Protein AF-A0A6C0ES48-F1 (afdb_monomer)

Foldseek 3Di:
DPQLFDPVQRPPQPPPPQDPVNVVVVCVVVVDDDDDDDNVLSVLLVQLQVLDLVSLLVVLLVLAQVRSVVSLVVSLPRHDDPVSNVSSVVSVVVSQVPADPVSNCSNHVPPPPPPPPPPPPADAPEEWEWAWDQDVNATAIFGQADQLDAAEAQHKHKYDQQAQRCAPWDKAWDQPLQLDGDPQWDFDDGGNHPPTIIMGHRHDQDPGQWIAIFTNVPNPDSPGIHQQPRTHTHDDPDDPPPQDAAEDEAAQEWEFDFDRPRHTATDTGPDPDDDDDDDHLYAYEDEADKHKYAFDLQFQKDWLQAVNCVFKPKDDDPVFWDWDFDPPHPRTDITIGGHGIMMMGGQHADFQIAIAGPRRHGRSRHSRYHYDPDPCDNPQPQPDPPDDAEGAAGLEWEFDQDVLATDIPPDPPPDPPHDLRAHEDEAAKHKYAYQFFKDKPCVVNCVFKPKDDDDWDWDAAPVRDIDTGDHGMIMMGGRDAPAFIFMATRPRGRSSRVSRYGYDPSSPSDPDDPPPPPPPPPPPDDDDDDDDDDDDDDDDDDDDDPDDDDDDDDEAEADEDDDDDDDDDDDFYQAQPPVRAGDGPPDLDPDAAEDEAFKYWAAAPAWKFKAQPPPPQKDKDAAFDDPAWDQAPVRDTTTTHHWPPVDPDTTTIMMGGNAWRAFIFMATSVYRNSRGSRYGYD

Mean predicted aligned error: 19.18 Å

Secondary structure (DSSP, 8-state):
----S-TTS----S-S---HHHHHHHHHHHTS------HHHHHHHHHHHTT-HHHHHHHHHHHHHHHHHHHHHHHHTTT--HHHHHHHHHHHHHHHHT--HHHHHHHHT--------------EEEEEEEEEEEETTEEEEEETT--SPPBPTT-EEEEE--SGGGTT--EEEESSSSSPPPTTEEEES-TTSTT-EEEEE--S--S-SEEEEEEGGGTT-TT-B-SS-SEEEB--S-------EEEEEPPSEEEEEEE-BTBSEEEEESSTT----SS-EEEEEE-SEEEEEEE-GGG-EEE--TT-TTTEEEEE-TTSEEEEEE-SSTT-EEEEEE-EEEEEEE-S----B-EEETTTBTTT-TT-EEE---SS-S--------SSSEEEPPSEEEEEEETTEEE-TT-SS--TTS---EEEE-SEEEEEEEEEEEEE--TT-TTTEEEEESSEEEEE-TTS-EEEEEEEEEEEEE-S--SEE-EEETTTBTTT-TT-EEE-GGG----S---------------PPPP--------------------SSS-EEE----S-------S--EEE-TTS-EEETTB-----EEE-SEEEEE--SS-EEE--TT-TTEEEE-EESSSS-EE-TTS-EE--EE-B-SSSS-B-EEEEE-S--EEE-EEETTB-TT-TT-EEE-

pLDDT: mean 76.94, std 21.22, range [22.44, 98.12]

Organism: NCBI:txid1070528

Structure (mmCIF, N/CA/C/O backbone):
data_AF-A0A6C0ES48-F1
#
_entry.id   AF-A0A6C0ES48-F1
#
loop_
_atom_site.group_PDB
_atom_site.id
_atom_site.type_symbol
_atom_site.label_atom_id
_atom_site.label_alt_id
_atom_site.label_comp_id
_atom_site.label_asym_id
_atom_site.label_entity_id
_atom_site.label_seq_id
_atom_site.pdbx_PDB_ins_code
_atom_site.Cartn_x
_atom_site.Cartn_y
_atom_site.Cartn_z
_atom_site.occupancy
_atom_site.B_iso_or_equiv
_atom_site.auth_seq_id
_atom_site.auth_comp_id
_atom_site.auth_asym_id
_atom_site.auth_atom_id
_atom_site.pdbx_PDB_model_num
ATOM 1 N N . MET A 1 1 ? 16.313 -20.019 -62.964 1.00 39.22 1 MET A N 1
ATOM 2 C CA . MET A 1 1 ? 15.769 -18.952 -62.091 1.00 39.22 1 MET A CA 1
ATOM 3 C C . MET A 1 1 ? 14.925 -19.577 -60.989 1.00 39.22 1 MET A C 1
ATOM 5 O O . MET A 1 1 ? 13.802 -19.984 -61.259 1.00 39.22 1 MET A O 1
ATOM 9 N N . LYS A 1 2 ? 15.438 -19.681 -59.757 1.00 39.56 2 LYS A N 1
ATOM 10 C CA . LYS A 1 2 ? 14.572 -19.963 -58.601 1.00 39.56 2 LYS A CA 1
ATOM 11 C C . LYS A 1 2 ? 13.845 -18.662 -58.260 1.00 39.56 2 LYS A C 1
ATOM 13 O O . LYS A 1 2 ? 14.476 -17.726 -57.781 1.00 39.56 2 LYS A O 1
ATOM 18 N N . LYS A 1 3 ? 12.543 -18.573 -58.556 1.00 50.03 3 LYS A N 1
ATOM 19 C CA . LYS A 1 3 ? 11.697 -17.497 -58.020 1.00 50.03 3 LYS A CA 1
ATOM 20 C C . LYS A 1 3 ? 11.654 -17.680 -56.510 1.00 50.03 3 LYS A C 1
ATOM 22 O O . LYS A 1 3 ? 11.203 -18.709 -56.021 1.00 50.03 3 LYS A O 1
ATOM 27 N N . ILE A 1 4 ? 12.186 -16.705 -55.790 1.00 52.44 4 ILE A N 1
ATOM 28 C CA . ILE A 1 4 ? 12.305 -16.777 -54.336 1.00 52.44 4 ILE A CA 1
ATOM 29 C C . ILE A 1 4 ? 10.981 -16.410 -53.647 1.00 52.44 4 ILE A C 1
ATOM 31 O O . ILE A 1 4 ? 10.785 -16.795 -52.499 1.00 52.44 4 ILE A O 1
ATOM 35 N N . CYS A 1 5 ? 10.040 -15.753 -54.328 1.00 54.84 5 CYS A N 1
ATOM 36 C CA . CYS A 1 5 ? 8.772 -15.310 -53.743 1.00 54.84 5 CYS A CA 1
ATOM 37 C C . CYS A 1 5 ? 7.576 -15.586 -54.670 1.00 54.84 5 CYS A C 1
ATOM 39 O O . CYS A 1 5 ? 7.746 -15.797 -55.876 1.00 54.84 5 CYS A O 1
ATOM 41 N N . ASN A 1 6 ? 6.374 -15.597 -54.078 1.00 51.97 6 ASN A N 1
ATOM 42 C CA . ASN A 1 6 ? 5.093 -15.754 -54.772 1.00 51.97 6 ASN A CA 1
ATOM 43 C C . ASN A 1 6 ? 4.934 -14.686 -55.879 1.00 51.97 6 ASN A C 1
ATOM 45 O O . ASN A 1 6 ? 5.591 -13.644 -55.840 1.00 51.97 6 ASN A O 1
ATOM 49 N N . THR A 1 7 ? 4.069 -14.924 -56.868 1.00 53.28 7 THR A N 1
ATOM 50 C CA . THR A 1 7 ? 3.923 -14.139 -58.113 1.00 53.28 7 THR A CA 1
ATOM 51 C C . THR A 1 7 ? 3.724 -12.631 -57.927 1.00 53.28 7 THR A C 1
ATOM 53 O O . THR A 1 7 ? 3.951 -11.887 -58.877 1.00 53.28 7 THR A O 1
ATOM 56 N N . ASN A 1 8 ? 3.383 -12.172 -56.719 1.00 54.75 8 ASN A N 1
ATOM 57 C CA . ASN A 1 8 ? 3.125 -10.767 -56.395 1.00 54.75 8 ASN A CA 1
ATOM 58 C C . ASN A 1 8 ? 4.335 -10.009 -55.796 1.00 54.75 8 ASN A C 1
ATOM 60 O O . ASN A 1 8 ? 4.296 -8.785 -55.737 1.00 54.75 8 ASN A O 1
ATOM 64 N N . CYS A 1 9 ? 5.423 -10.689 -55.407 1.00 56.25 9 CYS A N 1
ATOM 65 C CA . CYS A 1 9 ? 6.707 -10.070 -55.027 1.00 56.25 9 CYS A CA 1
ATOM 66 C C . CYS A 1 9 ? 7.815 -10.643 -55.922 1.00 56.25 9 CYS A C 1
ATOM 68 O O . CYS A 1 9 ? 8.519 -11.576 -55.541 1.00 56.25 9 CYS A O 1
ATOM 70 N N . VAL A 1 10 ? 7.995 -10.124 -57.136 1.00 51.91 10 VAL A N 1
ATOM 71 C CA . VAL A 1 10 ? 9.107 -10.570 -57.990 1.00 51.91 10 VAL A CA 1
ATOM 72 C C . VAL A 1 10 ? 10.386 -9.841 -57.576 1.00 51.91 10 VAL A C 1
ATOM 74 O O . VAL A 1 10 ? 10.687 -8.764 -58.082 1.00 51.91 10 VAL A O 1
ATOM 77 N N . TYR A 1 11 ? 11.163 -10.442 -56.674 1.00 56.81 11 TYR A N 1
ATOM 78 C CA . TYR A 1 11 ? 12.563 -10.058 -56.486 1.00 56.81 11 TYR A CA 1
ATOM 79 C C . TYR A 1 11 ? 13.380 -10.599 -57.654 1.00 56.81 11 TYR A C 1
ATOM 81 O O . TYR A 1 11 ? 13.688 -11.792 -57.724 1.00 56.81 11 TYR A O 1
ATOM 89 N N . ASN A 1 12 ? 13.706 -9.722 -58.597 1.00 54.16 12 ASN A N 1
ATOM 90 C CA . ASN A 1 12 ? 14.604 -10.049 -59.692 1.00 54.16 12 ASN A CA 1
ATOM 91 C C . ASN A 1 12 ? 16.038 -9.816 -59.198 1.00 54.16 12 ASN A C 1
ATOM 93 O O . ASN A 1 12 ? 16.599 -8.736 -59.370 1.00 54.16 12 ASN A O 1
ATOM 97 N N . LEU A 1 13 ? 16.607 -10.816 -58.516 1.00 56.25 13 LEU A N 1
ATOM 98 C CA . LEU A 1 13 ? 18.035 -10.826 -58.188 1.00 56.25 13 LEU A CA 1
ATOM 99 C C . LEU A 1 13 ? 18.795 -10.654 -59.508 1.00 56.25 13 LEU A C 1
ATOM 101 O O . LEU A 1 13 ? 18.475 -11.349 -60.472 1.00 56.25 13 LEU A O 1
ATOM 105 N N . GLN A 1 14 ? 19.732 -9.703 -59.579 1.00 52.47 14 GLN A N 1
ATOM 106 C CA . GLN A 1 14 ? 20.501 -9.374 -60.786 1.00 52.47 14 GLN A CA 1
ATOM 107 C C . GLN A 1 14 ? 21.142 -10.627 -61.412 1.00 52.47 14 GLN A C 1
ATOM 109 O O . GLN A 1 14 ? 22.279 -10.977 -61.123 1.00 52.47 14 GLN A O 1
ATOM 114 N N . GLN A 1 15 ? 20.414 -11.301 -62.293 1.00 52.38 15 GLN A N 1
ATOM 115 C CA . GLN A 1 15 ? 20.928 -12.370 -63.147 1.00 52.38 15 GLN A CA 1
ATOM 116 C C . GLN A 1 15 ? 20.372 -12.279 -64.570 1.00 52.38 15 GLN A C 1
ATOM 118 O O . GLN A 1 15 ? 20.722 -13.093 -65.413 1.00 52.38 15 GLN A O 1
ATOM 123 N N . SER A 1 16 ? 19.532 -11.288 -64.881 1.00 54.44 16 SER A N 1
ATOM 124 C CA . SER A 1 16 ? 18.928 -11.173 -66.211 1.00 54.44 16 SER A CA 1
ATOM 125 C C . SER A 1 16 ? 19.807 -10.456 -67.244 1.00 54.44 16 SER A C 1
ATOM 127 O O . SER A 1 16 ? 19.413 -10.376 -68.401 1.00 54.44 16 SER A O 1
ATOM 129 N N . GLY A 1 17 ? 20.967 -9.900 -66.862 1.00 62.75 17 GLY A N 1
ATOM 130 C CA . GLY A 1 17 ? 21.793 -9.085 -67.769 1.00 62.75 17 GLY A CA 1
ATOM 131 C C . GLY A 1 17 ? 21.119 -7.776 -68.218 1.00 62.75 17 GLY A C 1
ATOM 132 O O . GLY A 1 17 ? 21.610 -7.093 -69.112 1.00 62.75 17 GLY A O 1
ATOM 133 N N . ILE A 1 18 ? 19.989 -7.409 -67.604 1.00 68.00 18 ILE A N 1
ATOM 134 C CA . ILE A 1 18 ? 19.188 -6.239 -67.970 1.00 68.00 18 ILE A CA 1
ATOM 135 C C . ILE A 1 18 ? 19.733 -5.012 -67.233 1.00 68.00 18 ILE A C 1
ATOM 137 O O . ILE A 1 18 ? 19.776 -4.971 -66.003 1.00 68.00 18 ILE A O 1
ATOM 141 N N . SER A 1 19 ? 20.143 -3.988 -67.984 1.00 71.62 19 SER A N 1
ATOM 142 C CA . SER A 1 19 ? 20.628 -2.733 -67.399 1.00 71.62 19 SER A CA 1
ATOM 143 C C . SER A 1 19 ? 19.524 -2.001 -66.621 1.00 71.62 19 SER A C 1
ATOM 145 O O . SER A 1 19 ? 18.342 -2.091 -66.960 1.00 71.62 19 SER A O 1
ATOM 147 N N . LYS A 1 20 ? 19.903 -1.178 -65.629 1.00 70.19 20 LYS A N 1
ATOM 148 C CA . LYS A 1 20 ? 18.973 -0.290 -64.897 1.00 70.19 20 LYS A CA 1
ATOM 149 C C . LYS A 1 20 ? 18.071 0.513 -65.848 1.00 70.19 20 LYS A C 1
ATOM 151 O O . LYS A 1 20 ? 16.889 0.688 -65.575 1.00 70.19 20 LYS A O 1
ATOM 156 N N . LYS A 1 21 ? 18.613 0.963 -66.986 1.00 77.25 21 LYS A N 1
ATOM 157 C CA . LYS A 1 21 ? 17.867 1.707 -68.014 1.00 77.25 21 LYS A CA 1
ATOM 158 C C . LYS A 1 21 ? 16.792 0.850 -68.690 1.00 77.25 21 LYS A C 1
ATOM 160 O O . LYS A 1 21 ? 15.679 1.326 -68.888 1.00 77.25 21 LYS A O 1
ATOM 165 N N . MET A 1 22 ? 17.089 -0.412 -69.000 1.00 77.25 22 MET A N 1
ATOM 166 C CA . MET A 1 22 ? 16.100 -1.338 -69.562 1.00 77.25 22 MET A CA 1
ATOM 167 C C . MET A 1 22 ? 15.006 -1.699 -68.553 1.00 77.25 22 MET A C 1
ATOM 169 O O . MET A 1 22 ? 13.849 -1.824 -68.939 1.00 77.25 22 MET A O 1
ATOM 173 N N . LEU A 1 23 ? 15.345 -1.812 -67.268 1.00 73.56 23 LEU A N 1
ATOM 174 C CA . LEU A 1 23 ? 14.372 -2.069 -66.204 1.00 73.56 23 LEU A CA 1
ATOM 175 C C . LEU A 1 23 ? 13.425 -0.881 -65.997 1.00 73.56 23 LEU A C 1
ATOM 177 O O . LEU A 1 23 ? 12.215 -1.070 -65.940 1.00 73.56 23 LEU A O 1
ATOM 181 N N . ILE A 1 24 ? 13.959 0.345 -65.994 1.00 74.69 24 ILE A N 1
ATOM 182 C CA . ILE A 1 24 ? 13.147 1.573 -65.992 1.00 74.69 24 ILE A CA 1
ATOM 183 C C . ILE A 1 24 ? 12.248 1.617 -67.237 1.00 74.69 24 ILE A C 1
ATOM 185 O O . ILE A 1 24 ? 11.063 1.918 -67.133 1.00 74.69 24 ILE A O 1
ATOM 189 N N . SER A 1 25 ? 12.772 1.253 -68.411 1.00 80.25 25 SER A N 1
ATOM 190 C CA . SER A 1 25 ? 11.977 1.170 -69.642 1.00 80.25 25 SER A CA 1
ATOM 191 C C . SER A 1 25 ? 10.854 0.127 -69.548 1.00 80.25 25 SER A C 1
ATOM 193 O O . SER A 1 25 ? 9.739 0.386 -70.000 1.00 80.25 25 SER A O 1
ATOM 195 N N . GLN A 1 26 ? 11.107 -1.023 -68.917 1.00 78.06 26 GLN A N 1
ATOM 196 C CA . GLN A 1 26 ? 10.086 -2.041 -68.667 1.00 78.06 26 GLN A CA 1
ATOM 197 C C . GLN A 1 26 ? 9.020 -1.558 -67.685 1.00 78.06 26 GLN A C 1
ATOM 199 O O . GLN A 1 26 ? 7.848 -1.733 -67.990 1.00 78.06 26 GLN A O 1
ATOM 204 N N . MET A 1 27 ? 9.396 -0.895 -66.585 1.00 76.75 27 MET A N 1
ATOM 205 C CA . MET A 1 27 ? 8.443 -0.291 -65.638 1.00 76.75 27 MET A CA 1
ATOM 206 C C . MET A 1 27 ? 7.518 0.711 -66.329 1.00 76.75 27 MET A C 1
ATOM 208 O O . MET A 1 27 ? 6.303 0.685 -66.137 1.00 76.75 27 MET A O 1
ATOM 212 N N . LEU A 1 28 ? 8.092 1.575 -67.171 1.00 80.62 28 LEU A N 1
ATOM 213 C CA . LEU A 1 28 ? 7.332 2.560 -67.940 1.00 80.62 28 LEU A CA 1
ATOM 214 C C . LEU A 1 28 ? 6.377 1.888 -68.940 1.00 80.62 28 LEU A C 1
ATOM 216 O O . LEU A 1 28 ? 5.258 2.361 -69.122 1.00 80.62 28 LEU A O 1
ATOM 220 N N . ARG A 1 29 ? 6.786 0.771 -69.557 1.00 81.62 29 ARG A N 1
ATOM 221 C CA . ARG A 1 29 ? 5.946 -0.004 -70.488 1.00 81.62 29 ARG A CA 1
ATOM 222 C C . ARG A 1 29 ? 4.848 -0.804 -69.789 1.00 81.62 29 ARG A C 1
ATOM 224 O O . ARG A 1 29 ? 3.744 -0.880 -70.314 1.00 81.62 29 ARG A O 1
ATOM 231 N N . SER A 1 30 ? 5.135 -1.408 -68.638 1.00 80.44 30 SER A N 1
ATOM 232 C CA . SER A 1 30 ? 4.198 -2.285 -67.929 1.00 80.44 30 SER A CA 1
ATOM 233 C C . SER A 1 30 ? 3.257 -1.539 -66.985 1.00 80.44 30 SER A C 1
ATOM 235 O O . SER A 1 30 ? 2.286 -2.133 -66.527 1.00 80.44 30 SER A O 1
ATOM 237 N N . ARG A 1 31 ? 3.541 -0.265 -66.666 1.00 76.56 31 ARG A N 1
ATOM 238 C CA . ARG A 1 31 ? 2.861 0.516 -65.611 1.00 76.56 31 ARG A CA 1
ATOM 239 C C . ARG A 1 31 ? 2.839 -0.190 -64.250 1.00 76.56 31 ARG A C 1
ATOM 241 O O . ARG A 1 31 ? 1.981 0.085 -63.417 1.00 76.56 31 ARG A O 1
ATOM 248 N N . THR A 1 32 ? 3.781 -1.097 -64.014 1.00 68.44 32 THR A N 1
ATOM 249 C CA . THR A 1 32 ? 3.930 -1.796 -62.739 1.00 68.44 32 THR A CA 1
ATOM 250 C C . THR A 1 32 ? 5.199 -1.330 -62.044 1.00 68.44 32 THR A C 1
ATOM 252 O O . THR A 1 32 ? 6.252 -1.166 -62.663 1.00 68.44 32 THR A O 1
ATOM 255 N N . ASN A 1 33 ? 5.104 -1.112 -60.732 1.00 63.78 33 ASN A N 1
ATOM 256 C CA . ASN A 1 33 ? 6.268 -0.805 -59.912 1.00 63.78 33 ASN A CA 1
ATOM 257 C C . ASN A 1 33 ? 7.148 -2.053 -59.807 1.00 63.78 33 ASN A C 1
ATOM 259 O O . ASN A 1 33 ? 6.836 -2.985 -59.070 1.00 63.78 33 ASN A O 1
ATOM 263 N N . ILE A 1 34 ? 8.256 -2.070 -60.546 1.00 66.56 34 ILE A N 1
ATOM 264 C CA . ILE A 1 34 ? 9.291 -3.093 -60.408 1.00 66.56 34 ILE A CA 1
ATOM 265 C C . ILE A 1 34 ? 10.322 -2.569 -59.405 1.00 66.56 34 ILE A C 1
ATOM 267 O O . ILE A 1 34 ? 11.041 -1.610 -59.676 1.00 66.56 34 ILE A O 1
ATOM 271 N N . SER A 1 35 ? 10.385 -3.185 -58.224 1.00 59.66 35 SER A N 1
ATOM 272 C CA . SER A 1 35 ? 11.435 -2.886 -57.244 1.00 59.66 35 SER A CA 1
ATOM 273 C C . SER A 1 35 ? 12.771 -3.393 -57.788 1.00 59.66 35 SER A C 1
ATOM 275 O O . SER A 1 35 ? 12.930 -4.589 -58.025 1.00 59.66 35 SER A O 1
ATOM 277 N N . TYR A 1 36 ? 13.728 -2.486 -57.998 1.00 62.56 36 TYR A N 1
ATOM 278 C CA . TYR A 1 36 ? 15.096 -2.833 -58.381 1.00 62.56 36 TYR A CA 1
ATOM 279 C C . TYR A 1 36 ? 15.993 -2.809 -57.149 1.00 62.56 36 TYR A C 1
ATOM 281 O O . TYR A 1 36 ? 16.327 -1.741 -56.633 1.00 62.56 36 TYR A O 1
ATOM 289 N N . ASP A 1 37 ? 16.403 -3.987 -56.695 1.00 63.56 37 ASP A N 1
ATOM 290 C CA . ASP A 1 37 ? 17.419 -4.110 -55.661 1.00 63.56 37 ASP A CA 1
ATOM 291 C C . ASP A 1 37 ? 18.804 -4.070 -56.316 1.00 63.56 37 ASP A C 1
ATOM 293 O O . ASP A 1 37 ? 19.071 -4.736 -57.319 1.00 63.56 37 ASP A O 1
ATOM 297 N N . ASN A 1 38 ? 19.700 -3.253 -55.767 1.00 72.31 38 ASN A N 1
ATOM 298 C CA . ASN A 1 38 ? 21.091 -3.250 -56.210 1.00 72.31 38 ASN A CA 1
ATOM 299 C C . ASN A 1 38 ? 21.804 -4.541 -55.750 1.00 72.31 38 ASN A C 1
ATOM 301 O O . ASN A 1 38 ? 21.284 -5.299 -54.926 1.00 72.31 38 ASN A O 1
ATOM 305 N N . SER A 1 39 ? 23.015 -4.784 -56.258 1.00 74.56 39 SER A N 1
ATOM 306 C CA . SER A 1 39 ? 23.809 -5.975 -55.921 1.00 74.56 39 SER A CA 1
ATOM 307 C C . SER A 1 39 ? 24.002 -6.174 -54.412 1.00 74.56 39 SER A C 1
ATOM 309 O O . SER A 1 39 ? 24.004 -7.311 -53.943 1.00 74.56 39 SER A O 1
ATOM 311 N N . ARG A 1 40 ? 24.106 -5.086 -53.633 1.00 80.50 40 ARG A N 1
ATOM 312 C CA . ARG A 1 40 ? 24.239 -5.151 -52.168 1.00 80.50 40 ARG A CA 1
ATOM 313 C C . ARG A 1 40 ? 22.955 -5.635 -51.508 1.00 80.50 40 ARG A C 1
ATOM 315 O O . ARG A 1 40 ? 23.002 -6.581 -50.735 1.00 80.50 40 ARG A O 1
ATOM 322 N N . THR A 1 41 ? 21.814 -5.047 -51.850 1.00 84.56 41 THR A N 1
ATOM 323 C CA . THR A 1 41 ? 20.512 -5.448 -51.302 1.00 84.56 41 THR A CA 1
ATOM 324 C C . THR A 1 41 ? 20.158 -6.887 -51.683 1.00 84.56 41 THR A C 1
ATOM 326 O O . THR A 1 41 ? 19.695 -7.653 -50.843 1.00 84.56 41 THR A O 1
ATOM 329 N N . SER A 1 42 ? 20.464 -7.287 -52.920 1.00 81.94 42 SER A N 1
ATOM 330 C CA . SER A 1 42 ? 20.359 -8.677 -53.376 1.00 81.94 42 SER A CA 1
ATOM 331 C C . SER A 1 42 ? 21.205 -9.621 -52.516 1.00 81.94 42 SER A C 1
ATOM 333 O O . SER A 1 42 ? 20.719 -10.672 -52.109 1.00 81.94 42 SER A O 1
ATOM 335 N N . SER A 1 43 ? 22.455 -9.246 -52.225 1.00 88.38 43 SER A N 1
ATOM 336 C CA . SER A 1 43 ? 23.344 -10.022 -51.353 1.00 88.38 43 SER A CA 1
ATOM 337 C C . SER A 1 43 ? 22.772 -10.152 -49.938 1.00 88.38 43 SER A C 1
ATOM 339 O O . SER A 1 43 ? 22.687 -11.260 -49.420 1.00 88.38 43 SER A O 1
ATOM 341 N N . TYR A 1 44 ? 22.261 -9.060 -49.356 1.00 93.88 44 TYR A N 1
ATOM 342 C CA . TYR A 1 44 ? 21.633 -9.090 -48.029 1.00 93.88 44 TYR A CA 1
ATOM 343 C C . TYR A 1 44 ? 20.453 -10.056 -47.976 1.00 93.88 44 TYR A C 1
ATOM 345 O O . TYR A 1 44 ? 20.359 -10.857 -47.051 1.00 93.88 44 TYR A O 1
ATOM 353 N N . TYR A 1 45 ? 19.577 -10.039 -48.984 1.00 91.31 45 TYR A N 1
ATOM 354 C CA . TYR A 1 45 ? 18.457 -10.974 -49.020 1.00 91.31 45 TYR A CA 1
ATOM 355 C C . TYR A 1 45 ? 18.891 -12.422 -49.206 1.00 91.31 45 TYR A C 1
ATOM 357 O O . TYR A 1 45 ? 18.299 -13.303 -48.590 1.00 91.31 45 TYR A O 1
ATOM 365 N N . ILE A 1 46 ? 19.901 -12.683 -50.040 1.00 89.50 46 ILE A N 1
ATOM 366 C CA . ILE A 1 46 ? 20.445 -14.034 -50.222 1.00 89.50 46 ILE A CA 1
ATOM 367 C C . ILE A 1 46 ? 21.017 -14.551 -48.900 1.00 89.50 46 ILE A C 1
ATOM 369 O O . ILE A 1 46 ? 20.726 -15.687 -48.535 1.00 89.50 46 ILE A O 1
ATOM 373 N N . THR A 1 47 ? 21.758 -13.717 -48.167 1.00 95.19 47 THR A N 1
ATOM 374 C CA . THR A 1 47 ? 22.283 -14.060 -46.841 1.00 95.19 47 THR A CA 1
ATOM 375 C C . THR A 1 47 ? 21.164 -14.334 -45.840 1.00 95.19 47 THR A C 1
ATOM 377 O O . THR A 1 47 ? 21.189 -15.366 -45.183 1.00 95.19 47 THR A O 1
ATOM 380 N N . ILE A 1 48 ? 20.136 -13.483 -45.761 1.00 95.06 48 ILE A N 1
ATOM 381 C CA . ILE A 1 48 ? 19.003 -13.708 -44.844 1.00 95.06 48 ILE A CA 1
ATOM 382 C C . ILE A 1 48 ? 18.269 -15.009 -45.177 1.00 95.06 48 ILE A C 1
ATOM 384 O O . ILE A 1 48 ? 17.944 -15.798 -44.295 1.00 95.06 48 ILE A O 1
ATOM 388 N N . LEU A 1 49 ? 18.046 -15.276 -46.462 1.00 92.19 49 LEU A N 1
ATOM 389 C CA . LEU A 1 49 ? 17.320 -16.459 -46.916 1.00 92.19 49 LEU A CA 1
ATOM 390 C C . LEU A 1 49 ? 18.132 -17.756 -46.878 1.00 92.19 49 LEU A C 1
ATOM 392 O O . LEU A 1 49 ? 17.535 -18.818 -47.051 1.00 92.19 49 LEU A O 1
ATOM 396 N N . SER A 1 50 ? 19.454 -17.698 -46.697 1.00 94.75 50 SER A N 1
ATOM 397 C CA . SER A 1 50 ? 20.271 -18.909 -46.587 1.00 94.75 50 SER A CA 1
ATOM 398 C C . SER A 1 50 ? 20.069 -19.633 -45.256 1.00 94.75 50 SER A C 1
ATOM 400 O O . SER A 1 50 ? 20.447 -20.797 -45.164 1.00 94.75 50 SER A O 1
ATOM 402 N N . LEU A 1 51 ? 19.480 -18.961 -44.253 1.00 94.38 51 LEU A N 1
ATOM 403 C CA . LEU A 1 51 ? 19.345 -19.441 -42.872 1.00 94.38 51 LEU A CA 1
ATOM 404 C C . LEU A 1 51 ? 20.685 -19.835 -42.223 1.00 94.38 51 LEU A C 1
ATOM 406 O O . LEU A 1 51 ? 20.724 -20.554 -41.228 1.00 94.38 51 LEU A O 1
ATOM 410 N N . ASP A 1 52 ? 21.800 -19.363 -42.781 1.00 97.50 52 ASP A N 1
ATOM 411 C CA . ASP A 1 52 ? 23.124 -19.638 -42.243 1.00 97.50 52 ASP A CA 1
ATOM 412 C C . ASP A 1 52 ? 23.411 -18.700 -41.066 1.00 97.50 52 ASP A C 1
ATOM 414 O O . ASP A 1 52 ? 23.503 -17.478 -41.230 1.00 97.50 52 ASP A O 1
ATOM 418 N N . TYR A 1 53 ? 23.541 -19.282 -39.874 1.00 97.19 53 TYR A N 1
ATOM 419 C CA . TYR A 1 53 ? 23.714 -18.551 -38.619 1.00 97.19 53 TYR A CA 1
ATOM 420 C C . TYR A 1 53 ? 24.921 -17.599 -38.652 1.00 97.19 53 TYR A C 1
ATOM 422 O O . TYR A 1 53 ? 24.800 -16.428 -38.290 1.00 97.19 53 TYR A O 1
ATOM 430 N N . ALA A 1 54 ? 26.081 -18.074 -39.118 1.00 97.06 54 ALA A N 1
ATOM 431 C CA . ALA A 1 54 ? 27.326 -17.308 -39.092 1.00 97.06 54 ALA A CA 1
ATOM 432 C C . ALA A 1 54 ? 27.275 -16.106 -40.046 1.00 97.06 54 ALA A C 1
ATOM 434 O O . ALA A 1 54 ? 27.622 -14.985 -39.659 1.00 97.06 54 ALA A O 1
ATOM 435 N N . ASN A 1 55 ? 26.781 -16.310 -41.269 1.00 97.25 55 ASN A N 1
ATOM 436 C CA . ASN A 1 55 ? 26.647 -15.243 -42.256 1.00 97.25 55 ASN A CA 1
ATOM 437 C C . ASN A 1 55 ? 25.604 -14.200 -41.837 1.00 97.25 55 ASN A C 1
ATOM 439 O O . ASN A 1 55 ? 25.815 -13.004 -42.048 1.00 97.25 55 ASN A O 1
ATOM 443 N N . ASN A 1 56 ? 24.504 -14.623 -41.209 1.00 98.00 56 ASN A N 1
ATOM 444 C CA . ASN A 1 56 ? 23.490 -13.698 -40.707 1.00 98.00 56 ASN A CA 1
ATOM 445 C C . ASN A 1 56 ? 23.960 -12.916 -39.484 1.00 98.00 56 ASN A C 1
ATOM 447 O O . ASN A 1 56 ? 23.724 -11.710 -39.418 1.00 98.00 56 ASN A O 1
ATOM 451 N N . LYS A 1 57 ? 24.705 -13.546 -38.568 1.00 98.00 57 LYS A N 1
ATOM 452 C CA . LYS A 1 57 ? 25.347 -12.850 -37.445 1.00 98.00 57 LYS A CA 1
ATOM 453 C C . LYS A 1 57 ? 26.339 -11.793 -37.940 1.00 98.00 57 LYS A C 1
ATOM 455 O O . LYS A 1 57 ? 26.286 -10.646 -37.496 1.00 98.00 57 LYS A O 1
ATOM 460 N N . ALA A 1 58 ? 27.187 -12.137 -38.911 1.00 97.56 58 ALA A N 1
ATOM 461 C CA . ALA A 1 58 ? 28.119 -11.189 -39.525 1.00 97.56 58 ALA A CA 1
ATOM 462 C C . ALA A 1 58 ? 27.384 -10.032 -40.224 1.00 97.56 58 ALA A C 1
ATOM 464 O O . ALA A 1 58 ? 27.744 -8.866 -40.054 1.00 97.56 58 ALA A O 1
ATOM 465 N N . LEU A 1 59 ? 26.314 -10.332 -40.968 1.00 97.50 59 LEU A N 1
ATOM 466 C CA . LEU A 1 59 ? 25.500 -9.312 -41.625 1.00 97.50 59 LEU A CA 1
ATOM 467 C C . LEU A 1 59 ? 24.803 -8.386 -40.614 1.00 97.50 59 LEU A C 1
ATOM 469 O O . LEU A 1 59 ? 24.743 -7.176 -40.843 1.00 97.50 59 LEU A O 1
ATOM 473 N N . LEU A 1 60 ? 24.311 -8.927 -39.497 1.00 97.56 60 LEU A N 1
ATOM 474 C CA . LEU A 1 60 ? 23.698 -8.167 -38.408 1.00 97.56 60 LEU A CA 1
ATOM 475 C C . LEU A 1 60 ? 24.700 -7.205 -37.753 1.00 97.56 60 LEU A C 1
ATOM 477 O O . LEU A 1 60 ? 24.361 -6.045 -37.527 1.00 97.56 60 LEU A O 1
ATOM 481 N N . LEU A 1 61 ? 25.936 -7.650 -37.511 1.00 95.81 61 LEU A N 1
ATOM 482 C CA . LEU A 1 61 ? 27.014 -6.809 -36.975 1.00 95.81 61 LEU A CA 1
ATOM 483 C C . LEU A 1 61 ? 27.379 -5.659 -37.925 1.00 95.81 61 LEU A C 1
ATOM 485 O O . LEU A 1 61 ? 27.589 -4.532 -37.480 1.00 95.81 61 LEU A O 1
ATOM 489 N N . ILE A 1 62 ? 27.399 -5.920 -39.236 1.00 96.62 62 ILE A N 1
ATOM 490 C CA . ILE A 1 62 ? 27.712 -4.913 -40.262 1.00 96.62 62 ILE A CA 1
ATOM 491 C C . ILE A 1 62 ? 26.585 -3.885 -40.404 1.00 96.62 62 ILE A C 1
ATOM 493 O O . ILE A 1 62 ? 26.838 -2.681 -40.456 1.00 96.62 62 ILE A O 1
ATOM 497 N N . LEU A 1 63 ? 25.339 -4.348 -40.520 1.00 95.19 63 LEU A N 1
ATOM 498 C CA . LEU A 1 63 ? 24.195 -3.473 -40.782 1.00 95.19 63 LEU A CA 1
ATOM 499 C C . LEU A 1 63 ? 23.669 -2.787 -39.520 1.00 95.19 63 LEU A C 1
ATOM 501 O O . LEU A 1 63 ? 23.032 -1.739 -39.633 1.00 95.19 63 LEU A O 1
ATOM 505 N N . LYS A 1 64 ? 23.947 -3.340 -38.336 1.00 95.75 64 LYS A N 1
ATOM 506 C CA . LYS A 1 64 ? 23.274 -3.016 -37.071 1.00 95.75 64 LYS A CA 1
ATOM 507 C C . LYS A 1 64 ? 21.793 -3.410 -37.094 1.00 95.75 64 LYS A C 1
ATOM 509 O O . LYS A 1 64 ? 21.172 -3.562 -38.152 1.00 95.75 64 LYS A O 1
ATOM 514 N N . TYR A 1 65 ? 21.198 -3.541 -35.911 1.00 93.81 65 TYR A N 1
ATOM 515 C CA . TYR A 1 65 ? 19.851 -4.091 -35.724 1.00 93.81 65 TYR A CA 1
ATOM 516 C C . TYR A 1 65 ? 18.790 -3.394 -36.586 1.00 93.81 65 TYR A C 1
ATOM 518 O O . TYR A 1 65 ? 18.069 -4.035 -37.350 1.00 93.81 65 TYR A O 1
ATOM 526 N N . LYS A 1 66 ? 18.739 -2.056 -36.531 1.00 91.19 66 LYS A N 1
ATOM 527 C CA . LYS A 1 66 ? 17.714 -1.253 -37.220 1.00 91.19 66 LYS A CA 1
ATOM 528 C C . LYS A 1 66 ? 17.700 -1.471 -38.737 1.00 91.19 66 LYS A C 1
ATOM 530 O O . LYS A 1 66 ? 16.630 -1.550 -39.335 1.00 91.19 66 LYS A O 1
ATOM 535 N N . VAL A 1 67 ? 18.872 -1.549 -39.368 1.00 93.75 67 VAL A N 1
ATOM 536 C CA . VAL A 1 67 ? 18.979 -1.691 -40.829 1.00 93.75 67 VAL A CA 1
ATOM 537 C C . VAL A 1 67 ? 18.808 -3.151 -41.243 1.00 93.75 67 VAL A C 1
ATOM 539 O O . VAL A 1 67 ? 18.145 -3.417 -42.243 1.00 93.75 67 VAL A O 1
ATOM 542 N N . TYR A 1 68 ? 19.335 -4.099 -40.464 1.00 96.81 68 TYR A N 1
ATOM 543 C CA . TYR A 1 68 ? 19.115 -5.526 -40.697 1.00 96.81 68 TYR A CA 1
ATOM 544 C C . TYR A 1 68 ? 17.617 -5.873 -40.673 1.00 96.81 68 TYR A C 1
ATOM 546 O O . TYR A 1 68 ? 17.101 -6.462 -41.626 1.00 96.81 68 TYR A O 1
ATOM 554 N N . MET A 1 69 ? 16.890 -5.422 -39.641 1.00 95.88 69 MET A N 1
ATOM 555 C CA . MET A 1 69 ? 15.456 -5.696 -39.490 1.00 95.88 69 MET A CA 1
ATOM 556 C C . MET A 1 69 ? 14.601 -5.078 -40.602 1.00 95.88 69 MET A C 1
ATOM 558 O O . MET A 1 69 ? 13.572 -5.641 -40.971 1.00 95.88 69 MET A O 1
ATOM 562 N N . LEU A 1 70 ? 15.037 -3.963 -41.196 1.00 93.19 70 LEU A N 1
ATOM 563 C CA . LEU A 1 70 ? 14.391 -3.376 -42.376 1.00 93.19 70 LEU A CA 1
ATOM 564 C C . LEU A 1 70 ? 14.382 -4.348 -43.568 1.00 93.19 70 LEU A C 1
ATOM 566 O O . LEU A 1 70 ? 13.346 -4.524 -44.211 1.00 93.19 70 LEU A O 1
ATOM 570 N N . TYR A 1 71 ? 15.512 -5.003 -43.847 1.00 94.06 71 TYR A N 1
ATOM 571 C CA . TYR A 1 71 ? 15.610 -5.992 -44.925 1.00 94.06 71 TYR A CA 1
ATOM 572 C C . TYR A 1 71 ? 14.911 -7.307 -44.565 1.00 94.06 71 TYR A C 1
ATOM 574 O O . TYR A 1 71 ? 14.207 -7.872 -45.405 1.00 94.06 71 TYR A O 1
ATOM 582 N N . PHE A 1 72 ? 15.049 -7.757 -43.317 1.00 94.50 72 PHE A N 1
ATOM 583 C CA . PHE A 1 72 ? 14.386 -8.954 -42.797 1.00 94.50 72 PHE A CA 1
ATOM 584 C C . PHE A 1 72 ? 12.856 -8.859 -42.916 1.00 94.50 72 PHE A C 1
ATOM 586 O O . PHE A 1 72 ? 12.225 -9.710 -43.541 1.00 94.50 72 PHE A O 1
ATOM 593 N N . ASN A 1 73 ? 12.250 -7.773 -42.425 1.00 92.12 73 ASN A N 1
ATOM 594 C CA . ASN A 1 73 ? 10.796 -7.582 -42.458 1.00 92.12 73 ASN A CA 1
ATOM 595 C C . ASN A 1 73 ? 10.245 -7.492 -43.889 1.00 92.12 73 ASN A C 1
ATOM 597 O O . ASN A 1 73 ? 9.129 -7.939 -44.161 1.00 92.12 73 ASN A O 1
ATOM 601 N N . LYS A 1 74 ? 11.030 -6.954 -44.830 1.00 88.44 74 LYS A N 1
ATOM 602 C CA . LYS A 1 74 ? 10.658 -6.907 -46.251 1.00 88.44 74 LYS A CA 1
ATOM 603 C C . LYS A 1 74 ? 10.668 -8.295 -46.911 1.00 88.44 74 LYS A C 1
ATOM 605 O O . LYS A 1 74 ? 9.931 -8.531 -47.867 1.00 88.44 74 LYS A O 1
ATOM 610 N N . LEU A 1 75 ? 11.489 -9.223 -46.415 1.00 87.62 75 LEU A N 1
ATOM 611 C CA . LEU A 1 75 ? 11.473 -10.620 -46.854 1.00 87.62 75 LEU A CA 1
ATOM 612 C C . LEU A 1 75 ? 10.303 -11.394 -46.256 1.00 87.62 75 LEU A C 1
ATOM 614 O O . LEU A 1 75 ? 9.619 -12.109 -46.993 1.00 87.62 75 LEU A O 1
ATOM 618 N N . VAL A 1 76 ? 10.053 -11.219 -44.957 1.00 87.94 76 VAL A N 1
ATOM 619 C CA . VAL A 1 76 ? 8.934 -11.857 -44.248 1.00 87.94 76 VAL A CA 1
ATOM 620 C C . VAL A 1 76 ? 7.591 -11.458 -44.869 1.00 87.94 76 VAL A C 1
ATOM 622 O O . VAL A 1 76 ? 6.728 -12.311 -45.069 1.00 87.94 76 VAL A O 1
ATOM 625 N N . SER A 1 77 ? 7.429 -10.195 -45.275 1.00 83.25 77 SER A N 1
ATOM 626 C CA . SER A 1 77 ? 6.184 -9.697 -45.876 1.00 83.25 77 SER A CA 1
ATOM 627 C C . SER A 1 77 ? 5.914 -10.176 -47.310 1.00 83.25 77 SER A C 1
ATOM 629 O O . SER A 1 77 ? 4.781 -10.089 -47.778 1.00 83.25 77 SER A O 1
ATOM 631 N N . CYS A 1 78 ? 6.899 -10.740 -48.018 1.00 78.69 78 CYS A N 1
ATOM 632 C CA . CYS A 1 78 ? 6.761 -11.119 -49.432 1.00 78.69 78 CYS A CA 1
ATOM 633 C C . CYS A 1 78 ? 6.195 -12.534 -49.684 1.00 78.69 78 CYS A C 1
ATOM 635 O O . CYS A 1 78 ? 6.524 -13.180 -50.685 1.00 78.69 78 CYS A O 1
ATOM 637 N N . GLY A 1 79 ? 5.296 -13.005 -48.815 1.00 60.25 79 GLY A N 1
ATOM 638 C CA . GLY A 1 79 ? 4.458 -14.184 -49.073 1.00 60.25 79 GLY A CA 1
ATOM 639 C C . GLY A 1 79 ? 5.200 -15.523 -49.031 1.00 60.25 79 GLY A C 1
ATOM 640 O O . GLY A 1 79 ? 4.978 -16.380 -49.888 1.00 60.25 79 GLY A O 1
ATOM 641 N N . LYS A 1 80 ? 6.106 -15.693 -48.064 1.00 70.50 80 LYS A N 1
ATOM 642 C CA . LYS A 1 80 ? 6.769 -16.973 -47.771 1.00 70.50 80 LYS A CA 1
ATOM 643 C C . LYS A 1 80 ? 5.804 -17.961 -47.110 1.00 70.50 80 LYS A C 1
ATOM 645 O O . LYS A 1 80 ? 4.781 -17.570 -46.554 1.00 70.50 80 LYS A O 1
ATOM 650 N N . THR A 1 81 ? 6.133 -19.252 -47.167 1.00 78.75 81 THR A N 1
ATOM 651 C CA . THR A 1 81 ? 5.387 -20.265 -46.399 1.00 78.75 81 THR A CA 1
ATOM 652 C C . THR A 1 81 ? 5.546 -19.998 -44.900 1.00 78.75 81 THR A C 1
ATOM 654 O O . THR A 1 81 ? 6.605 -19.538 -44.474 1.00 78.75 81 THR A O 1
ATOM 657 N N . GLY A 1 82 ? 4.525 -20.317 -44.095 1.00 85.12 82 GLY A N 1
ATOM 658 C CA . GLY A 1 82 ? 4.574 -20.099 -42.642 1.00 85.12 82 GLY A CA 1
ATOM 659 C C . GLY A 1 82 ? 5.800 -20.736 -41.975 1.00 85.12 82 GLY A C 1
ATOM 660 O O . GLY A 1 82 ? 6.400 -20.126 -41.100 1.00 85.12 82 GLY A O 1
ATOM 661 N N . LYS A 1 83 ? 6.244 -21.901 -42.471 1.00 89.25 83 LYS A N 1
ATOM 662 C CA . LYS A 1 83 ? 7.453 -22.581 -41.987 1.00 89.25 83 LYS A CA 1
ATOM 663 C C . LYS A 1 83 ? 8.731 -21.766 -42.215 1.00 89.25 83 LYS A C 1
ATOM 665 O O . LYS A 1 83 ? 9.494 -21.574 -41.289 1.00 89.25 83 LYS A O 1
ATOM 670 N N . GLN A 1 84 ? 8.940 -21.237 -43.421 1.00 86.44 84 GLN A N 1
ATOM 671 C CA . GLN A 1 84 ? 10.138 -20.438 -43.716 1.00 86.44 84 GLN A CA 1
ATOM 672 C C . GLN A 1 84 ? 10.186 -19.132 -42.920 1.00 86.44 84 GLN A C 1
ATOM 674 O O . GLN A 1 84 ? 11.266 -18.631 -42.630 1.00 86.44 84 GLN A O 1
ATOM 679 N N . ILE A 1 85 ? 9.020 -18.559 -42.611 1.00 88.56 85 ILE A N 1
ATOM 680 C CA . ILE A 1 85 ? 8.931 -17.382 -41.747 1.00 88.56 85 ILE A CA 1
ATOM 681 C C . ILE A 1 85 ? 9.337 -17.758 -40.321 1.00 88.56 85 ILE A C 1
ATOM 683 O O . ILE A 1 85 ? 10.140 -17.043 -39.733 1.00 88.56 85 ILE A O 1
ATOM 687 N N . ALA A 1 86 ? 8.837 -18.884 -39.802 1.00 88.00 86 ALA A N 1
ATOM 688 C CA . ALA A 1 86 ? 9.237 -19.394 -38.492 1.00 88.00 86 ALA A CA 1
ATOM 689 C C . ALA A 1 86 ? 10.753 -19.645 -38.427 1.00 88.00 86 ALA A C 1
ATOM 691 O O . ALA A 1 86 ? 11.412 -19.065 -37.574 1.00 88.00 86 ALA A O 1
ATOM 692 N N . ASP A 1 87 ? 11.323 -20.360 -39.405 1.00 92.56 87 ASP A N 1
ATOM 693 C CA . ASP A 1 87 ? 12.765 -20.646 -39.458 1.00 92.56 87 ASP A CA 1
ATOM 694 C C . ASP A 1 87 ? 13.619 -19.353 -39.463 1.00 92.56 87 ASP A C 1
ATOM 696 O O . ASP A 1 87 ? 14.693 -19.293 -38.863 1.00 92.56 87 ASP A O 1
ATOM 700 N N . LEU A 1 88 ? 13.142 -18.290 -40.128 1.00 94.69 88 LEU A N 1
ATOM 701 C CA . LEU A 1 88 ? 13.797 -16.977 -40.144 1.00 94.69 88 LEU A CA 1
ATOM 702 C C . LEU A 1 88 ? 13.752 -16.280 -38.777 1.00 94.69 88 LEU A C 1
ATOM 704 O O . LEU A 1 88 ? 14.752 -15.674 -38.383 1.00 94.69 88 LEU A O 1
ATOM 708 N N . TYR A 1 89 ? 12.611 -16.335 -38.083 1.00 95.00 89 TYR A N 1
ATOM 709 C CA . TYR A 1 89 ? 12.462 -15.774 -36.738 1.00 95.00 89 TYR A CA 1
ATOM 710 C C . TYR A 1 89 ? 13.314 -16.539 -35.721 1.00 95.00 89 TYR A C 1
ATOM 712 O O . TYR A 1 89 ? 14.084 -15.913 -34.995 1.00 95.00 89 TYR A O 1
ATOM 720 N N . ASP A 1 90 ? 13.282 -17.869 -35.755 1.00 93.69 90 ASP A N 1
ATOM 721 C CA . ASP A 1 90 ? 14.077 -18.721 -34.866 1.00 93.69 90 ASP A CA 1
ATOM 722 C C . ASP A 1 90 ? 15.583 -18.451 -35.034 1.00 93.69 90 ASP A C 1
ATOM 724 O O . ASP A 1 90 ? 16.325 -18.333 -34.055 1.00 93.69 90 ASP A O 1
ATOM 728 N N . MET A 1 91 ? 16.051 -18.282 -36.278 1.00 97.50 91 MET A N 1
ATOM 729 C CA . MET A 1 91 ? 17.447 -17.940 -36.560 1.00 97.50 91 MET A CA 1
ATOM 730 C C . MET A 1 91 ? 17.838 -16.580 -35.965 1.00 97.50 91 MET A C 1
ATOM 732 O O . MET A 1 91 ? 18.890 -16.477 -35.330 1.00 97.50 91 MET A O 1
ATOM 736 N N . ILE A 1 92 ? 17.045 -15.523 -36.181 1.00 96.75 92 ILE A N 1
ATOM 737 C CA . ILE A 1 92 ? 17.408 -14.190 -35.675 1.00 96.75 92 ILE A CA 1
ATOM 738 C C . ILE A 1 92 ? 17.318 -14.124 -34.148 1.00 96.75 92 ILE A C 1
ATOM 740 O O . ILE A 1 92 ? 18.192 -13.520 -33.529 1.00 96.75 92 ILE A O 1
ATOM 744 N N . GLU A 1 93 ? 16.344 -14.795 -33.528 1.00 91.88 93 GLU A N 1
ATOM 745 C CA . GLU A 1 93 ? 16.266 -14.921 -32.068 1.00 91.88 93 GLU A CA 1
ATOM 746 C C . GLU A 1 93 ? 17.485 -15.657 -31.503 1.00 91.88 93 GLU A C 1
ATOM 748 O O . GLU A 1 93 ? 18.097 -15.186 -30.543 1.00 91.88 93 GLU A O 1
ATOM 753 N N . SER A 1 94 ? 17.908 -16.748 -32.148 1.00 93.62 94 SER A N 1
ATOM 754 C CA . SER A 1 94 ? 19.119 -17.481 -31.770 1.00 93.62 94 SER A CA 1
ATOM 755 C C . SER A 1 94 ? 20.381 -16.618 -31.871 1.00 93.62 94 SER A C 1
ATOM 757 O O . SER A 1 94 ? 21.216 -16.648 -30.966 1.00 93.62 94 SER A O 1
ATOM 759 N N . ILE A 1 95 ? 20.526 -15.814 -32.933 1.00 97.38 95 ILE A N 1
ATOM 760 C CA . ILE A 1 95 ? 21.664 -14.893 -33.086 1.00 97.38 95 ILE A CA 1
ATOM 76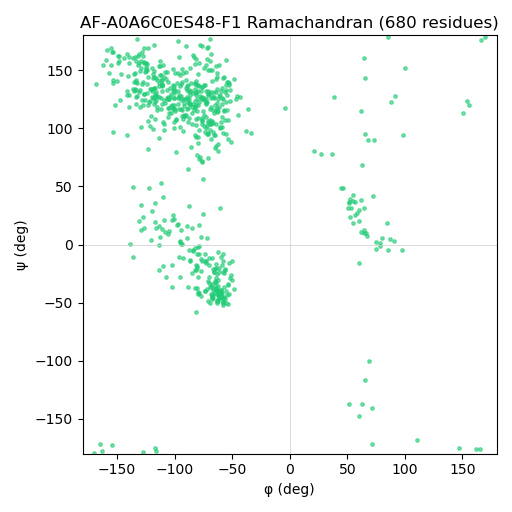1 C C . ILE A 1 95 ? 21.656 -13.849 -31.968 1.00 97.38 95 ILE A C 1
ATOM 763 O O . ILE A 1 95 ? 22.688 -13.636 -31.336 1.00 97.38 95 ILE A O 1
ATOM 767 N N . LEU A 1 96 ? 20.507 -13.214 -31.712 1.00 92.00 96 LEU A N 1
ATOM 768 C CA . LEU A 1 96 ? 20.372 -12.165 -30.697 1.00 92.00 96 LEU A CA 1
ATOM 769 C C . LEU A 1 96 ? 20.618 -12.694 -29.278 1.00 92.00 96 LEU A C 1
ATOM 771 O O . LEU A 1 96 ? 21.247 -12.000 -28.482 1.00 92.00 96 LEU A O 1
ATOM 775 N N . GLY A 1 97 ? 20.175 -13.919 -28.979 1.00 83.62 97 GLY A N 1
ATOM 776 C CA . GLY A 1 97 ? 20.394 -14.573 -27.686 1.00 83.62 97 GLY A CA 1
ATOM 777 C C . GLY A 1 97 ? 21.845 -14.989 -27.420 1.00 83.62 97 GLY A C 1
ATOM 778 O O . GLY A 1 97 ? 22.207 -15.207 -26.269 1.00 83.62 97 GLY A O 1
ATOM 779 N N . ASN A 1 98 ? 22.682 -15.069 -28.461 1.00 90.81 98 ASN A N 1
ATOM 780 C CA . ASN A 1 98 ? 24.072 -15.537 -28.391 1.00 90.81 98 ASN A CA 1
ATOM 781 C C . ASN A 1 98 ? 25.107 -14.455 -28.775 1.00 90.81 98 ASN A C 1
ATOM 783 O O . ASN A 1 98 ? 26.243 -14.780 -29.144 1.00 90.81 98 ASN A O 1
ATOM 787 N N . LEU A 1 99 ? 24.736 -13.170 -28.743 1.00 93.00 99 LEU A N 1
ATOM 788 C CA . LEU A 1 99 ? 25.697 -12.074 -28.907 1.00 93.00 99 LEU A CA 1
ATOM 789 C C . LEU A 1 99 ? 26.555 -11.925 -27.645 1.00 93.00 99 LEU A C 1
ATOM 791 O O . LEU A 1 99 ? 26.036 -11.938 -26.528 1.00 93.00 99 LEU A O 1
ATOM 795 N N . THR A 1 100 ? 27.862 -11.720 -27.811 1.00 92.94 100 THR A N 1
ATOM 796 C CA . THR A 1 100 ? 28.706 -11.238 -26.707 1.00 92.94 100 THR A CA 1
ATOM 797 C C . THR A 1 100 ? 28.340 -9.793 -26.354 1.00 92.94 100 THR A C 1
ATOM 799 O O . THR A 1 100 ? 27.715 -9.085 -27.144 1.00 92.94 100 THR A O 1
ATOM 802 N N . THR A 1 101 ? 28.755 -9.306 -25.182 1.00 79.56 101 THR A N 1
ATOM 803 C CA . THR A 1 101 ? 28.515 -7.909 -24.770 1.00 79.56 101 THR A CA 1
ATOM 804 C C . THR A 1 101 ? 29.054 -6.896 -25.786 1.00 79.56 101 THR A C 1
ATOM 806 O O . THR A 1 101 ? 28.404 -5.891 -26.072 1.00 79.56 101 THR A O 1
ATOM 809 N N . GLU A 1 102 ? 30.228 -7.163 -26.360 1.00 88.88 102 GLU A N 1
ATOM 810 C CA . GLU A 1 102 ? 30.843 -6.305 -27.376 1.00 88.88 102 GLU A CA 1
ATOM 811 C C . GLU A 1 102 ? 30.037 -6.319 -28.681 1.00 88.88 102 GLU A C 1
ATOM 813 O O . GLU A 1 102 ? 29.689 -5.267 -29.219 1.00 88.88 102 GLU A O 1
ATOM 818 N N . GLU A 1 103 ? 29.649 -7.507 -29.144 1.00 93.50 103 GLU A N 1
ATOM 819 C CA . GLU A 1 103 ? 28.810 -7.674 -30.330 1.00 93.50 103 GLU A CA 1
ATOM 820 C C . GLU A 1 103 ? 27.441 -7.013 -30.155 1.00 93.50 103 GLU A C 1
ATOM 822 O O . GLU A 1 103 ? 26.969 -6.326 -31.060 1.00 93.50 103 GLU A O 1
ATOM 827 N N . TYR A 1 104 ? 26.818 -7.161 -28.985 1.00 90.38 104 TYR A N 1
ATOM 828 C CA . TYR A 1 104 ? 25.561 -6.503 -28.642 1.00 90.38 104 TYR A CA 1
ATOM 829 C C . TYR A 1 104 ? 25.696 -4.980 -28.755 1.00 90.38 104 TYR A C 1
ATOM 831 O O . TYR A 1 104 ? 24.890 -4.328 -29.423 1.00 90.38 104 TYR A O 1
ATOM 839 N N . ASN A 1 105 ? 26.752 -4.405 -28.176 1.00 84.81 105 ASN A N 1
ATOM 840 C CA . ASN A 1 105 ? 26.998 -2.967 -28.257 1.00 84.81 105 ASN A CA 1
ATOM 841 C C . ASN A 1 105 ? 27.176 -2.498 -29.709 1.00 84.81 105 ASN A C 1
ATOM 843 O O . ASN A 1 105 ? 26.608 -1.474 -30.095 1.00 84.81 105 ASN A O 1
ATOM 847 N N . ILE A 1 106 ? 27.876 -3.268 -30.546 1.00 90.50 106 ILE A N 1
ATOM 848 C CA . ILE A 1 106 ? 28.023 -2.981 -31.981 1.00 90.50 106 ILE A CA 1
ATOM 849 C C . ILE A 1 106 ? 26.663 -3.033 -32.694 1.00 90.50 106 ILE A C 1
ATOM 851 O O . ILE A 1 106 ? 26.296 -2.078 -33.392 1.00 90.50 106 ILE A O 1
ATOM 855 N N . VAL A 1 107 ? 25.898 -4.114 -32.495 1.00 92.38 107 VAL A N 1
ATOM 856 C CA . VAL A 1 107 ? 24.594 -4.360 -33.137 1.00 92.38 107 VAL A CA 1
ATOM 857 C C . VAL A 1 107 ? 23.583 -3.265 -32.798 1.00 92.38 107 VAL A C 1
ATOM 859 O O . VAL A 1 107 ? 22.836 -2.837 -33.682 1.00 92.38 107 VAL A O 1
ATOM 862 N N . TYR A 1 108 ? 23.574 -2.769 -31.561 1.00 88.06 108 TYR A N 1
ATOM 863 C CA . TYR A 1 108 ? 22.654 -1.717 -31.115 1.00 88.06 108 TYR A CA 1
ATOM 864 C C . TYR A 1 108 ? 23.239 -0.301 -31.200 1.00 88.06 108 TYR A C 1
ATOM 866 O O . TYR A 1 108 ? 22.542 0.668 -30.905 1.00 88.06 108 TYR A O 1
ATOM 874 N N . GLY A 1 109 ? 24.485 -0.150 -31.659 1.00 85.56 109 GLY A N 1
ATOM 875 C CA . GLY A 1 109 ? 25.144 1.153 -31.772 1.00 85.56 109 GLY A CA 1
ATOM 876 C C . GLY A 1 109 ? 25.380 1.835 -30.423 1.00 85.56 109 GLY A C 1
ATOM 877 O O . GLY A 1 109 ? 25.353 3.061 -30.353 1.00 85.56 109 GLY A O 1
ATOM 878 N N . ILE A 1 110 ? 25.598 1.052 -29.368 1.00 80.62 110 ILE A N 1
ATOM 879 C CA . ILE A 1 110 ? 25.941 1.539 -28.035 1.00 80.62 110 ILE A CA 1
ATOM 880 C C . ILE A 1 110 ? 27.413 1.944 -28.065 1.00 80.62 110 ILE A C 1
ATOM 882 O O . ILE A 1 110 ? 28.310 1.104 -28.047 1.00 80.62 110 ILE A O 1
ATOM 886 N N . THR A 1 111 ? 27.671 3.245 -28.128 1.00 76.62 111 THR A N 1
ATOM 887 C CA . THR A 1 111 ? 29.015 3.791 -27.958 1.00 76.62 111 THR A CA 1
ATOM 888 C C . THR A 1 111 ? 29.404 3.642 -26.490 1.00 76.62 111 THR A C 1
ATOM 890 O O . THR A 1 111 ? 28.921 4.389 -25.638 1.00 76.62 111 THR A O 1
ATOM 893 N N . THR A 1 112 ? 30.272 2.681 -26.170 1.00 60.44 112 THR A N 1
ATOM 894 C CA . THR A 1 112 ? 30.955 2.645 -24.873 1.00 60.44 112 THR A CA 1
ATOM 895 C C . THR A 1 112 ? 31.922 3.817 -24.852 1.00 60.44 112 THR A C 1
ATOM 897 O O . THR A 1 112 ? 33.035 3.743 -25.360 1.00 60.44 112 THR A O 1
ATOM 900 N N . LYS A 1 113 ? 31.452 4.961 -24.358 1.00 56.09 113 LYS A N 1
ATOM 901 C CA . LYS A 1 113 ? 32.322 6.093 -24.072 1.00 56.09 113 LYS A CA 1
ATOM 902 C C . LYS A 1 113 ? 33.287 5.600 -22.997 1.00 56.09 113 LYS A C 1
ATOM 904 O O . LYS A 1 113 ? 32.816 5.258 -21.915 1.00 56.09 113 LYS A O 1
ATOM 909 N N . ASP A 1 114 ? 34.580 5.507 -23.304 1.00 46.34 114 ASP A N 1
ATOM 910 C CA . ASP A 1 114 ? 35.595 5.225 -22.291 1.00 46.34 114 ASP A CA 1
ATOM 911 C C . ASP A 1 114 ? 35.419 6.260 -21.183 1.00 46.34 114 ASP A C 1
ATOM 913 O O . ASP A 1 114 ? 35.633 7.461 -21.383 1.00 46.34 114 ASP A O 1
ATOM 917 N N . ILE A 1 115 ? 34.897 5.803 -20.043 1.00 51.53 115 ILE A N 1
ATOM 918 C CA . ILE A 1 115 ? 34.595 6.661 -18.907 1.00 51.53 115 ILE A CA 1
ATOM 919 C C . ILE A 1 115 ? 35.946 7.058 -18.338 1.00 51.53 115 ILE A C 1
ATOM 921 O O . ILE A 1 115 ? 36.566 6.335 -17.561 1.00 51.53 115 ILE A O 1
ATOM 925 N N . THR A 1 116 ? 36.424 8.223 -18.751 1.00 42.97 116 THR A N 1
ATOM 926 C CA . THR A 1 116 ? 37.490 8.910 -18.043 1.00 42.97 116 THR A CA 1
ATOM 927 C C . THR A 1 116 ? 36.879 9.310 -16.706 1.00 42.97 116 THR A C 1
ATOM 929 O O . THR A 1 116 ? 36.021 10.191 -16.655 1.00 42.97 116 THR A O 1
ATOM 932 N N . ILE A 1 117 ? 37.233 8.587 -15.640 1.00 44.41 117 ILE A N 1
ATOM 933 C CA . ILE A 1 117 ? 36.750 8.854 -14.285 1.00 44.41 117 ILE A CA 1
ATOM 934 C C . ILE A 1 117 ? 37.310 10.218 -13.873 1.00 44.41 117 ILE A C 1
ATOM 936 O O . ILE A 1 117 ? 38.437 10.333 -13.400 1.00 44.41 117 ILE A O 1
ATOM 940 N N . VAL A 1 118 ? 36.531 11.273 -14.088 1.00 44.06 118 VAL A N 1
ATOM 941 C CA . VAL A 1 118 ? 36.779 12.567 -13.462 1.00 44.06 118 VAL A CA 1
ATOM 942 C C . VAL A 1 118 ? 36.253 12.437 -12.038 1.00 44.06 118 VAL A C 1
ATOM 944 O O . VAL A 1 118 ? 35.052 12.516 -11.799 1.00 44.06 118 VAL A O 1
ATOM 947 N N . THR A 1 119 ? 37.151 12.176 -11.091 1.00 43.97 119 THR A N 1
ATOM 948 C CA . THR A 1 119 ? 36.861 12.097 -9.652 1.00 43.97 119 THR A CA 1
ATOM 949 C C . THR A 1 119 ? 36.660 13.493 -9.055 1.00 43.97 119 THR A C 1
ATOM 951 O O . THR A 1 119 ? 37.360 13.885 -8.123 1.00 43.97 119 THR A O 1
ATOM 954 N N . SER A 1 120 ? 35.726 14.280 -9.586 1.00 54.72 120 SER A N 1
ATOM 955 C CA . SER A 1 120 ? 35.105 15.322 -8.773 1.00 54.72 120 SER A CA 1
ATOM 956 C C . SER A 1 120 ? 34.009 14.642 -7.957 1.00 54.72 120 SER A C 1
ATOM 958 O O . SER A 1 120 ? 33.150 13.955 -8.503 1.00 54.72 120 SER A O 1
ATOM 960 N N . SER A 1 121 ? 34.072 14.760 -6.632 1.00 67.19 121 SER A N 1
ATOM 961 C CA . SER A 1 121 ? 33.059 14.202 -5.737 1.00 67.19 121 SER A CA 1
ATOM 962 C C . SER A 1 121 ? 31.705 14.834 -6.065 1.00 67.19 121 SER A C 1
ATOM 964 O O . SER A 1 121 ? 31.446 15.982 -5.701 1.00 67.19 121 SER A O 1
ATOM 966 N N . LEU A 1 122 ? 30.859 14.118 -6.801 1.00 75.06 122 LEU A N 1
ATOM 967 C CA . LEU A 1 122 ? 29.499 14.559 -7.075 1.00 75.06 122 LEU A CA 1
ATOM 968 C C . LEU A 1 122 ? 28.740 14.599 -5.752 1.00 75.06 122 LEU A C 1
ATOM 970 O O . LEU A 1 122 ? 28.598 13.579 -5.082 1.00 75.06 122 LEU A O 1
ATOM 974 N N . THR A 1 123 ? 28.236 15.771 -5.377 1.00 84.94 123 THR A N 1
ATOM 975 C CA . THR A 1 123 ? 27.340 15.881 -4.227 1.00 84.94 123 THR A CA 1
ATOM 976 C C . THR A 1 123 ? 26.019 15.207 -4.585 1.00 84.94 123 THR A C 1
ATOM 978 O O . THR A 1 123 ? 25.249 15.726 -5.400 1.00 84.94 123 THR A O 1
ATOM 981 N N . ILE A 1 124 ? 25.773 14.029 -4.010 1.00 85.62 124 ILE A N 1
ATOM 982 C CA . ILE A 1 124 ? 24.506 13.309 -4.141 1.00 85.62 124 ILE A CA 1
ATOM 983 C C . ILE A 1 124 ? 23.457 14.033 -3.305 1.00 85.62 124 ILE A C 1
ATOM 985 O O . ILE A 1 124 ? 23.607 14.207 -2.099 1.00 85.62 124 ILE A O 1
ATOM 989 N N . THR A 1 125 ? 22.392 14.478 -3.962 1.00 88.06 125 THR A N 1
ATOM 990 C CA . THR A 1 125 ? 21.289 15.194 -3.312 1.00 88.06 125 THR A CA 1
ATOM 991 C C . THR A 1 125 ? 20.356 14.229 -2.596 1.00 88.06 125 THR A C 1
ATOM 993 O O . THR A 1 125 ? 19.888 14.516 -1.497 1.00 88.06 125 THR A O 1
ATOM 996 N N . LYS A 1 126 ? 20.052 13.092 -3.229 1.00 92.06 126 LYS A N 1
ATOM 997 C CA . LYS A 1 126 ? 19.138 12.091 -2.686 1.00 92.06 126 LYS A CA 1
ATOM 998 C C . LYS A 1 126 ? 19.462 10.704 -3.233 1.00 92.06 126 LYS A C 1
ATOM 1000 O O . LYS A 1 126 ? 19.761 10.566 -4.418 1.00 92.06 126 LYS A O 1
ATOM 1005 N N . VAL A 1 127 ? 19.341 9.700 -2.365 1.00 94.62 127 VAL A N 1
ATOM 1006 C CA . VAL A 1 127 ? 19.453 8.278 -2.705 1.00 94.62 127 VAL A CA 1
ATOM 1007 C C . VAL A 1 127 ? 18.056 7.658 -2.764 1.00 94.62 127 VAL A C 1
ATOM 1009 O O . VAL A 1 127 ? 17.251 7.808 -1.842 1.00 94.62 127 VAL A O 1
ATOM 1012 N N . PHE A 1 128 ? 17.761 6.964 -3.853 1.00 94.38 128 PHE A N 1
ATOM 1013 C CA . PHE A 1 128 ? 16.561 6.176 -4.083 1.00 94.38 128 PHE A CA 1
ATOM 1014 C C . PHE A 1 128 ? 16.906 4.694 -3.988 1.00 94.38 128 PHE A C 1
ATOM 1016 O O . PHE A 1 128 ? 17.802 4.229 -4.683 1.00 94.38 128 PHE A O 1
ATOM 1023 N N . TYR A 1 129 ? 16.180 3.942 -3.165 1.00 94.69 129 TYR A N 1
ATOM 1024 C CA . TYR A 1 129 ? 16.398 2.500 -3.029 1.00 94.69 129 TYR A CA 1
ATOM 1025 C C . TYR A 1 129 ? 15.492 1.754 -4.000 1.00 94.69 129 TYR A C 1
ATOM 1027 O O . TYR A 1 129 ? 14.264 1.773 -3.845 1.00 94.69 129 TYR A O 1
ATOM 1035 N N . VAL A 1 130 ? 16.092 1.132 -5.010 1.00 94.25 130 VAL A N 1
ATOM 1036 C CA . VAL A 1 130 ? 15.377 0.434 -6.076 1.00 94.25 130 VAL A CA 1
ATOM 1037 C C . VAL A 1 130 ? 15.364 -1.062 -5.791 1.00 94.25 130 VAL A C 1
ATOM 1039 O O . VAL A 1 130 ? 16.395 -1.659 -5.498 1.00 94.25 130 VAL A O 1
ATOM 1042 N N . VAL A 1 131 ? 14.191 -1.671 -5.912 1.00 94.75 131 VAL A N 1
ATOM 1043 C CA . VAL A 1 131 ? 14.000 -3.125 -5.876 1.00 94.75 131 VAL A CA 1
ATOM 1044 C C . VAL A 1 131 ? 13.218 -3.570 -7.097 1.00 94.75 131 VAL A C 1
ATOM 1046 O O . VAL A 1 131 ? 12.531 -2.764 -7.731 1.00 94.75 131 VAL A O 1
ATOM 1049 N N . THR A 1 132 ? 13.278 -4.858 -7.407 1.00 92.25 132 THR A N 1
ATOM 1050 C CA . THR A 1 132 ? 12.539 -5.446 -8.521 1.00 92.25 132 THR A CA 1
ATOM 1051 C C . THR A 1 132 ? 11.474 -6.417 -8.018 1.00 92.25 132 THR A C 1
ATOM 1053 O O . THR A 1 132 ? 11.711 -7.242 -7.138 1.00 92.25 132 THR A O 1
ATOM 1056 N N . MET A 1 133 ? 10.277 -6.341 -8.596 1.00 89.75 133 MET A N 1
ATOM 1057 C CA . MET A 1 133 ? 9.184 -7.286 -8.372 1.00 89.75 133 MET A CA 1
ATOM 1058 C C . MET A 1 133 ? 8.829 -7.984 -9.684 1.00 89.75 133 MET A C 1
ATOM 1060 O O . MET A 1 133 ? 8.706 -7.333 -10.720 1.00 89.75 133 MET A O 1
ATOM 1064 N N . LEU A 1 134 ? 8.652 -9.306 -9.640 1.00 86.81 134 LEU A N 1
ATOM 1065 C CA . LEU A 1 134 ? 8.166 -10.081 -10.779 1.00 86.81 134 LEU A CA 1
ATOM 1066 C C . LEU A 1 134 ? 6.642 -10.083 -10.785 1.00 86.81 134 LEU A C 1
ATOM 1068 O O . LEU A 1 134 ? 6.017 -10.568 -9.844 1.00 86.81 134 LEU A O 1
ATOM 1072 N N . ILE A 1 135 ? 6.047 -9.582 -11.862 1.00 79.50 135 ILE A N 1
ATOM 1073 C CA . ILE A 1 135 ? 4.595 -9.579 -12.054 1.00 79.50 135 ILE A CA 1
ATOM 1074 C C . ILE A 1 135 ? 4.321 -10.203 -13.407 1.00 79.50 135 ILE A C 1
ATOM 1076 O O . ILE A 1 135 ? 4.815 -9.727 -14.429 1.00 79.50 135 ILE A O 1
ATOM 1080 N N . THR A 1 136 ? 3.574 -11.307 -13.433 1.00 80.69 136 THR A N 1
ATOM 1081 C CA . THR A 1 136 ? 3.378 -12.117 -14.653 1.00 80.69 136 THR A CA 1
ATOM 1082 C C . THR A 1 136 ? 4.709 -12.506 -15.328 1.00 80.69 136 THR A C 1
ATOM 1084 O O . THR A 1 136 ? 4.824 -12.479 -16.547 1.00 80.69 136 THR A O 1
ATOM 1087 N N . ASN A 1 137 ? 5.732 -12.833 -14.522 1.00 80.94 137 ASN A N 1
ATOM 1088 C CA . ASN A 1 137 ? 7.121 -13.133 -14.929 1.00 80.94 137 ASN A CA 1
ATOM 1089 C C . ASN A 1 137 ? 7.929 -11.962 -15.509 1.00 80.94 137 ASN A C 1
ATOM 1091 O O . ASN A 1 137 ? 9.055 -12.156 -15.958 1.00 80.94 137 ASN A O 1
ATOM 1095 N N . ASN A 1 138 ? 7.394 -10.745 -15.472 1.00 80.69 138 ASN A N 1
ATOM 1096 C CA . ASN A 1 138 ? 8.087 -9.559 -15.954 1.00 80.69 138 ASN A CA 1
ATOM 1097 C C . ASN A 1 138 ? 8.683 -8.782 -14.768 1.00 80.69 138 ASN A C 1
ATOM 1099 O O . ASN A 1 138 ? 7.960 -8.546 -13.797 1.00 80.69 138 ASN A O 1
ATOM 1103 N N . PRO A 1 139 ? 9.974 -8.403 -14.806 1.00 86.06 139 PRO A N 1
ATOM 1104 C CA . PRO A 1 139 ? 10.606 -7.629 -13.745 1.00 86.06 139 PRO A CA 1
ATOM 1105 C C . PRO A 1 139 ? 10.211 -6.158 -13.826 1.00 86.06 139 PRO A C 1
ATOM 1107 O O . PRO A 1 139 ? 10.304 -5.524 -14.880 1.00 86.06 139 PRO A O 1
ATOM 1110 N N . TYR A 1 140 ? 9.825 -5.602 -12.685 1.00 86.56 140 TYR A N 1
ATOM 1111 C CA . TYR A 1 140 ? 9.432 -4.212 -12.554 1.00 86.56 140 TYR A CA 1
ATOM 1112 C C . TYR A 1 140 ? 10.143 -3.521 -11.403 1.00 86.56 140 TYR A C 1
ATOM 1114 O O . TYR A 1 140 ? 10.136 -4.015 -10.278 1.00 86.56 140 TYR A O 1
ATOM 1122 N N . PHE A 1 141 ? 10.674 -2.331 -11.676 1.00 91.50 141 PHE A N 1
ATOM 1123 C CA . PHE A 1 141 ? 11.315 -1.510 -10.658 1.00 91.50 141 PHE A CA 1
ATOM 1124 C C . PHE A 1 141 ? 10.301 -0.825 -9.741 1.00 91.50 141 PHE A C 1
ATOM 1126 O O . PHE A 1 141 ? 9.320 -0.221 -10.194 1.00 91.50 141 PHE A O 1
ATOM 1133 N N . ILE A 1 142 ? 10.592 -0.878 -8.447 1.00 90.81 142 ILE A N 1
ATOM 1134 C CA . ILE A 1 142 ? 9.889 -0.193 -7.369 1.00 90.81 142 ILE A CA 1
ATOM 1135 C C . ILE A 1 142 ? 10.920 0.641 -6.611 1.00 90.81 142 ILE A C 1
ATOM 1137 O O . ILE A 1 142 ? 11.973 0.141 -6.228 1.00 90.81 142 ILE A O 1
ATOM 1141 N N . ILE A 1 143 ? 10.611 1.917 -6.382 1.00 92.06 143 ILE A N 1
ATOM 1142 C CA . ILE A 1 143 ? 11.449 2.810 -5.579 1.00 92.06 143 ILE A CA 1
ATOM 1143 C C . ILE A 1 143 ? 10.852 2.876 -4.174 1.00 92.06 143 ILE A C 1
ATOM 1145 O O . ILE A 1 143 ? 9.805 3.501 -3.978 1.00 92.06 143 ILE A O 1
ATOM 1149 N N . LYS A 1 144 ? 11.506 2.238 -3.198 1.00 91.44 144 LYS A N 1
ATOM 1150 C CA . LYS A 1 144 ? 10.949 2.022 -1.851 1.00 91.44 144 LYS A CA 1
ATOM 1151 C C . LYS A 1 144 ? 10.641 3.329 -1.121 1.00 91.44 144 LYS A C 1
ATOM 1153 O O . LYS A 1 144 ? 9.585 3.463 -0.509 1.00 91.44 144 LYS A O 1
ATOM 1158 N N . ASN A 1 145 ? 11.551 4.295 -1.215 1.00 90.50 145 ASN A N 1
ATOM 1159 C CA . ASN A 1 145 ? 11.501 5.572 -0.500 1.00 90.50 145 ASN A CA 1
ATOM 1160 C C . ASN A 1 145 ? 10.989 6.742 -1.362 1.00 90.50 145 ASN A C 1
ATOM 1162 O O . ASN A 1 145 ? 11.282 7.902 -1.068 1.00 90.50 145 ASN A O 1
ATOM 1166 N N . TYR A 1 146 ? 10.253 6.458 -2.439 1.00 89.25 146 TYR A N 1
ATOM 1167 C CA . TYR A 1 146 ? 9.657 7.501 -3.270 1.00 89.25 146 TYR A CA 1
ATOM 1168 C C . TYR A 1 146 ? 8.390 8.072 -2.628 1.00 89.25 146 TYR A C 1
ATOM 1170 O O . TYR A 1 146 ? 7.434 7.330 -2.391 1.00 89.25 146 TYR A O 1
ATOM 1178 N N . GLN A 1 147 ? 8.368 9.387 -2.398 1.00 86.88 147 GLN A N 1
ATOM 1179 C CA . GLN A 1 147 ? 7.270 10.090 -1.714 1.00 86.88 147 GLN A CA 1
ATOM 1180 C C . GLN A 1 147 ? 6.481 11.009 -2.660 1.00 86.88 147 GLN A C 1
ATOM 1182 O O . GLN A 1 147 ? 5.710 11.853 -2.214 1.00 86.88 147 GLN A O 1
ATOM 1187 N N . GLY A 1 148 ? 6.675 10.864 -3.976 1.00 81.81 148 GLY A N 1
ATOM 1188 C CA . GLY A 1 148 ? 6.102 11.779 -4.967 1.00 81.81 148 GLY A CA 1
ATOM 1189 C C . GLY A 1 148 ? 6.944 13.032 -5.205 1.00 81.81 148 GLY A C 1
ATOM 1190 O O . GLY A 1 148 ? 6.415 14.026 -5.697 1.00 81.81 148 GLY A O 1
ATOM 1191 N N . GLU A 1 149 ? 8.229 13.018 -4.837 1.00 84.38 149 GLU A N 1
ATOM 1192 C CA . GLU A 1 149 ? 9.099 14.172 -5.053 1.00 84.38 149 GLU A CA 1
ATOM 1193 C C . GLU A 1 149 ? 9.471 14.351 -6.526 1.00 84.38 149 GLU A C 1
ATOM 1195 O O . GLU A 1 149 ? 9.535 13.398 -7.304 1.00 84.38 149 GLU A O 1
ATOM 1200 N N . TYR A 1 150 ? 9.774 15.596 -6.883 1.00 87.38 150 TYR A N 1
ATOM 1201 C CA . TYR A 1 150 ? 10.252 15.958 -8.206 1.00 87.38 150 TYR A CA 1
ATOM 1202 C C . TYR A 1 150 ? 11.779 15.946 -8.252 1.00 87.38 150 TYR A C 1
ATOM 1204 O O . TYR A 1 150 ? 12.450 16.308 -7.282 1.00 87.38 150 TYR A O 1
ATOM 1212 N N . LEU A 1 151 ? 12.331 15.595 -9.410 1.00 90.31 151 LEU A N 1
ATOM 1213 C CA . LEU A 1 151 ? 13.741 15.824 -9.701 1.00 90.31 151 LEU A CA 1
ATOM 1214 C C . LEU A 1 151 ? 13.933 17.286 -10.110 1.00 90.31 151 LEU A C 1
ATOM 1216 O O . LEU A 1 151 ? 13.200 17.817 -10.946 1.00 90.31 151 LEU A O 1
ATOM 1220 N N . SER A 1 152 ? 14.928 17.932 -9.524 1.00 87.94 152 SER A N 1
ATOM 1221 C CA . SER A 1 152 ? 15.324 19.304 -9.807 1.00 87.94 152 SER A CA 1
ATOM 1222 C C . SER A 1 152 ? 16.522 19.315 -10.748 1.00 87.94 152 SER A C 1
ATOM 1224 O O . SER A 1 152 ? 17.378 18.427 -10.714 1.00 87.94 152 SER A O 1
ATOM 1226 N N . ALA A 1 153 ? 16.593 20.343 -11.590 1.00 86.56 153 ALA A N 1
ATOM 1227 C CA . ALA A 1 153 ? 17.766 20.591 -12.418 1.00 86.56 153 ALA A CA 1
ATOM 1228 C C . ALA A 1 153 ? 19.012 20.857 -11.552 1.00 86.56 153 ALA A C 1
ATOM 1230 O O . ALA A 1 153 ? 18.897 21.346 -10.428 1.00 86.56 153 ALA A O 1
ATOM 1231 N N . PHE A 1 154 ? 20.194 20.575 -12.102 1.00 86.31 154 PHE A N 1
ATOM 1232 C CA . PHE A 1 154 ? 21.516 20.805 -11.498 1.00 86.31 154 PHE A CA 1
ATOM 1233 C C . PHE A 1 154 ? 21.839 19.966 -10.255 1.00 86.31 154 PHE A C 1
ATOM 1235 O O . PHE A 1 154 ? 22.847 20.215 -9.597 1.00 86.31 154 PHE A O 1
ATOM 1242 N N . LEU A 1 155 ? 21.012 18.968 -9.938 1.00 91.62 155 LEU A N 1
ATOM 1243 C CA . LEU A 1 155 ? 21.212 18.057 -8.814 1.00 91.62 155 LEU A CA 1
ATOM 1244 C C . LEU A 1 155 ? 21.557 16.648 -9.302 1.00 91.62 155 LEU A C 1
ATOM 1246 O O . LEU A 1 155 ? 21.202 16.245 -10.413 1.00 91.62 155 LEU A O 1
ATOM 1250 N N . ASN A 1 156 ? 22.251 15.899 -8.445 1.00 93.44 156 ASN A N 1
ATOM 1251 C CA . ASN A 1 156 ? 22.601 14.506 -8.699 1.00 93.44 156 ASN A CA 1
ATOM 1252 C C . ASN A 1 156 ? 21.747 13.594 -7.828 1.00 93.44 156 ASN A C 1
ATOM 1254 O O . ASN A 1 156 ? 21.635 13.804 -6.616 1.00 93.44 156 ASN A O 1
ATOM 1258 N N . TYR A 1 157 ? 21.189 12.562 -8.442 1.00 95.19 157 TYR A N 1
ATOM 1259 C CA . TYR A 1 157 ? 20.346 11.579 -7.775 1.00 95.19 157 TYR A CA 1
ATOM 1260 C C . TYR A 1 157 ? 20.973 10.204 -7.910 1.00 95.19 157 TYR A C 1
ATOM 1262 O O . TYR A 1 157 ? 21.355 9.808 -9.007 1.00 95.19 157 TYR A O 1
ATOM 1270 N N . GLU A 1 158 ? 21.063 9.473 -6.810 1.00 96.06 158 GLU A N 1
ATOM 1271 C CA . GLU A 1 158 ? 21.543 8.098 -6.816 1.00 96.06 158 GLU A CA 1
ATOM 1272 C C . GLU A 1 158 ? 20.355 7.143 -6.764 1.00 96.06 158 GLU A C 1
ATOM 1274 O O . GLU A 1 158 ? 19.445 7.315 -5.960 1.00 96.06 158 GLU A O 1
ATOM 1279 N N . PHE A 1 159 ? 20.373 6.120 -7.605 1.00 96.38 159 PHE A N 1
ATOM 1280 C CA . PHE A 1 159 ? 19.474 4.977 -7.558 1.00 96.38 159 PHE A CA 1
ATOM 1281 C C . PHE A 1 159 ? 20.292 3.774 -7.101 1.00 96.38 159 PHE A C 1
ATOM 1283 O O . PHE A 1 159 ? 21.014 3.182 -7.901 1.00 96.38 159 PHE A O 1
ATOM 1290 N N . ASN A 1 160 ? 20.216 3.443 -5.815 1.00 96.94 160 ASN A N 1
ATOM 1291 C CA . ASN A 1 160 ? 20.870 2.276 -5.239 1.00 96.94 160 ASN A CA 1
ATOM 1292 C C . ASN A 1 160 ? 20.199 1.005 -5.784 1.00 96.94 160 ASN A C 1
ATOM 1294 O O . ASN A 1 160 ? 18.975 0.859 -5.708 1.00 96.94 160 ASN A O 1
ATOM 1298 N N . LEU A 1 161 ? 21.014 0.117 -6.355 1.00 97.12 161 LEU A N 1
ATOM 1299 C CA . LEU A 1 161 ? 20.602 -1.127 -7.006 1.00 97.12 161 LEU A CA 1
ATOM 1300 C C . LEU A 1 161 ? 21.145 -2.365 -6.287 1.00 97.12 161 LEU A C 1
ATOM 1302 O O . LEU A 1 161 ? 21.081 -3.458 -6.845 1.00 97.12 161 LEU A O 1
ATOM 1306 N N . GLU A 1 162 ? 21.648 -2.222 -5.061 1.00 97.56 162 GLU A N 1
ATOM 1307 C CA . GLU A 1 162 ? 22.315 -3.301 -4.324 1.00 97.56 162 GLU A CA 1
ATOM 1308 C C . GLU A 1 162 ? 21.373 -4.443 -3.935 1.00 97.56 162 GLU A C 1
ATOM 1310 O O . GLU A 1 162 ? 21.839 -5.550 -3.671 1.00 97.56 162 GLU A O 1
ATOM 1315 N N . ASP A 1 163 ? 20.060 -4.196 -3.898 1.00 96.12 163 ASP A N 1
ATOM 1316 C CA . ASP A 1 163 ? 19.079 -5.214 -3.529 1.00 96.12 163 ASP A CA 1
ATOM 1317 C C . ASP A 1 163 ? 19.155 -6.427 -4.484 1.00 96.12 163 ASP A C 1
ATOM 1319 O O . ASP A 1 163 ? 19.032 -6.244 -5.702 1.00 96.12 163 ASP A O 1
ATOM 1323 N N . PRO A 1 164 ? 19.308 -7.666 -3.967 1.00 96.31 164 PRO A N 1
ATOM 1324 C CA . PRO A 1 164 ? 19.465 -8.867 -4.791 1.00 96.31 164 PRO A CA 1
ATOM 1325 C C . PRO A 1 164 ? 18.335 -9.108 -5.797 1.00 96.31 164 PRO A C 1
ATOM 1327 O O . PRO A 1 164 ? 18.545 -9.793 -6.798 1.00 96.31 164 PRO A O 1
ATOM 1330 N N . SER A 1 165 ? 17.142 -8.546 -5.574 1.00 95.19 165 SER A N 1
ATOM 1331 C CA . SER A 1 165 ? 16.044 -8.624 -6.544 1.00 95.19 165 SER A CA 1
ATOM 1332 C C . SER A 1 165 ? 16.383 -7.975 -7.890 1.00 95.19 165 SER A C 1
ATOM 1334 O O . SER A 1 165 ? 15.809 -8.361 -8.904 1.00 95.19 165 SER A O 1
ATOM 1336 N N . ASN A 1 166 ? 17.336 -7.039 -7.928 1.00 96.06 166 ASN A N 1
ATOM 1337 C CA . ASN A 1 166 ? 17.772 -6.366 -9.150 1.00 96.06 166 ASN A CA 1
ATOM 1338 C C . ASN A 1 166 ? 18.740 -7.198 -10.008 1.00 96.06 166 ASN A C 1
ATOM 1340 O O . ASN A 1 166 ? 19.133 -6.731 -11.082 1.00 96.06 166 ASN A O 1
ATOM 1344 N N . LEU A 1 167 ? 19.130 -8.405 -9.584 1.00 94.69 167 LEU A N 1
ATOM 1345 C CA . LEU A 1 167 ? 19.933 -9.303 -10.418 1.00 94.69 167 LEU A CA 1
ATOM 1346 C C . LEU A 1 167 ? 19.253 -9.536 -11.772 1.00 94.69 167 LEU A C 1
ATOM 1348 O O . LEU A 1 167 ? 18.038 -9.707 -11.858 1.00 94.69 167 LEU A O 1
ATOM 1352 N N . ASN A 1 168 ? 20.052 -9.573 -12.841 1.00 92.75 168 ASN A N 1
ATOM 1353 C CA . ASN A 1 168 ? 19.563 -9.703 -14.218 1.00 92.75 168 ASN A CA 1
ATOM 1354 C C . ASN A 1 168 ? 18.574 -8.597 -14.616 1.00 92.75 168 ASN A C 1
ATOM 1356 O O . ASN A 1 168 ? 17.621 -8.847 -15.348 1.00 92.75 168 ASN A O 1
ATOM 1360 N N . THR A 1 169 ? 18.789 -7.369 -14.145 1.00 93.12 169 THR A N 1
ATOM 1361 C CA . THR A 1 169 ? 18.061 -6.181 -14.602 1.00 93.12 169 THR A CA 1
ATOM 1362 C C . THR A 1 169 ? 19.039 -5.079 -15.002 1.00 93.12 169 THR A C 1
ATOM 1364 O O . THR A 1 169 ? 20.230 -5.141 -14.699 1.00 93.12 169 THR A O 1
ATOM 1367 N N . LYS A 1 170 ? 18.551 -4.053 -15.704 1.00 93.75 170 LYS A N 1
ATOM 1368 C CA . LYS A 1 170 ? 19.310 -2.834 -15.991 1.00 93.75 170 LYS A CA 1
ATOM 1369 C C . LYS A 1 170 ? 18.398 -1.617 -15.892 1.00 93.75 170 LYS A C 1
ATOM 1371 O O . LYS A 1 170 ? 17.725 -1.258 -16.859 1.00 93.75 170 LYS A O 1
ATOM 1376 N N . PHE A 1 171 ? 18.383 -0.996 -14.712 1.00 94.44 171 PHE A N 1
ATOM 1377 C CA . PHE A 1 171 ? 17.611 0.218 -14.448 1.00 94.44 171 PHE A CA 1
ATOM 1378 C C . PHE A 1 171 ? 17.982 1.326 -15.434 1.00 94.44 171 PHE A C 1
ATOM 1380 O O . PHE A 1 171 ? 19.160 1.611 -15.669 1.00 94.44 171 PHE A O 1
ATOM 1387 N N . CYS A 1 172 ? 16.978 1.949 -16.036 1.00 94.00 172 CYS A N 1
ATOM 1388 C CA . CYS A 1 172 ? 17.191 3.029 -16.978 1.00 94.00 172 CYS A CA 1
ATOM 1389 C C . CYS A 1 172 ? 16.044 4.038 -16.939 1.00 94.00 172 CYS A C 1
ATOM 1391 O O . CYS A 1 172 ? 14.927 3.729 -16.519 1.00 94.00 172 CYS A O 1
ATOM 1393 N N . LEU A 1 173 ? 16.351 5.249 -17.395 1.00 93.56 173 LEU A N 1
ATOM 1394 C CA . LEU A 1 173 ? 15.419 6.360 -17.528 1.00 93.56 173 LEU A CA 1
ATOM 1395 C C . LEU A 1 173 ? 15.333 6.766 -19.003 1.00 93.56 173 LEU A C 1
ATOM 1397 O O . LEU A 1 173 ? 16.339 6.712 -19.704 1.00 93.56 173 LEU A O 1
ATOM 1401 N N . SER A 1 174 ? 14.156 7.154 -19.488 1.00 90.69 174 SER A N 1
ATOM 1402 C CA . SER A 1 174 ? 13.926 7.653 -20.855 1.00 90.69 174 SER A CA 1
ATOM 1403 C C . SER A 1 174 ? 13.040 8.894 -20.813 1.00 90.69 174 SER A C 1
ATOM 1405 O O . SER A 1 174 ? 12.155 9.007 -19.970 1.00 90.69 174 SER A O 1
ATOM 1407 N N . ILE A 1 175 ? 13.257 9.827 -21.740 1.00 90.00 175 ILE A N 1
ATOM 1408 C CA . ILE A 1 175 ? 12.441 11.045 -21.859 1.00 90.00 175 ILE A CA 1
ATOM 1409 C C . ILE A 1 175 ? 11.116 10.752 -22.576 1.00 90.00 175 ILE A C 1
ATOM 1411 O O . ILE A 1 175 ? 10.065 11.227 -22.158 1.00 90.00 175 ILE A O 1
ATOM 1415 N N . ASN A 1 176 ? 11.155 9.965 -23.657 1.00 85.25 176 ASN A N 1
ATOM 1416 C CA . ASN A 1 176 ? 10.044 9.843 -24.611 1.00 85.25 176 ASN A CA 1
ATOM 1417 C C . ASN A 1 176 ? 9.267 8.531 -24.492 1.00 85.25 176 ASN A C 1
ATOM 1419 O O . ASN A 1 176 ? 8.439 8.232 -25.352 1.00 85.25 176 ASN A O 1
ATOM 1423 N N . LYS A 1 177 ? 9.540 7.730 -23.457 1.00 86.94 177 LYS A N 1
ATOM 1424 C CA . LYS A 1 177 ? 8.972 6.387 -23.314 1.00 86.94 177 LYS A CA 1
ATOM 1425 C C . LYS A 1 177 ? 9.242 5.505 -24.557 1.00 86.94 177 LYS A C 1
ATOM 1427 O O . LYS A 1 177 ? 8.393 4.729 -24.990 1.00 86.94 177 LYS A O 1
ATOM 1432 N N . ASP A 1 178 ? 10.429 5.647 -25.146 1.00 85.69 178 ASP A N 1
ATOM 1433 C CA . ASP A 1 178 ? 10.840 5.041 -26.426 1.00 85.69 178 ASP A CA 1
ATOM 1434 C C . ASP A 1 178 ? 11.952 3.984 -26.291 1.00 85.69 178 ASP A C 1
ATOM 1436 O O . ASP A 1 178 ?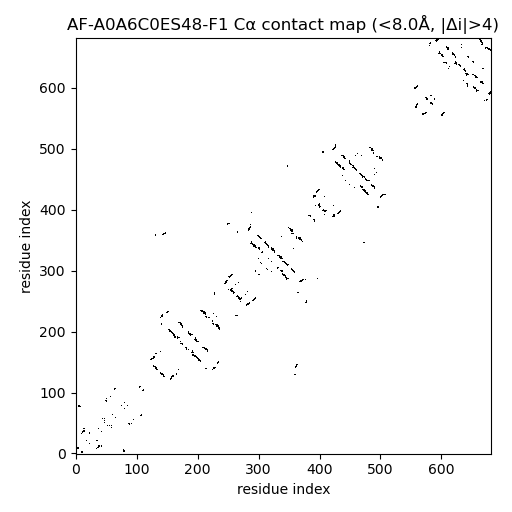 12.393 3.400 -27.276 1.00 85.69 178 ASP A O 1
ATOM 1440 N N . GLY A 1 179 ? 12.414 3.747 -25.065 1.00 85.50 179 GLY A N 1
ATOM 1441 C CA . GLY A 1 179 ? 13.512 2.837 -24.744 1.00 85.50 179 GLY A CA 1
ATOM 1442 C C . GLY A 1 179 ? 14.896 3.438 -24.988 1.00 85.50 179 GLY A C 1
ATOM 1443 O O . GLY A 1 179 ? 15.890 2.736 -24.836 1.00 85.50 179 GLY A O 1
ATOM 1444 N N . THR A 1 180 ? 14.982 4.722 -25.350 1.00 88.62 180 THR A N 1
ATOM 1445 C CA . THR A 1 180 ? 16.253 5.437 -25.476 1.00 88.62 180 THR A CA 1
ATOM 1446 C C . THR A 1 180 ? 16.732 5.864 -24.083 1.00 88.62 180 THR A C 1
ATOM 1448 O O . THR A 1 180 ? 16.010 6.604 -23.404 1.00 88.62 180 THR A O 1
ATOM 1451 N N . PRO A 1 181 ? 17.923 5.425 -23.625 1.00 91.56 181 PRO A N 1
ATOM 1452 C CA . PRO A 1 181 ? 18.484 5.846 -22.345 1.00 91.56 181 PRO A CA 1
ATOM 1453 C C . PRO A 1 181 ? 18.661 7.358 -22.239 1.00 91.56 181 PRO A C 1
ATOM 1455 O O . PRO A 1 181 ? 19.057 8.025 -23.194 1.00 91.56 181 PRO A O 1
ATOM 1458 N N . PHE A 1 182 ? 18.422 7.895 -21.048 1.00 92.62 182 PHE A N 1
ATOM 1459 C CA . PHE A 1 182 ? 18.794 9.256 -20.706 1.00 92.62 182 PHE A CA 1
ATOM 1460 C C . PHE A 1 182 ? 20.324 9.382 -20.703 1.00 92.62 182 PHE A C 1
ATOM 1462 O O . PHE A 1 182 ? 21.017 8.559 -20.108 1.00 92.62 182 PHE A O 1
ATOM 1469 N N . ASN A 1 183 ? 20.852 10.411 -21.372 1.00 90.50 183 ASN A N 1
ATOM 1470 C CA . ASN A 1 183 ? 22.287 10.518 -21.669 1.00 90.50 183 ASN A CA 1
ATOM 1471 C C . ASN A 1 183 ? 23.186 10.654 -20.429 1.00 90.50 183 ASN A C 1
ATOM 1473 O O . ASN A 1 183 ? 24.374 10.356 -20.514 1.00 90.50 183 ASN A O 1
ATOM 1477 N N . ASN A 1 184 ? 22.634 11.072 -19.288 1.00 93.31 184 ASN A N 1
ATOM 1478 C CA . ASN A 1 184 ? 23.406 11.412 -18.093 1.00 93.31 184 ASN A CA 1
ATOM 1479 C C . ASN A 1 184 ? 23.218 10.390 -16.966 1.00 93.31 184 ASN A C 1
ATOM 1481 O O . ASN A 1 184 ? 23.038 10.748 -15.800 1.00 93.31 184 ASN A O 1
ATOM 1485 N N . LEU A 1 185 ? 23.196 9.112 -17.337 1.00 95.06 185 LEU A N 1
ATOM 1486 C CA . LEU A 1 185 ? 23.182 7.997 -16.400 1.00 95.06 185 LEU A CA 1
ATOM 1487 C C . LEU A 1 185 ? 24.592 7.421 -16.284 1.00 95.06 185 LEU A C 1
ATOM 1489 O O . LEU A 1 185 ? 25.160 6.947 -17.268 1.00 95.06 185 LEU A O 1
ATOM 1493 N N . ILE A 1 186 ? 25.139 7.436 -15.074 1.00 95.44 186 ILE A N 1
ATOM 1494 C CA . ILE A 1 186 ? 26.418 6.813 -14.737 1.00 95.44 186 ILE A CA 1
ATOM 1495 C C . ILE A 1 186 ? 26.115 5.517 -13.993 1.00 95.44 186 ILE A C 1
ATOM 1497 O O . ILE A 1 186 ? 25.487 5.541 -12.940 1.00 95.44 186 ILE A O 1
ATOM 1501 N N . TYR A 1 187 ? 26.547 4.390 -14.550 1.00 96.06 187 TYR A N 1
ATOM 1502 C CA . TYR A 1 187 ? 26.334 3.063 -13.978 1.00 96.06 187 TYR A CA 1
ATOM 1503 C C . TYR A 1 187 ? 27.558 2.633 -13.173 1.00 96.06 187 TYR A C 1
ATOM 1505 O O . TYR A 1 187 ? 28.660 2.596 -13.720 1.00 96.06 187 TYR A O 1
ATOM 1513 N N . ASN A 1 188 ? 27.353 2.249 -11.916 1.00 95.31 188 ASN A N 1
ATOM 1514 C CA . ASN A 1 188 ? 28.394 1.720 -11.044 1.00 95.31 188 ASN A CA 1
ATOM 1515 C C . ASN A 1 188 ? 28.015 0.301 -10.603 1.00 95.31 188 ASN A C 1
ATOM 1517 O O . ASN A 1 188 ? 26.922 0.079 -10.087 1.00 95.31 188 ASN A O 1
ATOM 1521 N N . GLY A 1 189 ? 28.920 -0.663 -10.794 1.00 94.56 189 GLY A N 1
ATOM 1522 C CA . GLY A 1 189 ? 28.719 -2.054 -10.376 1.00 94.56 189 GLY A CA 1
ATOM 1523 C C . GLY A 1 189 ? 27.697 -2.848 -11.204 1.00 94.56 189 GLY A C 1
ATOM 1524 O O . GLY A 1 189 ? 27.236 -2.416 -12.262 1.00 94.56 189 GLY A O 1
ATOM 1525 N N . ILE A 1 190 ? 27.375 -4.051 -10.721 1.00 94.94 190 ILE A N 1
ATOM 1526 C CA . ILE A 1 190 ? 26.391 -4.963 -11.319 1.00 94.94 190 ILE A CA 1
ATOM 1527 C C . ILE A 1 190 ? 25.115 -4.903 -10.465 1.00 94.94 190 ILE A C 1
ATOM 1529 O O . ILE A 1 190 ? 25.210 -5.106 -9.257 1.00 94.94 190 ILE A O 1
ATOM 1533 N N . PRO A 1 191 ? 23.924 -4.641 -11.033 1.00 97.12 191 PRO A N 1
ATOM 1534 C CA . PRO A 1 191 ? 22.685 -4.616 -10.255 1.00 97.12 191 PRO A CA 1
ATOM 1535 C C . PRO A 1 191 ? 22.494 -5.887 -9.417 1.00 97.12 191 PRO A C 1
ATOM 1537 O O . PRO A 1 191 ? 22.680 -6.997 -9.917 1.00 97.12 191 PRO A O 1
ATOM 1540 N N . GLY A 1 192 ? 22.134 -5.716 -8.146 1.00 95.75 192 GLY A N 1
ATOM 1541 C CA . GLY A 1 192 ? 22.001 -6.787 -7.158 1.00 95.75 192 GLY A CA 1
ATOM 1542 C C . GLY A 1 192 ? 23.285 -7.152 -6.410 1.00 95.75 192 GLY A C 1
ATOM 1543 O O . GLY A 1 192 ? 23.276 -8.105 -5.631 1.00 95.75 192 GLY A O 1
ATOM 1544 N N . THR A 1 193 ? 24.388 -6.425 -6.624 1.00 96.44 193 THR A N 1
ATOM 1545 C CA . THR A 1 193 ? 25.632 -6.577 -5.849 1.00 96.44 193 THR A CA 1
ATOM 1546 C C . THR A 1 193 ? 25.917 -5.344 -4.994 1.00 96.44 193 THR A C 1
ATOM 1548 O O . THR A 1 193 ? 25.544 -4.231 -5.367 1.00 96.44 193 THR A O 1
ATOM 1551 N N . THR A 1 194 ? 26.638 -5.511 -3.884 1.00 96.31 194 THR A N 1
ATOM 1552 C CA . THR A 1 194 ? 27.108 -4.400 -3.037 1.00 96.31 194 THR A CA 1
ATOM 1553 C C . THR A 1 194 ? 27.865 -3.345 -3.853 1.00 96.31 194 THR A C 1
ATOM 1555 O O . THR A 1 194 ? 28.654 -3.675 -4.737 1.00 96.31 194 THR A O 1
ATOM 1558 N N . GLY A 1 195 ? 27.616 -2.074 -3.560 1.00 94.31 195 GLY A N 1
ATOM 1559 C CA . GLY A 1 195 ? 28.134 -0.895 -4.246 1.00 94.31 195 GLY A CA 1
ATOM 1560 C C . GLY A 1 195 ? 27.439 -0.556 -5.567 1.00 94.31 195 GLY A C 1
ATOM 1561 O O . GLY A 1 195 ? 27.830 0.418 -6.208 1.00 94.31 195 GLY A O 1
ATOM 1562 N N . SER A 1 196 ? 26.453 -1.343 -6.016 1.00 96.81 196 SER A N 1
ATOM 1563 C CA . SER A 1 196 ? 25.809 -1.087 -7.305 1.00 96.81 196 SER A CA 1
ATOM 1564 C C . SER A 1 196 ? 24.792 0.050 -7.239 1.00 96.81 196 SER A C 1
ATOM 1566 O O . SER A 1 196 ? 23.881 0.059 -6.409 1.00 96.81 196 SER A O 1
ATOM 1568 N N . ASN A 1 197 ? 24.929 1.021 -8.141 1.00 97.38 197 ASN A N 1
ATOM 1569 C CA . ASN A 1 197 ? 23.998 2.135 -8.262 1.00 97.38 197 ASN A CA 1
ATOM 1570 C C . ASN A 1 197 ? 23.993 2.744 -9.672 1.00 97.38 197 ASN A C 1
ATOM 1572 O O . ASN A 1 197 ? 24.836 2.446 -10.523 1.00 97.38 197 ASN A O 1
ATOM 1576 N N . VAL A 1 198 ? 23.010 3.606 -9.915 1.00 97.06 198 VAL A N 1
ATOM 1577 C CA . VAL A 1 198 ? 22.962 4.497 -11.075 1.00 97.06 198 VAL A CA 1
ATOM 1578 C C . VAL A 1 198 ? 22.891 5.931 -10.584 1.00 97.06 198 VAL A C 1
ATOM 1580 O O . VAL A 1 198 ? 21.964 6.289 -9.863 1.00 97.06 198 VAL A O 1
ATOM 1583 N N . VAL A 1 199 ? 23.836 6.769 -10.998 1.00 96.31 199 VAL A N 1
ATOM 1584 C CA . VAL A 1 199 ? 23.807 8.206 -10.719 1.00 96.31 199 VAL A CA 1
ATOM 1585 C C . VAL A 1 199 ? 23.220 8.934 -11.921 1.00 96.31 199 VAL A C 1
ATOM 1587 O O . VAL A 1 199 ? 23.742 8.856 -13.032 1.00 96.31 199 VAL A O 1
ATOM 1590 N N . LEU A 1 200 ? 22.124 9.645 -11.691 1.00 95.31 200 LEU A N 1
ATOM 1591 C CA . LEU A 1 200 ? 21.505 10.564 -12.634 1.00 95.31 200 LEU A CA 1
ATOM 1592 C C . LEU A 1 200 ? 22.064 11.971 -12.409 1.00 95.31 200 LEU A C 1
ATOM 1594 O O . LEU A 1 200 ? 21.858 12.542 -11.335 1.00 95.31 200 LEU A O 1
ATOM 1598 N N . GLN A 1 201 ? 22.705 12.542 -13.430 1.00 94.00 201 GLN A N 1
ATOM 1599 C CA . GLN A 1 201 ? 23.168 13.934 -13.423 1.00 94.00 201 GLN A CA 1
ATOM 1600 C C . GLN A 1 201 ? 22.208 14.827 -14.218 1.00 94.00 201 GLN A C 1
ATOM 1602 O O . GLN A 1 201 ? 22.010 14.651 -15.426 1.00 94.00 201 GLN A O 1
ATOM 1607 N N . MET A 1 202 ? 21.579 15.788 -13.544 1.00 90.69 202 MET A N 1
ATOM 1608 C CA . MET A 1 202 ? 20.639 16.710 -14.181 1.00 90.69 202 MET A CA 1
ATOM 1609 C C . MET A 1 202 ? 21.362 17.981 -14.640 1.00 90.69 202 MET A C 1
ATOM 1611 O O . MET A 1 202 ? 21.543 18.898 -13.853 1.00 90.69 202 MET A O 1
ATOM 1615 N N . ASP A 1 203 ? 21.747 18.090 -15.911 1.00 81.94 203 ASP A N 1
ATOM 1616 C CA . ASP A 1 203 ? 22.651 19.177 -16.341 1.00 81.94 203 ASP A CA 1
ATOM 1617 C C . ASP A 1 203 ? 21.962 20.525 -16.620 1.00 81.94 203 ASP A C 1
ATOM 1619 O O . ASP A 1 203 ? 22.630 21.558 -16.650 1.00 81.94 203 ASP A O 1
ATOM 1623 N N . LYS A 1 204 ? 20.648 20.536 -16.901 1.00 80.00 204 LYS A N 1
ATOM 1624 C CA . LYS A 1 204 ? 19.866 21.732 -17.291 1.00 80.00 204 LYS A CA 1
ATOM 1625 C C . LYS A 1 204 ? 18.393 21.580 -16.922 1.00 80.00 204 LYS A C 1
ATOM 1627 O O . LYS A 1 204 ? 17.942 20.460 -16.702 1.00 80.00 204 LYS A O 1
ATOM 1632 N N . PHE A 1 205 ? 17.638 22.687 -16.943 1.00 69.88 205 PHE A N 1
ATOM 1633 C CA . PHE A 1 205 ? 16.172 22.652 -16.991 1.00 69.88 205 PHE A CA 1
ATOM 1634 C C . PHE A 1 205 ? 15.735 21.889 -18.238 1.00 69.88 205 PHE A C 1
ATOM 1636 O O . PHE A 1 205 ? 15.953 22.366 -19.357 1.00 69.88 205 PHE A O 1
ATOM 1643 N N . PRO A 1 206 ? 15.174 20.692 -18.079 1.00 66.81 206 PRO A N 1
ATOM 1644 C CA . PRO A 1 206 ? 14.800 19.918 -19.232 1.00 66.81 206 PRO A CA 1
ATOM 1645 C C . PRO A 1 206 ? 13.476 20.403 -19.814 1.00 66.81 206 PRO A C 1
ATOM 1647 O O . PRO A 1 206 ? 12.563 20.763 -19.082 1.00 66.81 206 PRO A O 1
ATOM 1650 N N . ASN A 1 207 ? 13.326 20.325 -21.137 1.00 77.50 207 ASN A N 1
ATOM 1651 C CA . ASN A 1 207 ? 12.039 20.544 -21.813 1.00 77.50 207 ASN A CA 1
ATOM 1652 C C . ASN A 1 207 ? 11.079 19.345 -21.646 1.00 77.50 207 ASN A C 1
ATOM 1654 O O . ASN A 1 207 ? 10.247 19.091 -22.514 1.00 77.50 207 ASN A O 1
ATOM 1658 N N . TYR A 1 208 ? 11.225 18.560 -20.577 1.00 80.62 208 TYR A N 1
ATOM 1659 C CA . TYR A 1 208 ? 10.419 17.374 -20.309 1.00 80.62 208 TYR A CA 1
ATOM 1660 C C . TYR A 1 208 ? 9.936 17.362 -18.860 1.00 80.62 208 TYR A C 1
ATOM 1662 O O . TYR A 1 208 ? 10.665 17.717 -17.940 1.00 80.62 208 TYR A O 1
ATOM 1670 N N . TYR A 1 209 ? 8.695 16.916 -18.672 1.00 83.75 209 TYR A N 1
ATOM 1671 C CA . TYR A 1 209 ? 7.999 16.932 -17.382 1.00 83.75 209 TYR A CA 1
ATOM 1672 C C . TYR A 1 209 ? 8.283 15.701 -16.520 1.00 83.75 209 TYR A C 1
ATOM 1674 O O . TYR A 1 209 ? 7.922 15.668 -15.345 1.00 83.75 209 TYR A O 1
ATOM 1682 N N . CYS A 1 210 ? 8.868 14.651 -17.100 1.00 88.56 210 CYS A N 1
ATOM 1683 C CA . CYS A 1 210 ? 9.091 13.397 -16.403 1.00 88.56 210 CYS A CA 1
ATOM 1684 C C . CYS A 1 210 ? 10.185 12.542 -17.057 1.00 88.56 210 CYS A C 1
ATOM 1686 O O . CYS A 1 210 ? 10.490 12.707 -18.238 1.00 88.56 210 CYS A O 1
ATOM 1688 N N . LEU A 1 211 ? 10.758 11.626 -16.277 1.00 91.12 211 LEU A N 1
ATOM 1689 C CA . LEU A 1 211 ? 11.685 10.592 -16.727 1.00 91.12 211 LEU A CA 1
ATOM 1690 C C . LEU A 1 211 ? 11.049 9.224 -16.526 1.00 91.12 211 LEU A C 1
ATOM 1692 O O . LEU A 1 211 ? 10.796 8.824 -15.392 1.00 91.12 211 LEU A O 1
ATOM 1696 N N . TYR A 1 212 ? 10.800 8.509 -17.615 1.00 90.81 212 TYR A N 1
ATOM 1697 C CA . TYR A 1 212 ? 10.178 7.195 -17.595 1.00 90.81 212 TYR A CA 1
ATOM 1698 C C . TYR A 1 212 ? 11.161 6.118 -17.159 1.00 90.81 212 TYR A C 1
ATOM 1700 O O . TYR A 1 212 ? 12.225 5.980 -17.756 1.00 90.81 212 TYR A O 1
ATOM 1708 N N . ILE A 1 213 ? 10.785 5.330 -16.158 1.00 91.56 213 ILE A N 1
ATOM 1709 C CA . ILE A 1 213 ? 11.593 4.215 -15.660 1.00 91.56 213 ILE A CA 1
ATOM 1710 C C . ILE A 1 213 ? 11.361 3.002 -16.561 1.00 91.56 213 ILE A C 1
ATOM 1712 O O . ILE A 1 213 ? 10.220 2.739 -16.934 1.00 91.56 213 ILE A O 1
ATOM 1716 N N . TYR A 1 214 ? 12.397 2.237 -16.895 1.00 90.38 214 TYR A N 1
ATOM 1717 C CA . TYR A 1 214 ? 12.253 0.951 -17.589 1.00 90.38 214 TYR A CA 1
ATOM 1718 C C . TYR A 1 214 ? 13.476 0.051 -17.403 1.00 90.38 214 TYR A C 1
ATOM 1720 O O . TYR A 1 214 ? 14.530 0.487 -16.935 1.00 90.38 214 TYR A O 1
ATOM 1728 N N . ASN A 1 215 ? 13.317 -1.218 -17.782 1.00 91.56 215 ASN A N 1
ATOM 1729 C CA . ASN A 1 215 ? 14.395 -2.200 -17.808 1.00 91.56 215 ASN A CA 1
ATOM 1730 C C . ASN A 1 215 ? 15.049 -2.274 -19.196 1.00 91.56 215 ASN A C 1
ATOM 1732 O O . ASN A 1 215 ? 14.441 -2.769 -20.145 1.00 91.56 215 ASN A O 1
ATOM 1736 N N . LEU A 1 216 ? 16.297 -1.806 -19.318 1.00 90.12 216 LEU A N 1
ATOM 1737 C CA . LEU A 1 216 ? 16.987 -1.671 -20.610 1.00 90.12 216 LEU A CA 1
ATOM 1738 C C . LEU A 1 216 ? 17.271 -3.012 -21.302 1.00 90.12 216 LEU A C 1
ATOM 1740 O O . LEU A 1 216 ? 17.401 -3.053 -22.519 1.00 90.12 216 LEU A O 1
ATOM 1744 N N . ILE A 1 217 ? 17.351 -4.116 -20.561 1.00 88.00 217 ILE A N 1
ATOM 1745 C CA . ILE A 1 217 ? 17.550 -5.447 -21.162 1.00 88.00 217 ILE A CA 1
ATOM 1746 C C . ILE A 1 217 ? 16.257 -6.050 -21.748 1.00 88.00 217 ILE A C 1
ATOM 1748 O O . ILE A 1 217 ? 16.315 -7.072 -22.421 1.00 88.00 217 ILE A O 1
ATOM 1752 N N . SER A 1 218 ? 15.092 -5.431 -21.525 1.00 81.25 218 SER A N 1
ATOM 1753 C CA . SER A 1 218 ? 13.776 -5.964 -21.917 1.00 81.25 218 SER A CA 1
ATOM 1754 C C . SER A 1 218 ? 13.052 -5.085 -22.949 1.00 81.25 218 SER A C 1
ATOM 1756 O O . SER A 1 218 ? 11.836 -4.972 -22.920 1.00 81.25 218 SER A O 1
ATOM 1758 N N . LEU A 1 219 ? 13.756 -4.449 -23.891 1.00 67.31 219 LEU A N 1
ATOM 1759 C CA . LEU A 1 219 ? 13.183 -3.437 -24.807 1.00 67.31 219 LEU A CA 1
ATOM 1760 C C . LEU A 1 219 ? 12.017 -3.904 -25.705 1.00 67.31 219 LEU A C 1
ATOM 1762 O O . LEU A 1 219 ? 11.282 -3.072 -26.233 1.00 67.31 219 LEU A O 1
ATOM 1766 N N . ASN A 1 220 ? 11.825 -5.211 -25.892 1.00 65.19 220 ASN A N 1
ATOM 1767 C CA . ASN A 1 220 ? 10.921 -5.744 -26.917 1.00 65.19 220 ASN A CA 1
ATOM 1768 C C . ASN A 1 220 ? 9.430 -5.712 -26.562 1.00 65.19 220 ASN A C 1
ATOM 1770 O O . ASN A 1 220 ? 8.613 -6.124 -27.385 1.00 65.19 220 ASN A O 1
ATOM 1774 N N . ASN A 1 221 ? 9.036 -5.239 -25.377 1.00 62.62 221 ASN A N 1
ATOM 1775 C CA . ASN A 1 221 ? 7.619 -5.181 -25.049 1.00 62.62 221 ASN A CA 1
ATOM 1776 C C . ASN A 1 221 ? 7.217 -3.911 -24.267 1.00 62.62 221 ASN A C 1
ATOM 1778 O O . ASN A 1 221 ? 7.792 -3.502 -23.261 1.00 62.62 221 ASN A O 1
ATOM 1782 N N . GLN A 1 222 ? 6.183 -3.256 -24.792 1.00 54.72 222 GLN A N 1
ATOM 1783 C CA . GLN A 1 222 ? 5.585 -2.010 -24.308 1.00 54.72 222 GLN A CA 1
ATOM 1784 C C . GLN A 1 222 ? 5.075 -2.056 -22.855 1.00 54.72 222 GLN A C 1
ATOM 1786 O O . GLN A 1 222 ? 4.698 -1.018 -22.310 1.00 54.72 222 GLN A O 1
ATOM 1791 N N . TYR A 1 223 ? 5.054 -3.232 -22.227 1.00 55.44 223 TYR A N 1
ATOM 1792 C CA . TYR A 1 223 ? 4.684 -3.432 -20.831 1.00 55.44 223 TYR A CA 1
ATOM 1793 C C . TYR A 1 223 ? 5.865 -3.279 -19.846 1.00 55.44 223 TYR A C 1
ATOM 1795 O O . TYR A 1 223 ? 5.613 -3.252 -18.653 1.00 55.44 223 TYR A O 1
ATOM 1803 N N . TYR A 1 224 ? 7.121 -3.080 -20.282 1.00 65.94 224 TYR A N 1
ATOM 1804 C CA . TYR A 1 224 ? 8.315 -3.035 -19.397 1.00 65.94 224 TYR A CA 1
ATOM 1805 C C . TYR A 1 224 ? 8.698 -1.663 -18.812 1.00 65.94 224 TYR A C 1
ATOM 1807 O O . TYR A 1 224 ? 9.812 -1.458 -18.319 1.00 65.94 224 TYR A O 1
ATOM 1815 N N . TRP A 1 225 ? 7.775 -0.709 -18.858 1.00 69.25 225 TRP A N 1
ATOM 1816 C CA . TRP A 1 225 ? 7.931 0.596 -18.221 1.00 69.25 225 TRP A CA 1
ATOM 1817 C C . TRP A 1 225 ? 7.586 0.466 -16.733 1.00 69.25 225 TRP A C 1
ATOM 1819 O O . TRP A 1 225 ? 6.559 -0.127 -16.407 1.00 69.25 225 TRP A O 1
ATOM 1829 N N . GLY A 1 226 ? 8.448 0.982 -15.848 1.00 59.53 226 GLY A N 1
ATOM 1830 C CA . GLY A 1 226 ? 8.428 0.819 -14.392 1.00 59.53 226 GLY A CA 1
ATOM 1831 C C . GLY A 1 226 ? 7.010 0.795 -13.834 1.00 59.53 226 GLY A C 1
ATOM 1832 O O . GLY A 1 226 ? 6.257 1.750 -13.992 1.00 59.53 226 GLY A O 1
ATOM 1833 N N . TYR A 1 227 ? 6.620 -0.329 -13.233 1.00 55.91 227 TYR A N 1
ATOM 1834 C CA . TYR A 1 227 ? 5.213 -0.601 -12.926 1.00 55.91 227 TYR A CA 1
ATOM 1835 C C . TYR A 1 227 ? 4.627 0.428 -11.975 1.00 55.91 227 TYR A C 1
ATOM 1837 O O . TYR A 1 227 ? 3.518 0.902 -12.178 1.00 55.91 227 TYR A O 1
ATOM 1845 N N . TYR A 1 228 ? 5.397 0.780 -10.946 1.00 60.88 228 TYR A N 1
ATOM 1846 C CA . TYR A 1 228 ? 4.947 1.566 -9.809 1.00 60.88 228 TYR A CA 1
ATOM 1847 C C . TYR A 1 228 ? 4.931 3.073 -10.092 1.00 60.88 228 TYR A C 1
ATOM 1849 O O . TYR A 1 228 ? 3.883 3.715 -10.045 1.00 60.88 228 TYR A O 1
ATOM 1857 N N . ASN A 1 229 ? 6.094 3.611 -10.460 1.00 63.31 229 ASN A N 1
ATOM 1858 C CA . ASN A 1 229 ? 6.254 4.957 -10.986 1.00 63.31 229 ASN A CA 1
ATOM 1859 C C . ASN A 1 229 ? 6.697 4.810 -12.432 1.00 63.31 229 ASN A C 1
ATOM 1861 O O . ASN A 1 229 ? 7.892 4.714 -12.709 1.00 63.31 229 ASN A O 1
ATOM 1865 N N . LYS A 1 230 ? 5.740 4.788 -13.367 1.00 73.38 230 LYS A N 1
ATOM 1866 C CA . LYS A 1 230 ? 6.063 4.764 -14.806 1.00 73.38 230 LYS A CA 1
ATOM 1867 C C . LYS A 1 230 ? 7.047 5.866 -15.169 1.00 73.38 230 LYS A C 1
ATOM 1869 O O . LYS A 1 230 ? 7.802 5.705 -16.122 1.00 73.38 230 LYS A O 1
ATOM 1874 N N . PHE A 1 231 ? 7.044 6.946 -14.394 1.00 81.31 231 PHE A N 1
ATOM 1875 C CA . PHE A 1 231 ? 7.989 8.031 -14.482 1.00 81.31 231 PHE A CA 1
ATOM 1876 C C . PHE A 1 231 ? 8.247 8.693 -13.124 1.00 81.31 231 PHE A C 1
ATOM 1878 O O . PHE A 1 231 ? 7.433 8.588 -12.207 1.00 81.31 231 PHE A O 1
ATOM 1885 N N . ILE A 1 232 ? 9.351 9.429 -13.034 1.00 86.62 232 ILE A N 1
ATOM 1886 C CA . ILE A 1 232 ? 9.639 10.382 -11.959 1.00 86.62 232 ILE A CA 1
ATOM 1887 C C . ILE A 1 232 ? 9.430 11.787 -12.530 1.00 86.62 232 ILE A C 1
ATOM 1889 O O . ILE A 1 232 ? 10.007 12.092 -13.578 1.00 86.62 232 ILE A O 1
ATOM 1893 N N . PRO A 1 233 ? 8.588 12.635 -11.920 1.00 85.44 233 PRO A N 1
ATOM 1894 C CA . PRO A 1 233 ? 8.331 13.962 -12.439 1.00 85.44 233 PRO A CA 1
ATOM 1895 C C . PRO A 1 233 ? 9.562 14.853 -12.247 1.00 85.44 233 PRO A C 1
ATOM 1897 O O . PRO A 1 233 ? 10.348 14.689 -11.312 1.00 85.44 233 PRO A O 1
ATOM 1900 N N . VAL A 1 234 ? 9.731 15.806 -13.152 1.00 85.38 234 VAL A N 1
ATOM 1901 C CA . VAL A 1 234 ? 10.846 16.751 -13.159 1.00 85.38 234 VAL A CA 1
ATOM 1902 C C . VAL A 1 234 ? 10.276 18.154 -13.053 1.00 85.38 234 VAL A C 1
ATOM 1904 O O . VAL A 1 234 ? 9.297 18.479 -13.727 1.00 85.38 234 VAL A O 1
ATOM 1907 N N . VAL A 1 235 ? 10.846 18.985 -12.180 1.00 79.94 235 VAL A N 1
ATOM 1908 C CA . VAL A 1 235 ? 10.361 20.356 -11.995 1.00 79.94 235 VAL A CA 1
ATOM 1909 C C . VAL A 1 235 ? 10.648 21.167 -13.256 1.00 79.94 235 VAL A C 1
ATOM 1911 O O . VAL A 1 235 ? 11.780 21.580 -13.503 1.00 79.94 235 VAL A O 1
ATOM 1914 N N . THR A 1 236 ? 9.602 21.455 -14.024 1.00 63.22 236 THR A N 1
ATOM 1915 C CA . THR A 1 236 ? 9.624 22.451 -15.098 1.00 63.22 236 THR A CA 1
ATOM 1916 C C . THR A 1 236 ? 8.599 23.526 -14.744 1.00 63.22 236 THR A C 1
ATOM 1918 O O . THR A 1 236 ? 7.407 23.292 -14.900 1.00 63.22 236 THR A O 1
ATOM 1921 N N . ASN A 1 237 ? 9.037 24.661 -14.190 1.00 57.75 237 ASN A N 1
ATOM 1922 C CA . ASN A 1 237 ? 8.206 25.841 -13.894 1.00 57.75 237 ASN A CA 1
ATOM 1923 C C . ASN A 1 237 ? 6.768 25.542 -13.404 1.00 57.75 237 ASN A C 1
ATOM 1925 O O . ASN A 1 237 ? 5.806 25.640 -14.156 1.00 57.75 237 ASN A O 1
ATOM 1929 N N . ILE A 1 238 ? 6.670 25.181 -12.120 1.00 51.94 238 ILE A N 1
ATOM 1930 C CA . ILE A 1 238 ? 5.520 25.301 -11.202 1.00 51.94 238 ILE A CA 1
ATOM 1931 C C . ILE A 1 238 ? 4.131 25.288 -11.872 1.00 51.94 238 ILE A C 1
ATOM 1933 O O . ILE A 1 238 ? 3.440 26.303 -11.945 1.00 51.94 238 ILE A O 1
ATOM 1937 N N . VAL A 1 239 ? 3.660 24.102 -12.248 1.00 54.38 239 VAL A N 1
ATOM 1938 C CA . VAL A 1 239 ? 2.231 23.796 -12.128 1.00 54.38 239 VAL A CA 1
ATOM 1939 C C . VAL A 1 239 ? 2.127 22.763 -11.020 1.00 54.38 239 VAL A C 1
ATOM 1941 O O . VAL A 1 239 ? 2.529 21.615 -11.199 1.00 54.38 239 VAL A O 1
ATOM 1944 N N . ASN A 1 240 ? 1.662 23.189 -9.844 1.00 55.06 240 ASN A N 1
ATOM 1945 C CA . ASN A 1 240 ? 1.405 22.282 -8.732 1.00 55.06 240 ASN A CA 1
ATOM 1946 C C . ASN A 1 240 ? 0.365 21.260 -9.194 1.00 55.06 240 ASN A C 1
ATOM 1948 O O . ASN A 1 240 ? -0.814 21.591 -9.320 1.00 55.06 240 ASN A O 1
ATOM 1952 N N . TYR A 1 241 ? 0.793 20.026 -9.460 1.00 56.00 241 TYR A N 1
ATOM 1953 C CA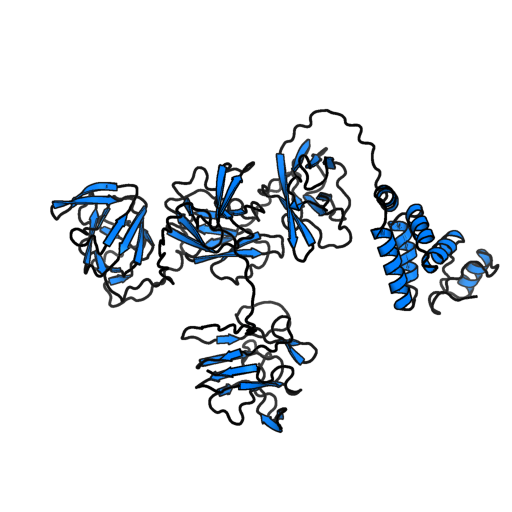 . TYR A 1 241 ? -0.137 18.922 -9.648 1.00 56.00 241 TYR A CA 1
ATOM 1954 C C . TYR A 1 241 ? -0.813 18.669 -8.299 1.00 56.00 241 TYR A C 1
ATOM 1956 O O . TYR A 1 241 ? -0.252 18.034 -7.405 1.00 56.00 241 TYR A O 1
ATOM 1964 N N . ILE A 1 242 ? -2.008 19.233 -8.121 1.00 58.53 242 ILE A N 1
ATOM 1965 C CA . ILE A 1 242 ? -2.855 18.921 -6.975 1.00 58.53 242 ILE A CA 1
ATOM 1966 C C . ILE A 1 242 ? -3.414 17.528 -7.244 1.00 58.53 242 ILE A C 1
ATOM 1968 O O . ILE A 1 242 ? -4.382 17.363 -7.984 1.00 58.53 242 ILE A O 1
ATOM 1972 N N . PHE A 1 243 ? -2.779 16.507 -6.673 1.00 63.66 243 PHE A N 1
ATOM 1973 C CA . PHE A 1 243 ? -3.374 15.180 -6.642 1.00 63.66 243 PHE A CA 1
ATOM 1974 C C . PHE A 1 243 ? -4.657 15.258 -5.810 1.00 63.66 243 PHE A C 1
ATOM 1976 O O . PHE A 1 243 ? -4.622 15.592 -4.626 1.00 63.66 243 PHE A O 1
ATOM 1983 N N . SER A 1 244 ? -5.802 14.982 -6.431 1.00 73.31 244 SER A N 1
ATOM 1984 C CA . SER A 1 244 ? -7.050 14.777 -5.702 1.00 73.31 244 SER A CA 1
ATOM 1985 C C . SER A 1 244 ? -6.970 13.445 -4.960 1.00 73.31 244 SER A C 1
ATOM 1987 O O . SER A 1 244 ? -6.650 12.421 -5.568 1.00 73.31 244 SER A O 1
ATOM 1989 N N . TYR A 1 245 ? -7.282 13.454 -3.667 1.00 82.62 245 TYR A N 1
ATOM 1990 C CA . TYR A 1 245 ? -7.349 12.244 -2.853 1.00 82.62 245 TYR A CA 1
ATOM 1991 C C . TYR A 1 245 ? -8.800 11.914 -2.534 1.00 82.62 245 TYR A C 1
ATOM 1993 O O . TYR A 1 245 ? -9.594 12.816 -2.265 1.00 82.62 245 TYR A O 1
ATOM 2001 N N . THR A 1 246 ? -9.131 10.626 -2.518 1.00 83.62 246 THR A N 1
ATOM 2002 C CA . THR A 1 246 ? -10.410 10.158 -1.972 1.00 83.62 246 THR A CA 1
ATOM 2003 C C . THR A 1 246 ? -10.176 9.607 -0.577 1.00 83.62 246 THR A C 1
ATOM 2005 O O . THR A 1 246 ? -9.334 8.731 -0.386 1.00 83.62 246 THR A O 1
ATOM 2008 N N . THR A 1 247 ? -10.917 10.115 0.401 1.00 86.69 247 THR A N 1
ATOM 2009 C CA . THR A 1 247 ? -10.863 9.602 1.771 1.00 86.69 247 THR A CA 1
ATOM 2010 C C . THR A 1 247 ? -11.829 8.429 1.925 1.00 86.69 247 THR A C 1
ATOM 2012 O O . THR A 1 247 ? -13.005 8.558 1.591 1.00 86.69 247 THR A O 1
ATOM 2015 N N . LEU A 1 248 ? -11.348 7.301 2.445 1.00 86.31 248 LEU A N 1
ATOM 2016 C CA . LEU A 1 248 ? -12.136 6.102 2.735 1.00 86.31 248 LEU A CA 1
ATOM 2017 C C . LEU A 1 248 ? -12.096 5.811 4.233 1.00 86.31 248 LEU A C 1
ATOM 2019 O O . LEU A 1 248 ? -11.014 5.703 4.804 1.00 86.31 248 LEU A O 1
ATOM 2023 N N . ALA A 1 249 ? -13.260 5.668 4.865 1.00 85.25 249 ALA A N 1
ATOM 2024 C CA . ALA A 1 249 ? -13.338 5.195 6.244 1.00 85.25 249 ALA A CA 1
ATOM 2025 C C . ALA A 1 249 ? -12.989 3.701 6.305 1.00 85.25 249 ALA A C 1
ATOM 2027 O O . ALA A 1 249 ? -13.497 2.908 5.509 1.00 85.25 249 ALA A O 1
ATOM 2028 N N . VAL A 1 250 ? -12.116 3.332 7.239 1.00 86.12 250 VAL A N 1
ATOM 2029 C CA . VAL A 1 250 ? -11.694 1.941 7.448 1.00 86.12 250 VAL A CA 1
ATOM 2030 C C . VAL A 1 250 ? -12.631 1.267 8.452 1.00 86.12 250 VAL A C 1
ATOM 2032 O O . VAL A 1 250 ? -12.939 1.855 9.491 1.00 86.12 250 VAL A O 1
ATOM 2035 N N . ASN A 1 251 ? -13.080 0.041 8.167 1.00 81.25 251 ASN A N 1
ATOM 2036 C CA . ASN A 1 251 ? -13.835 -0.764 9.134 1.00 81.25 251 ASN A CA 1
ATOM 2037 C C . ASN A 1 251 ? -12.896 -1.492 10.098 1.00 81.25 251 ASN A C 1
ATOM 2039 O O . ASN A 1 251 ? -11.717 -1.674 9.804 1.00 81.25 251 ASN A O 1
ATOM 2043 N N . GLN A 1 252 ? -13.434 -1.943 11.238 1.00 75.88 252 GLN A N 1
ATOM 2044 C CA . GLN A 1 252 ? -12.651 -2.667 12.246 1.00 75.88 252 GLN A CA 1
ATOM 2045 C C . GLN A 1 252 ? -11.926 -3.876 11.651 1.00 75.88 252 GLN A C 1
ATOM 2047 O O . GLN A 1 252 ? -10.740 -4.033 11.908 1.00 75.88 252 GLN A O 1
ATOM 2052 N N . ASP A 1 253 ? -12.593 -4.661 10.806 1.00 79.31 253 ASP A N 1
ATOM 2053 C CA . ASP A 1 253 ? -11.965 -5.744 10.053 1.00 79.31 253 ASP A CA 1
ATOM 2054 C C . ASP A 1 253 ? -11.731 -5.319 8.606 1.00 79.31 253 ASP A C 1
ATOM 2056 O O . ASP A 1 253 ? -12.665 -5.002 7.863 1.00 79.31 253 ASP A O 1
ATOM 2060 N N . CYS A 1 254 ? -10.468 -5.329 8.195 1.00 87.69 254 CYS A N 1
ATOM 2061 C CA . CYS A 1 254 ? -10.071 -4.938 6.855 1.00 87.69 254 CYS A CA 1
ATOM 2062 C C . CYS A 1 254 ? -8.947 -5.823 6.309 1.00 87.69 254 CYS A C 1
ATOM 2064 O O . CYS A 1 254 ? -8.268 -6.572 7.015 1.00 87.69 254 CYS A O 1
ATOM 2066 N N . TYR A 1 255 ? -8.765 -5.748 5.002 1.00 90.06 255 TYR A N 1
ATOM 2067 C CA . TYR A 1 255 ? -7.809 -6.516 4.230 1.00 90.06 255 TYR A CA 1
ATOM 2068 C C . TYR A 1 255 ? -6.881 -5.554 3.511 1.00 90.06 255 TYR A C 1
ATOM 2070 O O . TYR A 1 255 ? -7.333 -4.594 2.881 1.00 90.06 255 TYR A O 1
ATOM 2078 N N . LEU A 1 256 ? -5.585 -5.840 3.574 1.00 90.81 256 LEU A N 1
ATOM 2079 C CA . LEU A 1 256 ? -4.612 -5.212 2.707 1.00 90.81 256 LEU A CA 1
ATOM 2080 C C . LEU A 1 256 ? -4.627 -5.940 1.367 1.00 90.81 256 LEU A C 1
ATOM 2082 O O . LEU A 1 256 ? -4.148 -7.069 1.247 1.00 90.81 256 LEU A O 1
ATOM 2086 N N . VAL A 1 257 ? -5.175 -5.278 0.361 1.00 86.75 257 VAL A N 1
ATOM 2087 C CA . VAL A 1 257 ? -5.205 -5.765 -1.011 1.00 86.75 257 VAL A CA 1
ATOM 2088 C C . VAL A 1 257 ? -4.189 -4.979 -1.830 1.00 86.75 257 VAL A C 1
ATOM 2090 O O . VAL A 1 257 ? -4.029 -3.769 -1.663 1.00 86.75 257 VAL A O 1
ATOM 2093 N N . THR A 1 258 ? -3.484 -5.669 -2.718 1.00 79.50 258 THR A N 1
ATOM 2094 C CA . THR A 1 258 ? -2.590 -5.043 -3.689 1.00 79.50 258 THR A CA 1
ATOM 2095 C C . THR A 1 258 ? -3.239 -5.035 -5.062 1.00 79.50 258 THR A C 1
ATOM 2097 O O . THR A 1 258 ? -3.806 -6.030 -5.512 1.00 79.50 258 THR A O 1
ATOM 2100 N N . TYR A 1 259 ? -3.163 -3.891 -5.733 1.00 76.56 259 TYR A N 1
ATOM 2101 C CA . TYR A 1 259 ? -3.654 -3.725 -7.100 1.00 76.56 259 TYR A CA 1
ATOM 2102 C C . TYR A 1 259 ? -2.477 -3.471 -8.002 1.00 76.56 259 TYR A C 1
ATOM 2104 O O . TYR A 1 259 ? -1.568 -2.738 -7.633 1.00 76.56 259 TYR A O 1
ATOM 2112 N N . GLU A 1 260 ? -2.511 -4.080 -9.177 1.00 71.88 260 GLU A N 1
ATOM 2113 C CA . GLU A 1 260 ? -1.359 -4.125 -10.061 1.00 71.88 260 GLU A CA 1
ATOM 2114 C C . GLU A 1 260 ? -1.581 -3.322 -11.359 1.00 71.88 260 GLU A C 1
ATOM 2116 O O . GLU A 1 260 ? -0.621 -2.827 -11.929 1.00 71.88 260 GLU A O 1
ATOM 2121 N N . ASN A 1 261 ? -2.826 -3.059 -11.785 1.00 65.88 261 ASN A N 1
ATOM 2122 C CA . ASN A 1 261 ? -3.142 -2.429 -13.086 1.00 65.88 261 ASN A CA 1
ATOM 2123 C C . ASN A 1 261 ? -2.374 -1.127 -13.416 1.00 65.88 261 ASN A C 1
ATOM 2125 O O . ASN A 1 261 ? -2.126 -0.832 -14.586 1.00 65.88 261 ASN A O 1
ATOM 2129 N N . GLU A 1 262 ? -1.998 -0.337 -12.408 1.00 65.75 262 GLU A N 1
ATOM 2130 C CA . GLU A 1 262 ? -1.220 0.901 -12.564 1.00 65.75 262 GLU A CA 1
ATOM 2131 C C . GLU A 1 262 ? -0.003 0.949 -11.633 1.00 65.75 262 GLU A C 1
ATOM 2133 O O . GLU A 1 262 ? 0.365 2.014 -11.118 1.00 65.75 262 GLU A O 1
ATOM 2138 N N . GLY A 1 263 ? 0.585 -0.220 -11.394 1.00 68.44 263 GLY A N 1
ATOM 2139 C CA . GLY A 1 263 ? 1.645 -0.404 -10.416 1.00 68.44 263 GLY A CA 1
ATOM 2140 C C . GLY A 1 263 ? 1.138 -0.986 -9.108 1.00 68.44 263 GLY A C 1
ATOM 2141 O O . GLY A 1 263 ? -0.011 -0.715 -8.750 1.00 68.44 263 GLY A O 1
ATOM 2142 N N . PRO A 1 264 ? 1.990 -1.725 -8.365 1.00 73.56 264 PRO A N 1
ATOM 2143 C CA . PRO A 1 264 ? 1.601 -2.326 -7.103 1.00 73.56 264 PRO A CA 1
ATOM 2144 C C . PRO A 1 264 ? 1.261 -1.185 -6.148 1.00 73.56 264 PRO A C 1
ATOM 2146 O O . PRO A 1 264 ? 2.103 -0.348 -5.827 1.00 73.56 264 PRO A O 1
ATOM 2149 N N . SER A 1 265 ? -0.001 -1.097 -5.766 1.00 81.94 265 SER A N 1
ATOM 2150 C CA . SER A 1 265 ? -0.500 -0.047 -4.884 1.00 81.94 265 SER A CA 1
ATOM 2151 C C . SER A 1 265 ? -1.259 -0.697 -3.745 1.00 81.94 265 SER A C 1
ATOM 2153 O O . SER A 1 265 ? -2.010 -1.653 -3.970 1.00 81.94 265 SER A O 1
ATOM 2155 N N . TYR A 1 266 ? -1.060 -0.191 -2.532 1.00 86.75 266 TYR A N 1
ATOM 2156 C CA . TYR A 1 266 ? -1.821 -0.660 -1.389 1.00 86.75 266 TYR A CA 1
ATOM 2157 C C . TYR A 1 266 ? -3.242 -0.130 -1.413 1.00 86.75 266 TYR A C 1
ATOM 2159 O O . TYR A 1 266 ? -3.486 1.061 -1.635 1.00 86.75 266 TYR A O 1
ATOM 2167 N N . SER A 1 267 ? -4.173 -1.019 -1.086 1.00 87.88 267 SER A N 1
ATOM 2168 C CA . SER A 1 267 ? -5.458 -0.594 -0.592 1.00 87.88 267 SER A CA 1
ATOM 2169 C C . SER A 1 267 ? -5.955 -1.357 0.609 1.00 87.88 267 SER A C 1
ATOM 2171 O O . SER A 1 267 ? -5.801 -2.569 0.707 1.00 87.88 267 SER A O 1
ATOM 2173 N N . ILE A 1 268 ? -6.550 -0.605 1.528 1.00 89.19 268 ILE A N 1
ATOM 2174 C CA . ILE A 1 268 ? -7.228 -1.136 2.695 1.00 89.19 268 ILE A CA 1
ATOM 2175 C C . ILE A 1 268 ? -8.703 -1.208 2.335 1.00 89.19 268 ILE A C 1
ATOM 2177 O O . ILE A 1 268 ? -9.337 -0.190 2.052 1.00 89.19 268 ILE A O 1
ATOM 2181 N N . SER A 1 269 ? -9.229 -2.427 2.314 1.00 84.38 269 SER A N 1
ATOM 2182 C CA . SER A 1 269 ? -10.618 -2.696 1.973 1.00 84.38 269 SER A CA 1
ATOM 2183 C C . SER A 1 269 ? -11.323 -3.485 3.058 1.00 84.38 269 SER A C 1
ATOM 2185 O O . SER A 1 269 ? -10.732 -4.342 3.705 1.00 84.38 269 SER A O 1
ATOM 2187 N N . ASN A 1 270 ? -12.622 -3.256 3.197 1.00 73.81 270 ASN A N 1
ATOM 2188 C CA . ASN A 1 270 ? -13.476 -3.999 4.120 1.00 73.81 270 ASN A CA 1
ATOM 2189 C C . ASN A 1 270 ? -13.912 -5.356 3.539 1.00 73.81 270 ASN A C 1
ATOM 2191 O O . ASN A 1 270 ? -14.504 -6.174 4.235 1.00 73.81 270 ASN A O 1
ATOM 2195 N N . THR A 1 271 ? -13.620 -5.623 2.261 1.00 68.25 271 THR A N 1
ATOM 2196 C CA . THR A 1 271 ? -13.880 -6.923 1.631 1.00 68.25 271 THR A CA 1
ATOM 2197 C C . THR A 1 271 ? -12.667 -7.369 0.823 1.00 68.25 271 THR A C 1
ATOM 2199 O O . THR A 1 271 ? -11.973 -6.557 0.217 1.00 68.25 271 THR A O 1
ATOM 2202 N N . LEU A 1 272 ? -12.435 -8.680 0.749 1.00 59.66 272 LEU A N 1
ATOM 2203 C CA . LEU A 1 272 ? -11.347 -9.272 -0.044 1.00 59.66 272 LEU A CA 1
ATOM 2204 C C . LEU A 1 272 ? -11.426 -8.961 -1.554 1.00 59.66 272 LEU A C 1
ATOM 2206 O O . LEU A 1 272 ? -10.483 -9.253 -2.285 1.00 59.66 272 LEU A O 1
ATOM 2210 N N . TYR A 1 273 ? -12.539 -8.394 -2.035 1.00 55.44 273 TYR A N 1
ATOM 2211 C CA . TYR A 1 273 ? -12.889 -8.368 -3.456 1.00 55.44 273 TYR A CA 1
ATOM 2212 C C . TYR A 1 273 ? -13.264 -6.993 -4.012 1.00 55.44 273 TYR A C 1
ATOM 2214 O O . TYR A 1 273 ? -13.755 -6.919 -5.142 1.00 55.44 273 TYR A O 1
ATOM 2222 N N . THR A 1 274 ? -13.024 -5.888 -3.299 1.00 50.34 274 THR A N 1
ATOM 2223 C CA . THR A 1 274 ? -13.186 -4.570 -3.935 1.00 50.34 274 THR A CA 1
ATOM 2224 C C . THR A 1 274 ? -12.219 -4.458 -5.105 1.00 50.34 274 THR A C 1
ATOM 2226 O O . THR A 1 274 ? -11.007 -4.509 -4.927 1.00 50.34 274 THR A O 1
ATOM 2229 N N . ARG A 1 275 ? -12.723 -4.285 -6.324 1.00 50.38 275 ARG A N 1
ATOM 2230 C CA . ARG A 1 275 ? -11.897 -3.782 -7.423 1.00 50.38 275 ARG A CA 1
ATOM 2231 C C . ARG A 1 275 ? -11.901 -2.264 -7.334 1.00 50.38 275 ARG A C 1
ATOM 2233 O O . ARG A 1 275 ? -12.947 -1.659 -7.547 1.00 50.38 275 ARG A O 1
ATOM 2240 N N . PHE A 1 276 ? -10.757 -1.653 -7.038 1.00 53.31 276 PHE A N 1
ATOM 2241 C CA . PHE A 1 276 ? -10.629 -0.206 -7.196 1.00 53.31 276 PHE A CA 1
ATOM 2242 C C . PHE A 1 276 ? -10.518 0.119 -8.687 1.00 53.31 276 PHE A C 1
ATOM 2244 O O . PHE A 1 276 ? -9.704 -0.461 -9.411 1.00 53.31 276 PHE A O 1
ATOM 2251 N N . SER A 1 277 ? -11.389 1.006 -9.162 1.00 43.38 277 SER A N 1
ATOM 2252 C CA . SER A 1 277 ? -11.367 1.509 -10.531 1.00 43.38 277 SER A CA 1
ATOM 2253 C C . SER A 1 277 ? -10.462 2.742 -10.611 1.00 43.38 277 SER A C 1
ATOM 2255 O O . SER A 1 277 ? -10.863 3.824 -10.193 1.00 43.38 277 SER A O 1
ATOM 2257 N N . GLY A 1 278 ? -9.268 2.583 -11.185 1.00 53.12 278 GLY A N 1
ATOM 2258 C CA . GLY A 1 278 ? -8.421 3.692 -11.643 1.00 53.12 278 GLY A CA 1
ATOM 2259 C C . GLY A 1 278 ? -7.495 4.336 -10.604 1.00 53.12 278 GLY A C 1
ATOM 2260 O O . GLY A 1 278 ? -7.461 3.948 -9.438 1.00 53.12 278 GLY A O 1
ATOM 2261 N N . SER A 1 279 ? -6.731 5.320 -11.093 1.00 57.03 279 SER A N 1
ATOM 2262 C CA . SER A 1 279 ? -5.592 6.056 -10.507 1.00 57.03 279 SER A CA 1
ATOM 2263 C C . SER A 1 279 ? -5.857 6.855 -9.218 1.00 57.03 279 SER A C 1
ATOM 2265 O O . SER A 1 279 ? -5.268 7.917 -9.009 1.00 57.03 279 SER A O 1
ATOM 2267 N N . ILE A 1 280 ? -6.776 6.417 -8.364 1.00 62.69 280 ILE A N 1
ATOM 2268 C CA . ILE A 1 280 ? -7.213 7.199 -7.212 1.00 62.69 280 ILE A CA 1
ATOM 2269 C C . ILE A 1 280 ? -6.214 7.005 -6.068 1.00 62.69 280 ILE A C 1
ATOM 2271 O O . ILE A 1 280 ? -6.027 5.901 -5.560 1.00 62.69 280 ILE A O 1
ATOM 2275 N N . ASN A 1 281 ? -5.581 8.100 -5.642 1.00 77.81 281 ASN A N 1
ATOM 2276 C CA . ASN A 1 281 ? -4.808 8.111 -4.408 1.00 77.81 281 ASN A CA 1
ATOM 2277 C C . ASN A 1 281 ? -5.792 8.126 -3.232 1.00 77.81 281 ASN A C 1
ATOM 2279 O O . ASN A 1 281 ? -6.508 9.109 -3.016 1.00 77.81 281 ASN A O 1
ATOM 2283 N N . TYR A 1 282 ? -5.845 7.031 -2.482 1.00 86.00 282 TYR A N 1
ATOM 2284 C CA . TYR A 1 282 ? -6.719 6.920 -1.323 1.00 86.00 282 TYR A CA 1
ATOM 2285 C C . TYR A 1 282 ? -6.022 7.384 -0.050 1.00 86.00 282 TYR A C 1
ATOM 2287 O O . TYR A 1 282 ? -4.842 7.105 0.176 1.00 86.00 282 TYR A O 1
ATOM 2295 N N . LYS A 1 283 ? -6.788 8.061 0.804 1.00 91.12 283 LYS A N 1
ATOM 2296 C CA . LYS A 1 283 ? -6.447 8.246 2.210 1.00 91.12 283 LYS A CA 1
ATOM 2297 C C . LYS A 1 283 ? -7.379 7.390 3.057 1.00 91.12 283 LYS A C 1
ATOM 2299 O O . LYS A 1 283 ? -8.594 7.537 2.986 1.00 91.12 283 LYS A O 1
ATOM 2304 N N . TYR A 1 284 ? -6.807 6.492 3.838 1.00 92.00 284 TYR A N 1
ATOM 2305 C CA . TYR A 1 284 ? -7.497 5.593 4.746 1.00 92.00 284 TYR A CA 1
ATOM 2306 C C . TYR A 1 284 ? -7.679 6.297 6.082 1.00 92.00 284 TYR A C 1
ATOM 2308 O O . TYR A 1 284 ? -6.719 6.562 6.806 1.00 92.00 284 TYR A O 1
ATOM 2316 N N . MET A 1 285 ? -8.923 6.655 6.362 1.00 91.12 285 MET A N 1
ATOM 2317 C CA . MET A 1 285 ? -9.326 7.371 7.555 1.00 91.12 285 MET A CA 1
ATOM 2318 C C . MET A 1 285 ? -9.649 6.385 8.667 1.00 91.12 285 MET A C 1
ATOM 2320 O O . MET A 1 285 ? -10.602 5.608 8.574 1.00 91.12 285 MET A O 1
ATOM 2324 N N . PHE A 1 286 ? -8.855 6.467 9.724 1.00 89.19 286 PHE A N 1
ATOM 2325 C CA . PHE A 1 286 ? -9.074 5.782 10.985 1.00 89.19 286 PHE A CA 1
ATOM 2326 C C . PHE A 1 286 ? -9.663 6.764 12.000 1.00 89.19 286 PHE A C 1
ATOM 2328 O O . PHE A 1 286 ? -9.406 7.971 11.958 1.00 89.19 286 PHE A O 1
ATOM 2335 N N . ASN A 1 287 ? -10.448 6.228 12.923 1.00 83.38 287 ASN A N 1
ATOM 2336 C CA . ASN A 1 287 ? -10.956 6.928 14.095 1.00 83.38 287 ASN A CA 1
ATOM 2337 C C . ASN A 1 287 ? -10.372 6.257 15.350 1.00 83.38 287 ASN A C 1
ATOM 2339 O O . ASN A 1 287 ? -9.566 5.333 15.241 1.00 83.38 287 ASN A O 1
ATOM 2343 N N . TYR A 1 288 ? -10.745 6.716 16.540 1.00 72.31 288 TYR A N 1
ATOM 2344 C CA . TYR A 1 288 ? -10.420 6.017 17.782 1.00 72.31 288 TYR A CA 1
ATOM 2345 C C . TYR A 1 288 ? -10.872 4.563 17.710 1.00 72.31 288 TYR A C 1
ATOM 2347 O O . TYR A 1 288 ? -11.984 4.301 17.256 1.00 72.31 288 TYR A O 1
ATOM 2355 N N . GLY A 1 289 ? -10.039 3.637 18.185 1.00 69.44 289 GLY A N 1
ATOM 2356 C CA . GLY A 1 289 ? -10.421 2.232 18.182 1.00 69.44 289 GLY A CA 1
ATOM 2357 C C . GLY A 1 289 ? -9.294 1.246 17.977 1.00 69.44 289 GLY A C 1
ATOM 2358 O O . GLY A 1 289 ? -8.121 1.597 17.904 1.00 69.44 289 GLY A O 1
ATOM 2359 N N . THR A 1 290 ? -9.682 -0.021 17.881 1.00 75.56 290 THR A N 1
ATOM 2360 C CA . THR A 1 290 ? -8.825 -1.109 17.410 1.00 75.56 290 THR A CA 1
ATOM 2361 C C . THR A 1 290 ? -9.331 -1.601 16.059 1.00 75.56 290 THR A C 1
ATOM 2363 O O . THR A 1 290 ? -10.531 -1.798 15.877 1.00 75.56 290 THR A O 1
ATOM 2366 N N . TYR A 1 291 ? -8.395 -1.814 15.144 1.00 85.88 291 TYR A N 1
ATOM 2367 C CA . TYR A 1 291 ? -8.597 -2.310 13.794 1.00 85.88 291 TYR A CA 1
ATOM 2368 C C . TYR A 1 291 ? -7.716 -3.537 13.575 1.00 85.88 291 TYR A C 1
ATOM 2370 O O . TYR A 1 291 ? -6.617 -3.632 14.124 1.00 85.88 291 TYR A O 1
ATOM 2378 N N . TYR A 1 292 ? -8.176 -4.457 12.745 1.00 83.88 292 TYR A N 1
ATOM 2379 C CA . TYR A 1 292 ? -7.486 -5.670 12.355 1.00 83.88 292 TYR A CA 1
ATOM 2380 C C . TYR A 1 292 ? -7.313 -5.651 10.843 1.00 83.88 292 TYR A C 1
ATOM 2382 O O . TYR A 1 292 ? -8.273 -5.758 10.080 1.00 83.88 292 TYR A O 1
ATOM 2390 N N . LEU A 1 293 ? -6.066 -5.494 10.414 1.00 93.31 293 LEU A N 1
ATOM 2391 C CA . LEU A 1 293 ? -5.675 -5.503 9.016 1.00 93.31 293 LEU A CA 1
ATOM 2392 C C . LEU A 1 293 ? -5.070 -6.863 8.681 1.00 93.31 293 LEU A C 1
ATOM 2394 O O . LEU A 1 293 ? -4.024 -7.232 9.217 1.00 93.31 293 LEU A O 1
ATOM 2398 N N . ARG A 1 294 ? -5.704 -7.602 7.773 1.00 90.12 294 ARG A N 1
ATOM 2399 C CA . ARG A 1 294 ? -5.150 -8.847 7.230 1.00 90.12 294 ARG A CA 1
ATOM 2400 C C . ARG A 1 294 ? -4.144 -8.542 6.125 1.00 90.12 294 ARG A C 1
ATOM 2402 O O . ARG A 1 294 ? -4.500 -7.941 5.115 1.00 90.12 294 ARG A O 1
ATOM 2409 N N . VAL A 1 295 ? -2.900 -8.968 6.305 1.00 92.56 295 VAL A N 1
ATOM 2410 C CA . VAL A 1 295 ? -1.744 -8.606 5.478 1.00 92.56 295 VAL A CA 1
ATOM 2411 C C . VAL A 1 295 ? -1.098 -9.860 4.883 1.00 92.56 295 VAL A C 1
ATOM 2413 O O . VAL A 1 295 ? -0.658 -10.736 5.629 1.00 92.56 295 VAL A O 1
ATOM 2416 N N . PRO A 1 296 ? -0.965 -9.973 3.551 1.00 91.44 296 PRO A N 1
ATOM 2417 C CA . PRO A 1 296 ? -0.231 -11.079 2.944 1.00 91.44 296 PRO A CA 1
ATOM 2418 C C . PRO A 1 296 ? 1.252 -11.058 3.337 1.00 91.44 296 PRO A C 1
ATOM 2420 O O . PRO A 1 296 ? 1.868 -9.995 3.388 1.00 91.44 296 PRO A O 1
ATOM 2423 N N . LYS A 1 297 ? 1.863 -12.236 3.522 1.00 93.31 297 LYS A N 1
ATOM 2424 C CA . LYS A 1 297 ? 3.288 -12.368 3.891 1.00 93.31 297 LYS A CA 1
ATOM 2425 C C . LYS A 1 297 ? 4.235 -11.603 2.962 1.00 93.31 297 LYS A C 1
ATOM 2427 O O . LYS A 1 297 ? 5.147 -10.935 3.438 1.00 93.31 297 LYS A O 1
ATOM 2432 N N . THR A 1 298 ? 3.988 -11.661 1.652 1.00 90.31 298 THR A N 1
ATOM 2433 C CA . THR A 1 298 ? 4.756 -10.946 0.612 1.00 90.31 298 THR A CA 1
ATOM 2434 C C . THR A 1 298 ? 4.772 -9.431 0.818 1.00 90.31 298 THR A C 1
ATOM 2436 O O . THR A 1 298 ? 5.669 -8.742 0.347 1.00 90.31 298 THR A O 1
ATOM 2439 N N . PHE A 1 299 ? 3.781 -8.910 1.535 1.00 92.94 299 PHE A N 1
ATOM 2440 C CA . PHE A 1 299 ? 3.568 -7.493 1.750 1.00 92.94 299 PHE A CA 1
ATOM 2441 C C . PHE A 1 299 ? 3.619 -7.125 3.226 1.00 92.94 299 PHE A C 1
ATOM 2443 O O . PHE A 1 299 ? 2.963 -6.161 3.586 1.00 92.94 299 PHE A O 1
ATOM 2450 N N . ALA A 1 300 ? 4.370 -7.849 4.064 1.00 96.38 300 ALA A N 1
ATOM 2451 C CA . ALA A 1 300 ? 4.523 -7.514 5.480 1.00 96.38 300 ALA A CA 1
ATOM 2452 C C . ALA A 1 300 ? 4.744 -6.001 5.680 1.00 96.38 300 ALA A C 1
ATOM 2454 O O . ALA A 1 300 ? 5.617 -5.406 5.035 1.00 96.38 300 ALA A O 1
ATOM 2455 N N . VAL A 1 301 ? 3.927 -5.387 6.540 1.00 96.94 301 VAL A N 1
ATOM 2456 C CA . VAL A 1 301 ? 3.805 -3.925 6.649 1.00 96.94 301 VAL A CA 1
ATOM 2457 C C . VAL A 1 301 ? 4.168 -3.396 8.026 1.00 96.94 301 VAL A C 1
ATOM 2459 O O . VAL A 1 301 ? 3.969 -4.052 9.048 1.00 96.94 301 VAL A O 1
ATOM 2462 N N . ALA A 1 302 ? 4.634 -2.155 8.023 1.00 97.75 302 ALA A N 1
ATOM 2463 C CA . ALA A 1 302 ? 4.758 -1.283 9.175 1.00 97.75 302 ALA A CA 1
ATOM 2464 C C . ALA A 1 302 ? 3.897 -0.027 8.970 1.00 97.75 302 ALA A C 1
ATOM 2466 O O . ALA A 1 302 ? 3.775 0.473 7.847 1.00 97.75 302 ALA A O 1
ATOM 2467 N N . LEU A 1 303 ? 3.335 0.513 10.054 1.00 97.06 303 LEU A N 1
ATOM 2468 C CA . LEU A 1 303 ? 2.894 1.907 10.085 1.00 97.06 303 LEU A CA 1
ATOM 2469 C C . LEU A 1 303 ? 4.076 2.764 10.532 1.00 97.06 303 LEU A C 1
ATOM 2471 O O . LEU A 1 303 ? 4.624 2.539 11.611 1.00 97.06 303 LEU A O 1
ATOM 2475 N N . LEU A 1 304 ? 4.479 3.736 9.715 1.00 97.00 304 LEU A N 1
ATOM 2476 C CA . LEU A 1 304 ? 5.591 4.631 10.045 1.00 97.00 304 LEU A CA 1
ATOM 2477 C C . LEU A 1 304 ? 5.131 5.700 11.044 1.00 97.00 304 LEU A C 1
ATOM 2479 O O . LEU A 1 304 ? 4.859 6.839 10.675 1.00 97.00 304 LEU A O 1
ATOM 2483 N N . ASN A 1 305 ? 4.977 5.302 12.304 1.00 96.56 305 ASN A N 1
ATOM 2484 C CA . ASN A 1 305 ? 4.445 6.113 13.399 1.00 96.56 305 ASN A CA 1
ATOM 2485 C C . ASN A 1 305 ? 5.530 6.669 14.340 1.00 96.56 305 ASN A C 1
ATOM 2487 O O . ASN A 1 305 ? 5.222 6.983 15.492 1.00 96.56 305 ASN A O 1
ATOM 2491 N N . ASN A 1 306 ? 6.793 6.771 13.905 1.00 94.81 306 ASN A N 1
ATOM 2492 C CA . ASN A 1 306 ? 7.836 7.333 14.762 1.00 94.81 306 ASN A CA 1
ATOM 2493 C C . ASN A 1 306 ? 7.506 8.787 15.156 1.00 94.81 306 ASN A C 1
ATOM 2495 O O . ASN A 1 306 ? 7.180 9.608 14.300 1.00 94.81 306 ASN A O 1
ATOM 2499 N N . GLY A 1 307 ? 7.553 9.087 16.455 1.00 91.19 307 GLY A N 1
ATOM 2500 C CA . GLY A 1 307 ? 7.117 10.357 17.045 1.00 91.19 307 GLY A CA 1
ATOM 2501 C C . GLY A 1 307 ? 5.617 10.438 17.360 1.00 91.19 307 GLY A C 1
ATOM 2502 O O . GLY A 1 307 ? 5.181 11.422 17.948 1.00 91.19 307 GLY A O 1
ATOM 2503 N N . GLN A 1 308 ? 4.824 9.424 16.995 1.00 92.75 308 GLN A N 1
ATOM 2504 C CA . GLN A 1 308 ? 3.369 9.366 17.202 1.00 92.75 308 GLN A CA 1
ATOM 2505 C C . GLN A 1 308 ? 2.920 8.039 17.843 1.00 92.75 308 GLN A C 1
ATOM 2507 O O . GLN A 1 308 ? 1.750 7.665 17.762 1.00 92.75 308 GLN A O 1
ATOM 2512 N N . GLN A 1 309 ? 3.839 7.319 18.499 1.00 89.88 309 GLN A N 1
ATOM 2513 C CA . GLN A 1 309 ? 3.584 5.995 19.081 1.00 89.88 309 GLN A CA 1
ATOM 2514 C C . GLN A 1 309 ? 2.562 6.006 20.229 1.00 89.88 309 GLN A C 1
ATOM 2516 O O . GLN A 1 309 ? 1.971 4.970 20.523 1.00 89.88 309 GLN A O 1
ATOM 2521 N N . ASN A 1 310 ? 2.340 7.155 20.872 1.00 79.50 310 ASN A N 1
ATOM 2522 C CA . ASN A 1 310 ? 1.307 7.305 21.902 1.00 79.50 310 ASN A CA 1
ATOM 2523 C C . ASN A 1 310 ? -0.086 7.498 21.288 1.00 79.50 310 ASN A C 1
ATOM 2525 O O . ASN A 1 310 ? -1.080 7.111 21.889 1.00 79.50 310 ASN A O 1
ATOM 2529 N N . SER A 1 311 ? -0.165 8.056 20.076 1.00 77.62 311 SER A N 1
ATOM 2530 C CA . SER A 1 311 ? -1.432 8.341 19.398 1.00 77.62 311 SER A CA 1
ATOM 2531 C C . SER A 1 311 ? -1.922 7.154 18.574 1.00 77.62 311 SER A C 1
ATOM 2533 O O . SER A 1 311 ? -3.121 6.884 18.526 1.00 77.62 311 SER A O 1
ATOM 2535 N N . ILE A 1 312 ? -1.004 6.412 17.954 1.00 91.69 312 ILE A N 1
ATOM 2536 C CA . ILE A 1 312 ? -1.296 5.227 17.148 1.00 91.69 312 ILE A CA 1
ATOM 2537 C C . ILE A 1 312 ? -0.234 4.156 17.371 1.00 91.69 312 ILE A C 1
ATOM 2539 O O . ILE A 1 312 ? 0.964 4.420 17.276 1.00 91.69 312 ILE A O 1
ATOM 2543 N N . GLN A 1 313 ? -0.671 2.923 17.606 1.00 89.88 313 GLN A N 1
ATOM 2544 C CA . GLN A 1 313 ? 0.189 1.747 17.713 1.00 89.88 313 GLN A CA 1
ATOM 2545 C C . GLN A 1 313 ? -0.257 0.668 16.739 1.00 89.88 313 GLN A C 1
ATOM 2547 O O . GLN A 1 313 ? -1.424 0.590 16.362 1.00 89.88 313 GLN A O 1
ATOM 2552 N N . TYR A 1 314 ? 0.669 -0.210 16.370 1.00 96.75 314 TYR A N 1
ATOM 2553 C CA . TYR A 1 314 ? 0.341 -1.434 15.660 1.00 96.75 314 TYR A CA 1
ATOM 2554 C C . TYR A 1 314 ? 1.191 -2.594 16.169 1.00 96.75 314 TYR A C 1
ATOM 2556 O O . TYR A 1 314 ? 2.347 -2.429 16.560 1.00 96.75 314 TYR A O 1
ATOM 2564 N N . THR A 1 315 ? 0.592 -3.775 16.194 1.00 93.00 315 THR A N 1
ATOM 2565 C CA . THR A 1 315 ? 1.193 -5.016 16.683 1.00 93.00 315 THR A CA 1
ATOM 2566 C C . THR A 1 315 ? 0.710 -6.183 15.829 1.00 93.00 315 THR A C 1
ATOM 2568 O O . THR A 1 315 ? -0.307 -6.089 15.147 1.00 93.00 315 THR A O 1
ATOM 2571 N N . GLY A 1 316 ? 1.428 -7.295 15.863 1.00 92.12 316 GLY A N 1
ATOM 2572 C CA . GLY A 1 316 ? 1.029 -8.538 15.213 1.00 92.12 316 GLY A CA 1
ATOM 2573 C C . GLY A 1 316 ? 1.673 -9.726 15.914 1.00 92.12 316 GLY A C 1
ATOM 2574 O O . GLY A 1 316 ? 2.306 -9.580 16.965 1.00 92.12 316 GLY A O 1
ATOM 2575 N N . ASN A 1 317 ? 1.522 -10.912 15.334 1.00 87.69 317 ASN A N 1
ATOM 2576 C CA . ASN A 1 317 ? 2.146 -12.113 15.875 1.00 87.69 317 ASN A CA 1
ATOM 2577 C C . ASN A 1 317 ? 3.684 -11.998 15.810 1.00 87.69 317 ASN A C 1
ATOM 2579 O O . ASN A 1 317 ? 4.255 -11.679 14.768 1.00 87.69 317 ASN A O 1
ATOM 2583 N N . GLN A 1 318 ? 4.363 -12.289 16.923 1.00 91.62 318 GLN A N 1
ATOM 2584 C CA . GLN A 1 318 ? 5.824 -12.212 17.047 1.00 91.62 318 GLN A CA 1
ATOM 2585 C C . GLN A 1 318 ? 6.567 -13.192 16.125 1.00 91.62 318 GLN A C 1
ATOM 2587 O O . GLN A 1 318 ? 7.708 -12.926 15.750 1.00 91.62 318 GLN A O 1
ATOM 2592 N N . LEU A 1 319 ? 5.918 -14.296 15.739 1.00 91.25 319 LEU A N 1
ATOM 2593 C CA . LEU A 1 319 ? 6.424 -15.269 14.765 1.00 91.25 319 LEU A CA 1
ATOM 2594 C C . LEU A 1 319 ? 6.206 -14.813 13.314 1.00 91.25 319 LEU A C 1
ATOM 2596 O O . LEU A 1 319 ? 6.861 -15.314 12.400 1.00 91.25 319 LEU A O 1
ATOM 2600 N N . PHE A 1 320 ? 5.303 -13.855 13.090 1.00 92.88 320 PHE A N 1
ATOM 2601 C CA . PHE A 1 320 ? 4.923 -13.352 11.770 1.00 92.88 320 PHE A CA 1
ATOM 2602 C C . PHE A 1 320 ? 5.387 -11.908 11.571 1.00 92.88 320 PHE A C 1
ATOM 2604 O O . PHE A 1 320 ? 4.605 -11.026 11.215 1.00 92.88 320 PHE A O 1
ATOM 2611 N N . ARG A 1 321 ? 6.685 -11.665 11.806 1.00 96.69 321 ARG A N 1
ATOM 2612 C CA . ARG A 1 321 ? 7.298 -10.349 11.607 1.00 96.69 321 ARG A CA 1
ATOM 2613 C C . ARG A 1 321 ? 8.687 -10.394 10.983 1.00 96.69 321 ARG A C 1
ATOM 2615 O O . ARG A 1 321 ? 9.428 -11.358 11.158 1.00 96.69 321 ARG A O 1
ATOM 2622 N N . TYR A 1 322 ? 9.059 -9.289 10.352 1.00 96.38 322 TYR A N 1
ATOM 2623 C CA . TYR A 1 322 ? 10.441 -8.930 10.033 1.00 96.38 322 TYR A CA 1
ATOM 2624 C C . TYR A 1 322 ? 10.856 -7.704 10.853 1.00 96.38 322 TYR A C 1
ATOM 2626 O O . TYR A 1 322 ? 10.001 -6.947 11.306 1.00 96.38 322 TYR A O 1
ATOM 2634 N N . SER A 1 323 ? 12.155 -7.493 11.051 1.00 95.88 323 SER A N 1
ATOM 2635 C CA . SER A 1 323 ? 12.690 -6.267 11.656 1.00 95.88 323 SER A CA 1
ATOM 2636 C C . SER A 1 323 ? 13.577 -5.558 10.644 1.00 95.88 323 SER A C 1
ATOM 2638 O O . SER A 1 323 ? 14.368 -6.207 9.954 1.00 95.88 323 SER A O 1
ATOM 2640 N N . SER A 1 324 ? 13.426 -4.243 10.515 1.00 94.44 324 SER A N 1
ATOM 2641 C CA . SER A 1 324 ? 14.283 -3.438 9.647 1.00 94.44 324 SER A CA 1
ATOM 2642 C C . SER A 1 324 ? 14.334 -1.987 10.095 1.00 94.44 324 SER A C 1
ATOM 2644 O O . SER A 1 324 ? 13.386 -1.477 10.694 1.00 94.44 324 SER A O 1
ATOM 2646 N N . ASN A 1 325 ? 15.424 -1.313 9.741 1.00 93.56 325 ASN A N 1
ATOM 2647 C CA . ASN A 1 325 ? 15.509 0.134 9.842 1.00 93.56 325 ASN A CA 1
ATOM 2648 C C . ASN A 1 325 ? 14.967 0.751 8.554 1.00 93.56 325 ASN A C 1
ATOM 2650 O O . ASN A 1 325 ? 15.422 0.431 7.456 1.00 93.56 325 ASN A O 1
ATOM 2654 N N . VAL A 1 326 ? 13.996 1.642 8.699 1.00 90.94 326 VAL A N 1
ATOM 2655 C CA . VAL A 1 326 ? 13.524 2.498 7.615 1.00 90.94 326 VAL A CA 1
ATOM 2656 C C . VAL A 1 326 ? 14.369 3.764 7.642 1.00 90.94 326 VAL A C 1
ATOM 2658 O O . VAL A 1 326 ? 14.485 4.405 8.686 1.00 90.94 326 VAL A O 1
ATOM 2661 N N . VAL A 1 327 ? 14.986 4.077 6.504 1.00 86.38 327 VAL A N 1
ATOM 2662 C CA . VAL A 1 327 ? 15.880 5.226 6.324 1.00 86.38 327 VAL A CA 1
ATOM 2663 C C . VAL A 1 327 ? 15.439 6.071 5.134 1.00 86.38 327 VAL A C 1
ATOM 2665 O O . VAL A 1 327 ? 14.828 5.559 4.191 1.00 86.38 327 VAL A O 1
ATOM 2668 N N . SER A 1 328 ? 15.830 7.347 5.130 1.00 82.56 328 SER A N 1
ATOM 2669 C CA . SER A 1 328 ? 15.531 8.297 4.047 1.00 82.56 328 SER A CA 1
ATOM 2670 C C . SER A 1 328 ? 14.028 8.542 3.855 1.00 82.56 328 SER A C 1
ATOM 2672 O O . SER A 1 328 ? 13.531 8.678 2.731 1.00 82.56 328 SER A O 1
ATOM 2674 N N . THR A 1 329 ? 13.305 8.593 4.969 1.00 82.50 329 THR A N 1
ATOM 2675 C CA . THR A 1 329 ? 11.887 8.923 5.095 1.00 82.50 329 THR A CA 1
ATOM 2676 C C . THR A 1 329 ? 11.670 10.049 6.107 1.00 82.50 329 THR A C 1
ATOM 2678 O O . THR A 1 329 ? 12.567 10.414 6.858 1.00 82.50 329 THR A O 1
ATOM 2681 N N . VAL A 1 330 ? 10.457 10.608 6.155 1.00 82.00 330 VAL A N 1
ATOM 2682 C CA . VAL A 1 330 ? 10.081 11.602 7.182 1.00 82.00 330 VAL A CA 1
ATOM 2683 C C . VAL A 1 330 ? 9.950 11.001 8.589 1.00 82.00 330 VAL A C 1
ATOM 2685 O O . VAL A 1 330 ? 9.851 11.739 9.564 1.00 82.00 330 VAL A O 1
ATOM 2688 N N . SER A 1 331 ? 9.948 9.671 8.704 1.00 88.69 331 SER A N 1
ATOM 2689 C CA . SER A 1 331 ? 9.722 8.936 9.951 1.00 88.69 331 SER A CA 1
ATOM 2690 C C . SER A 1 331 ? 10.719 7.784 10.081 1.00 88.69 331 SER A C 1
ATOM 2692 O O . SER A 1 331 ? 10.333 6.643 10.334 1.00 88.69 331 SER A O 1
ATOM 2694 N N . ASP A 1 332 ? 12.004 8.075 9.884 1.00 90.62 332 ASP A N 1
ATOM 2695 C CA . ASP A 1 332 ? 13.079 7.088 10.015 1.00 90.62 332 ASP A CA 1
ATOM 2696 C C . ASP A 1 332 ? 13.090 6.449 11.405 1.00 90.62 332 ASP A C 1
ATOM 2698 O O . ASP A 1 332 ? 12.776 7.092 12.409 1.00 90.62 332 ASP A O 1
ATOM 2702 N N . GLY A 1 333 ? 13.427 5.164 11.468 1.00 92.94 333 GLY A N 1
ATOM 2703 C CA . GLY A 1 333 ? 13.392 4.410 12.716 1.00 92.94 333 GLY A CA 1
ATOM 2704 C C . GLY A 1 333 ? 13.478 2.905 12.520 1.00 92.94 333 GLY A C 1
ATOM 2705 O O . GLY A 1 333 ? 13.491 2.399 11.397 1.00 92.94 333 GLY A O 1
ATOM 2706 N N . SER A 1 334 ? 13.537 2.186 13.639 1.00 95.81 334 SER A N 1
ATOM 2707 C CA . SER A 1 334 ? 13.460 0.727 13.649 1.00 95.81 334 SER A CA 1
ATOM 2708 C C . SER A 1 334 ? 12.005 0.284 13.762 1.00 95.81 334 SER A C 1
ATOM 2710 O O . SER A 1 334 ? 11.294 0.719 14.670 1.00 95.81 334 SER A O 1
ATOM 2712 N N . TYR A 1 335 ? 11.563 -0.572 12.845 1.00 97.56 335 TYR A N 1
ATOM 2713 C CA . TYR A 1 335 ? 10.176 -1.016 12.762 1.00 97.56 335 TYR A CA 1
ATOM 2714 C C . TYR A 1 335 ? 10.067 -2.536 12.674 1.00 97.56 335 TYR A C 1
ATOM 2716 O O . TYR A 1 335 ? 10.914 -3.215 12.085 1.00 97.56 335 TYR A O 1
ATOM 2724 N N . PHE A 1 336 ? 8.964 -3.056 13.212 1.00 98.00 336 PHE A N 1
ATOM 2725 C CA . PHE A 1 336 ? 8.546 -4.435 12.997 1.00 98.00 336 PHE A CA 1
ATOM 2726 C C . PHE A 1 336 ? 7.513 -4.490 11.879 1.00 98.00 336 PHE A C 1
ATOM 2728 O O . PHE A 1 336 ? 6.489 -3.823 11.939 1.00 98.00 336 PHE A O 1
ATOM 2735 N N . PHE A 1 337 ? 7.770 -5.313 10.873 1.00 98.06 337 PHE A N 1
ATOM 2736 C CA . PHE A 1 337 ? 6.901 -5.494 9.720 1.00 98.06 337 PHE A CA 1
ATOM 2737 C C . PHE A 1 337 ? 6.087 -6.761 9.902 1.00 98.06 337 PHE A C 1
ATOM 2739 O O . PHE A 1 337 ? 6.633 -7.855 9.761 1.00 98.06 337 PHE A O 1
ATOM 2746 N N . TYR A 1 338 ? 4.807 -6.623 10.224 1.00 97.81 338 TYR A N 1
ATOM 2747 C CA . TYR A 1 338 ? 3.932 -7.755 10.518 1.00 97.81 338 TYR A CA 1
ATOM 2748 C C . TYR A 1 338 ? 3.175 -8.223 9.268 1.00 97.81 338 TYR A C 1
ATOM 2750 O O . TYR A 1 338 ? 2.888 -7.434 8.364 1.00 97.81 338 TYR A O 1
ATOM 2758 N N . TYR A 1 339 ? 2.842 -9.511 9.227 1.00 96.25 339 TYR A N 1
ATOM 2759 C CA . TYR A 1 339 ? 1.909 -10.103 8.265 1.00 96.25 339 TYR A CA 1
ATOM 2760 C C . TYR A 1 339 ? 0.892 -11.002 8.981 1.00 96.25 339 TYR A C 1
ATOM 2762 O O . TYR A 1 339 ? 0.969 -11.176 10.196 1.00 96.25 339 TYR A O 1
ATOM 2770 N N . ASP A 1 340 ? -0.058 -11.562 8.230 1.00 93.25 340 ASP A N 1
ATOM 2771 C CA . ASP A 1 340 ? -1.280 -12.186 8.744 1.00 93.25 340 ASP A CA 1
ATOM 2772 C C . ASP A 1 340 ? -2.185 -11.149 9.424 1.00 93.25 340 ASP A C 1
ATOM 2774 O O . ASP A 1 340 ? -2.625 -10.231 8.739 1.00 93.25 340 ASP A O 1
ATOM 2778 N N . ILE A 1 341 ? -2.466 -11.230 10.725 1.00 89.00 341 ILE A N 1
ATOM 2779 C CA . ILE A 1 341 ? -3.309 -10.241 11.412 1.00 89.00 341 ILE A CA 1
ATOM 2780 C C . ILE A 1 341 ? -2.438 -9.156 12.053 1.00 89.00 341 ILE A C 1
ATOM 2782 O O . ILE A 1 341 ? -1.679 -9.416 12.990 1.00 89.00 341 ILE A O 1
ATOM 2786 N N . VAL A 1 342 ? -2.606 -7.917 11.587 1.00 94.19 342 VAL A N 1
ATOM 2787 C CA . VAL A 1 342 ? -1.999 -6.715 12.167 1.00 94.19 342 VAL A CA 1
ATOM 2788 C C . VAL A 1 342 ? -3.062 -5.934 12.931 1.00 94.19 342 VAL A C 1
ATOM 2790 O O . VAL A 1 342 ? -4.000 -5.398 12.346 1.00 94.19 342 VAL A O 1
ATOM 2793 N N . LYS A 1 343 ? -2.912 -5.863 14.252 1.00 88.38 343 LYS A N 1
ATOM 2794 C CA . LYS A 1 343 ? -3.759 -5.071 15.143 1.00 88.38 343 LYS A CA 1
ATOM 2795 C C . LYS A 1 343 ? -3.253 -3.633 15.174 1.00 88.38 343 LYS A C 1
ATOM 2797 O O . LYS A 1 343 ? -2.122 -3.407 15.594 1.00 88.38 343 LYS A O 1
ATOM 2802 N N . ILE A 1 344 ? -4.090 -2.675 14.801 1.00 94.38 344 ILE A N 1
ATOM 2803 C CA . ILE A 1 344 ? -3.818 -1.235 14.841 1.00 94.38 344 ILE A CA 1
ATOM 2804 C C . ILE A 1 344 ? -4.711 -0.616 15.918 1.00 94.38 344 ILE A C 1
ATOM 2806 O O . ILE A 1 344 ? -5.922 -0.802 15.876 1.00 94.38 344 ILE A O 1
ATOM 2810 N N . THR A 1 345 ? -4.143 0.122 16.867 1.00 80.12 345 THR A N 1
ATOM 2811 C CA . THR A 1 345 ? -4.893 0.805 17.930 1.00 80.12 345 THR A CA 1
ATOM 2812 C C . THR A 1 345 ? -4.671 2.310 17.843 1.00 80.12 345 THR A C 1
ATOM 2814 O O . THR A 1 345 ? -3.527 2.761 17.852 1.00 80.12 345 THR A O 1
ATOM 2817 N N . ILE A 1 346 ? -5.756 3.081 17.776 1.00 82.62 346 ILE A N 1
ATOM 2818 C CA . ILE A 1 346 ? -5.754 4.546 17.765 1.00 82.62 346 ILE A CA 1
ATOM 2819 C C . ILE A 1 346 ? -6.218 5.054 19.129 1.00 82.62 346 ILE A C 1
ATOM 2821 O O . ILE A 1 346 ? -7.363 4.813 19.523 1.00 82.62 346 ILE A O 1
ATOM 2825 N N . TYR A 1 347 ? -5.338 5.771 19.823 1.00 70.75 347 TYR A N 1
ATOM 2826 C CA . TYR A 1 347 ? -5.585 6.331 21.152 1.00 70.75 347 TYR A CA 1
ATOM 2827 C C . TYR A 1 347 ? -5.889 7.827 21.122 1.00 70.75 347 TYR A C 1
ATOM 2829 O O . TYR A 1 347 ? -6.726 8.304 21.885 1.00 70.75 347 TYR A O 1
ATOM 2837 N N . GLU A 1 348 ? -5.228 8.557 20.224 1.00 73.56 348 GLU A N 1
ATOM 2838 C CA . GLU A 1 348 ? -5.319 10.011 20.091 1.00 73.56 348 GLU A CA 1
ATOM 2839 C C . GLU A 1 348 ? -5.343 10.416 18.611 1.00 73.56 348 GLU A C 1
ATOM 2841 O O . GLU A 1 348 ? -4.934 9.629 17.748 1.00 73.56 348 GLU A O 1
ATOM 2846 N N . PRO A 1 349 ? -5.793 11.641 18.283 1.00 79.00 349 PRO A N 1
ATOM 2847 C CA . PRO A 1 349 ? -5.616 12.191 16.948 1.00 79.00 349 PRO A CA 1
ATOM 2848 C C . PRO A 1 349 ? -4.138 12.176 16.546 1.00 79.00 349 PRO A C 1
ATOM 2850 O O . PRO A 1 349 ? -3.273 12.549 17.335 1.00 79.00 349 PRO A O 1
ATOM 2853 N N . PHE A 1 350 ? -3.854 11.784 15.306 1.00 88.62 350 PHE A N 1
ATOM 2854 C CA . PHE A 1 350 ? -2.499 11.734 14.759 1.00 88.62 350 PHE A CA 1
ATOM 2855 C C . PHE A 1 350 ? -2.431 12.456 13.406 1.00 88.62 350 PHE A C 1
ATOM 2857 O O . PHE A 1 350 ? -3.417 12.554 12.669 1.00 88.62 350 PHE A O 1
ATOM 2864 N N . THR A 1 351 ? -1.257 12.988 13.078 1.00 93.62 351 THR A N 1
ATOM 2865 C CA . THR A 1 351 ? -0.965 13.558 11.755 1.00 93.62 351 THR A CA 1
ATOM 2866 C C . THR A 1 351 ? -0.773 12.439 10.730 1.00 93.62 351 THR A C 1
ATOM 2868 O O . THR A 1 351 ? -0.355 11.352 11.121 1.00 93.62 351 THR A O 1
ATOM 2871 N N . PRO A 1 352 ? -1.059 12.659 9.430 1.00 95.31 352 PRO A N 1
ATOM 2872 C CA . PRO A 1 352 ? -0.956 11.618 8.410 1.00 95.31 352 PRO A CA 1
ATOM 2873 C C . PRO A 1 352 ? 0.342 10.810 8.494 1.00 95.31 352 PRO A C 1
ATOM 2875 O O . PRO A 1 352 ? 1.428 11.383 8.493 1.00 95.31 352 PRO A O 1
ATOM 2878 N N . ILE A 1 353 ? 0.216 9.485 8.531 1.00 96.38 353 ILE A N 1
ATOM 2879 C CA . ILE A 1 353 ? 1.344 8.553 8.498 1.00 96.38 353 ILE A CA 1
ATOM 2880 C C . ILE A 1 353 ? 1.274 7.665 7.262 1.00 96.38 353 ILE A C 1
ATOM 2882 O O . ILE A 1 353 ? 0.295 7.644 6.508 1.00 96.38 353 ILE A O 1
ATOM 2886 N N . SER A 1 354 ? 2.341 6.908 7.051 1.00 95.19 354 SER A N 1
ATOM 2887 C CA . SER A 1 354 ? 2.474 6.038 5.892 1.00 95.19 354 SER A CA 1
ATOM 2888 C C . SER A 1 354 ? 2.374 4.566 6.264 1.00 95.19 354 SER A C 1
ATOM 2890 O O . SER A 1 354 ? 2.891 4.144 7.298 1.00 95.19 354 SER A O 1
ATOM 2892 N N . LEU A 1 355 ? 1.770 3.781 5.375 1.00 95.19 355 LEU A N 1
ATOM 2893 C CA . LEU A 1 355 ? 1.900 2.328 5.377 1.00 95.19 355 LEU A CA 1
ATOM 2894 C C . LEU A 1 355 ? 3.136 1.963 4.542 1.00 95.19 355 LEU A C 1
ATOM 2896 O O . LEU A 1 355 ? 3.313 2.483 3.438 1.00 95.19 355 LEU A O 1
ATOM 2900 N N . TYR A 1 356 ? 4.009 1.109 5.068 1.00 95.38 356 TYR A N 1
ATOM 2901 C CA . TYR A 1 356 ? 5.303 0.816 4.454 1.00 95.38 356 TYR A CA 1
ATOM 2902 C C . TYR A 1 356 ? 5.566 -0.686 4.408 1.00 95.38 356 TYR A C 1
ATOM 2904 O O . TYR A 1 356 ? 5.495 -1.376 5.422 1.00 95.38 356 TYR A O 1
ATOM 2912 N N . SER A 1 357 ? 5.883 -1.191 3.221 1.00 95.19 357 SER A N 1
ATOM 2913 C CA . SER A 1 357 ? 6.239 -2.582 2.963 1.00 95.19 357 SER A CA 1
ATOM 2914 C C . SER A 1 357 ? 7.695 -2.857 3.312 1.00 95.19 357 SER A C 1
ATOM 2916 O O . SER A 1 357 ? 8.582 -2.106 2.895 1.00 95.19 357 SER A O 1
ATOM 2918 N N . TYR A 1 358 ? 7.959 -3.991 3.963 1.00 94.94 358 TYR A N 1
ATOM 2919 C CA . TYR A 1 358 ? 9.325 -4.472 4.185 1.00 94.94 358 TYR A CA 1
ATOM 2920 C C . TYR A 1 358 ? 10.089 -4.604 2.859 1.00 94.94 358 TYR A C 1
ATOM 2922 O O . TYR A 1 358 ? 11.182 -4.053 2.693 1.00 94.94 358 TYR A O 1
ATOM 2930 N N . SER A 1 359 ? 9.476 -5.285 1.889 1.00 92.69 359 SER A N 1
ATOM 2931 C CA . SER A 1 359 ? 10.093 -5.582 0.596 1.00 92.69 359 SER A CA 1
ATOM 2932 C C . SER A 1 359 ? 10.032 -4.394 -0.361 1.00 92.69 359 SER A C 1
ATOM 2934 O O . SER A 1 359 ? 11.025 -4.095 -1.017 1.00 92.69 359 SER A O 1
ATOM 2936 N N . TYR A 1 360 ? 8.912 -3.667 -0.403 1.00 92.19 360 TYR A N 1
ATOM 2937 C CA . TYR A 1 360 ? 8.614 -2.761 -1.521 1.00 92.19 360 TYR A CA 1
ATOM 2938 C C . TYR A 1 360 ? 8.431 -1.279 -1.145 1.00 92.19 360 TYR A C 1
ATOM 2940 O O . TYR A 1 360 ? 8.124 -0.456 -2.005 1.00 92.19 360 TYR A O 1
ATOM 2948 N N . GLY A 1 361 ? 8.636 -0.909 0.121 1.00 93.06 361 GLY A N 1
ATOM 2949 C CA . GLY A 1 361 ? 8.455 0.459 0.605 1.00 93.06 361 GLY A CA 1
ATOM 2950 C C . GLY A 1 361 ? 7.018 0.983 0.501 1.00 93.06 361 GLY A C 1
ATOM 2951 O O . GLY A 1 361 ? 6.082 0.274 0.861 1.00 93.06 361 GLY A O 1
ATOM 2952 N N . TYR A 1 362 ? 6.821 2.231 0.064 1.00 91.19 362 TYR A N 1
ATOM 2953 C CA . TYR A 1 362 ? 5.535 2.929 0.232 1.00 91.19 362 TYR A CA 1
ATOM 2954 C C . TYR A 1 362 ? 4.343 2.381 -0.561 1.00 91.19 362 TYR A C 1
ATOM 2956 O O . TYR A 1 362 ? 3.222 2.516 -0.088 1.00 91.19 362 TYR A O 1
ATOM 2964 N N . LEU A 1 363 ? 4.524 1.842 -1.770 1.00 88.50 363 LEU A N 1
ATOM 2965 C CA . LEU A 1 363 ? 3.421 1.358 -2.626 1.00 88.50 363 LEU A CA 1
ATOM 2966 C C . LEU A 1 363 ? 2.178 2.302 -2.708 1.00 88.50 363 LEU A C 1
ATOM 2968 O O . LEU A 1 363 ? 1.038 1.879 -2.536 1.00 88.50 363 LEU A O 1
ATOM 2972 N N . LYS A 1 364 ? 2.407 3.599 -2.965 1.00 84.50 364 LYS A N 1
ATOM 2973 C CA . LYS A 1 364 ? 1.475 4.753 -3.024 1.00 84.50 364 LYS A CA 1
ATOM 2974 C C . LYS A 1 364 ? 0.805 5.095 -1.697 1.00 84.50 364 LYS A C 1
ATOM 2976 O O . LYS A 1 364 ? -0.090 5.929 -1.641 1.00 84.50 364 LYS A O 1
ATOM 2981 N N . SER A 1 365 ? 1.297 4.514 -0.614 1.00 90.44 365 SER A N 1
ATOM 2982 C CA . SER A 1 365 ? 0.746 4.687 0.720 1.00 90.44 365 SER A CA 1
ATOM 2983 C C . SER A 1 365 ? 1.481 5.747 1.553 1.00 90.44 365 SER A C 1
ATOM 2985 O O . SER A 1 365 ? 1.313 5.784 2.776 1.00 90.44 365 SER A O 1
ATOM 2987 N N . PHE A 1 366 ? 2.260 6.635 0.920 1.00 91.44 366 PHE A N 1
ATOM 2988 C CA . PHE A 1 366 ? 2.863 7.792 1.590 1.00 91.44 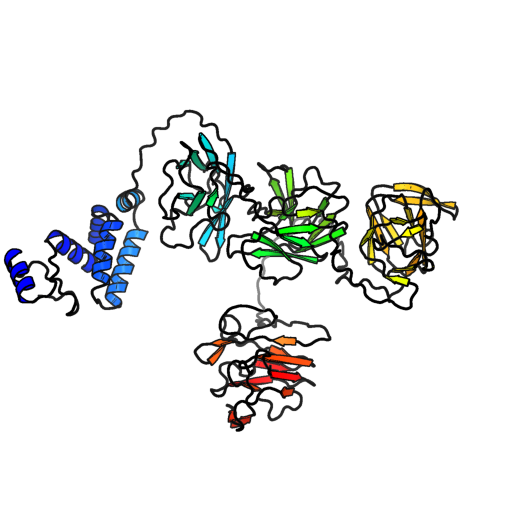366 PHE A CA 1
ATOM 2989 C C . PHE A 1 366 ? 1.772 8.743 2.104 1.00 91.44 366 PHE A C 1
ATOM 2991 O O . PHE A 1 366 ? 0.934 9.202 1.330 1.00 91.44 366 PHE A O 1
ATOM 2998 N N . ASN A 1 367 ? 1.761 9.013 3.413 1.00 93.19 367 ASN A N 1
ATOM 2999 C CA . ASN A 1 367 ? 0.752 9.832 4.105 1.00 93.19 367 ASN A CA 1
ATOM 3000 C C . ASN A 1 367 ? -0.701 9.423 3.799 1.00 93.19 367 ASN A C 1
ATOM 3002 O O . ASN A 1 367 ? -1.612 10.258 3.748 1.00 93.19 367 ASN A O 1
ATOM 3006 N N . SER A 1 368 ? -0.902 8.127 3.556 1.00 92.94 368 SER A N 1
ATOM 3007 C CA . SER A 1 368 ? -2.206 7.557 3.218 1.00 92.94 368 SER A CA 1
ATOM 3008 C C . SER A 1 368 ? -3.046 7.235 4.446 1.00 92.94 368 SER A C 1
ATOM 3010 O O . SER A 1 368 ? -4.261 7.217 4.334 1.00 92.94 368 SER A O 1
ATOM 3012 N N . VAL A 1 369 ? -2.447 6.999 5.611 1.00 94.75 369 VAL A N 1
ATOM 3013 C CA . VAL A 1 369 ? -3.174 6.672 6.842 1.00 94.75 369 VAL A CA 1
ATOM 3014 C C . VAL A 1 369 ? -3.406 7.967 7.604 1.00 94.75 369 VAL A C 1
ATOM 3016 O O . VAL A 1 369 ? -2.453 8.627 8.014 1.00 94.75 369 VAL A O 1
ATOM 3019 N N . ILE A 1 370 ? -4.665 8.358 7.771 1.00 95.06 370 ILE A N 1
ATOM 3020 C CA . ILE A 1 370 ? -5.041 9.620 8.413 1.00 95.06 370 ILE A CA 1
ATOM 3021 C C . ILE A 1 370 ? -5.995 9.383 9.575 1.00 95.06 370 ILE A C 1
ATOM 3023 O O . ILE A 1 370 ? -6.797 8.451 9.555 1.00 95.06 370 ILE A O 1
ATOM 3027 N N . PHE A 1 371 ? -5.946 10.269 10.563 1.00 91.75 371 PHE A N 1
ATOM 3028 C CA . PHE A 1 371 ? -7.007 10.387 11.548 1.00 91.75 371 PHE A CA 1
ATOM 3029 C C . PHE A 1 371 ? -8.138 11.253 10.989 1.00 91.75 371 PHE A C 1
ATOM 3031 O O . PHE A 1 371 ? -7.881 12.297 10.383 1.00 91.75 371 PHE A O 1
ATOM 3038 N N . GLY A 1 372 ? -9.389 10.867 11.219 1.00 84.88 372 GLY A N 1
ATOM 3039 C CA . GLY A 1 372 ? -10.518 11.727 10.889 1.00 84.88 372 GLY A CA 1
ATOM 3040 C C . GLY A 1 372 ? -11.743 11.471 11.751 1.00 84.88 372 GLY A C 1
ATOM 3041 O O . GLY A 1 372 ? -12.121 10.334 12.019 1.00 84.88 372 GLY A O 1
ATOM 3042 N N . GLN A 1 373 ? -12.397 12.564 12.144 1.00 67.06 373 GLN A N 1
ATOM 3043 C CA . GLN A 1 373 ? -13.719 12.548 12.768 1.00 67.06 373 GLN A CA 1
ATOM 3044 C C . GLN A 1 373 ? -14.784 12.609 11.667 1.00 67.06 373 GLN A C 1
ATOM 3046 O O . GLN A 1 373 ? -15.468 13.614 11.492 1.00 67.06 373 GLN A O 1
ATOM 3051 N N . GLY A 1 374 ? -14.848 11.571 10.833 1.00 55.69 374 GLY A N 1
ATOM 3052 C CA . GLY A 1 374 ? -15.864 11.486 9.785 1.00 55.69 374 GLY A CA 1
ATOM 3053 C C . GLY A 1 374 ? -17.271 11.258 10.366 1.00 55.69 374 GLY A C 1
ATOM 3054 O O . GLY A 1 374 ? -17.394 10.600 11.401 1.00 55.69 374 GLY A O 1
ATOM 3055 N N . PRO A 1 375 ? -18.344 11.743 9.704 1.00 42.44 375 PRO A N 1
ATOM 3056 C CA . PRO A 1 375 ? -19.731 11.434 10.078 1.00 42.44 375 PRO A CA 1
ATOM 3057 C C . PRO A 1 375 ? -20.073 9.949 9.874 1.00 42.44 375 PRO A C 1
ATOM 3059 O O . PRO A 1 375 ? -20.961 9.415 10.532 1.00 42.44 375 PRO A O 1
ATOM 3062 N N . SER A 1 376 ? -19.338 9.269 8.992 1.00 41.22 376 SER A N 1
ATOM 3063 C CA . SER A 1 376 ? -19.304 7.818 8.858 1.00 41.22 376 SER A CA 1
ATOM 3064 C C . SER A 1 376 ? -18.388 7.235 9.932 1.00 41.22 376 SER A C 1
ATOM 3066 O O . SER A 1 376 ? -17.236 6.874 9.681 1.00 41.22 376 SER A O 1
ATOM 3068 N N . GLN A 1 377 ? -18.904 7.177 11.160 1.00 48.38 377 GLN A N 1
ATOM 3069 C CA . GLN A 1 377 ? -18.365 6.258 12.160 1.00 48.38 377 GLN A CA 1
ATOM 3070 C C . GLN A 1 377 ? -18.361 4.847 11.540 1.00 48.38 377 GLN A C 1
ATOM 3072 O O . GLN A 1 377 ? -19.294 4.554 10.784 1.00 48.38 377 GLN A O 1
ATOM 3077 N N . PRO A 1 378 ? -17.315 4.018 11.764 1.00 43.19 378 PRO A N 1
ATOM 3078 C CA . PRO A 1 378 ? -17.274 2.650 11.234 1.00 43.19 378 PRO A CA 1
ATOM 3079 C C . PRO A 1 378 ? -18.620 2.018 11.531 1.00 43.19 378 PRO A C 1
ATOM 3081 O O . PRO A 1 378 ? -19.014 2.134 12.687 1.00 43.19 378 PRO A O 1
ATOM 3084 N N . GLU A 1 379 ? -19.318 1.496 10.507 1.00 40.34 379 GLU A N 1
ATOM 3085 C CA . GLU A 1 379 ? -20.721 1.062 10.576 1.00 40.34 379 GLU A CA 1
ATOM 3086 C C . GLU A 1 379 ? -21.021 0.507 11.959 1.00 40.34 379 GLU A C 1
ATOM 3088 O O . GLU A 1 379 ? -20.701 -0.630 12.307 1.00 40.34 379 GLU A O 1
ATOM 3093 N N . ILE A 1 380 ? -21.564 1.388 12.791 1.00 41.53 380 ILE A N 1
ATOM 3094 C CA . ILE A 1 380 ? -22.080 0.997 14.071 1.00 41.53 380 ILE A CA 1
ATOM 3095 C C . ILE A 1 380 ? -23.320 0.247 13.641 1.00 41.53 380 ILE A C 1
ATOM 3097 O O . ILE A 1 380 ? -24.300 0.877 13.232 1.00 41.53 380 ILE A O 1
ATOM 3101 N N . HIS A 1 381 ? -23.252 -1.081 13.648 1.00 38.69 381 HIS A N 1
ATOM 3102 C CA . HIS A 1 381 ? -24.446 -1.898 13.571 1.00 38.69 381 HIS A CA 1
ATOM 3103 C C . HIS A 1 381 ? -25.344 -1.437 14.721 1.00 38.69 381 HIS A C 1
ATOM 3105 O O . HIS A 1 381 ? -25.168 -1.823 15.876 1.00 38.69 381 HIS A O 1
ATOM 3111 N N . LYS A 1 382 ? -26.272 -0.527 14.413 1.00 41.66 382 LYS A N 1
ATOM 3112 C CA . LYS A 1 382 ? -27.391 -0.169 15.274 1.00 41.66 382 LYS A CA 1
ATOM 3113 C C . LYS A 1 382 ? -28.326 -1.361 15.247 1.00 41.66 382 LYS A C 1
ATOM 3115 O O . LYS A 1 382 ? -29.349 -1.332 14.570 1.00 41.66 382 LYS A O 1
ATOM 3120 N N . GLU A 1 383 ? -27.949 -2.430 15.929 1.00 39.91 383 GLU A N 1
ATOM 3121 C CA . GLU A 1 383 ? -28.826 -3.573 16.077 1.00 39.91 383 GLU A CA 1
ATOM 3122 C C . GLU A 1 383 ? -29.506 -3.561 17.441 1.00 39.91 383 GLU A C 1
ATOM 3124 O O . GLU A 1 383 ? -28.887 -3.462 18.501 1.00 39.91 383 GLU A O 1
ATOM 3129 N N . HIS A 1 384 ? -30.832 -3.653 17.321 1.00 43.53 384 HIS A N 1
ATOM 3130 C CA . HIS A 1 384 ? -31.831 -3.930 18.336 1.00 43.53 384 HIS A CA 1
ATOM 3131 C C . HIS A 1 384 ? -32.054 -2.866 19.423 1.00 43.53 384 HIS A C 1
ATOM 3133 O O . HIS A 1 384 ? -31.553 -2.940 20.538 1.00 43.53 384 HIS A O 1
ATOM 3139 N N . ASN A 1 385 ? -32.989 -1.950 19.133 1.00 45.19 385 ASN A N 1
ATOM 3140 C CA . ASN A 1 385 ? -33.819 -1.313 20.160 1.00 45.19 385 ASN A CA 1
ATOM 3141 C C . ASN A 1 385 ? -34.711 -2.396 20.802 1.00 45.19 385 ASN A C 1
ATOM 3143 O O . ASN A 1 385 ? -35.850 -2.618 20.388 1.00 45.19 385 ASN A O 1
ATOM 3147 N N . LEU A 1 386 ? -34.179 -3.129 21.778 1.00 50.34 386 LEU A N 1
ATOM 3148 C CA . LEU A 1 386 ? -34.960 -4.037 22.615 1.00 50.34 386 LEU A CA 1
ATOM 3149 C C . LEU A 1 386 ? -35.616 -3.197 23.715 1.00 50.34 386 LEU A C 1
ATOM 3151 O O . LEU A 1 386 ? -35.019 -2.929 24.748 1.00 50.34 386 LEU A O 1
ATOM 3155 N N . ASN A 1 387 ? -36.854 -2.765 23.472 1.00 50.47 387 ASN A N 1
ATOM 3156 C CA . ASN A 1 387 ? -37.718 -2.079 24.440 1.00 50.47 387 ASN A CA 1
ATOM 3157 C C . ASN A 1 387 ? -37.208 -0.721 24.964 1.00 50.47 387 ASN A C 1
ATOM 3159 O O . ASN A 1 387 ? -36.948 -0.577 26.148 1.00 50.47 387 ASN A O 1
ATOM 3163 N N . GLY A 1 388 ? -37.157 0.299 24.102 1.00 59.09 388 GLY A N 1
ATOM 3164 C CA . GLY A 1 388 ? -37.410 1.721 24.419 1.00 59.09 388 GLY A CA 1
ATOM 3165 C C . GLY A 1 388 ? -36.555 2.486 25.453 1.00 59.09 388 GLY A C 1
ATOM 3166 O O . GLY A 1 388 ? -36.629 3.711 25.447 1.00 59.09 388 GLY A O 1
ATOM 3167 N N . THR A 1 389 ? -35.765 1.844 26.320 1.00 75.06 389 THR A N 1
ATOM 3168 C CA . THR A 1 389 ? -35.027 2.498 27.424 1.00 75.06 389 THR A CA 1
ATOM 3169 C C . THR A 1 389 ? -33.573 2.039 27.594 1.00 75.06 389 THR A C 1
ATOM 3171 O O . THR A 1 389 ? -32.832 2.683 28.343 1.00 75.06 389 THR A O 1
ATOM 3174 N N . ILE A 1 390 ? -33.141 0.967 26.913 1.00 82.75 390 ILE A N 1
ATOM 3175 C CA . ILE A 1 390 ? -31.765 0.444 26.975 1.00 82.75 390 ILE A CA 1
ATOM 3176 C C . ILE A 1 390 ? -31.155 0.405 25.567 1.00 82.75 390 ILE A C 1
ATOM 3178 O O . ILE A 1 390 ? -31.668 -0.278 24.684 1.00 82.75 390 ILE A O 1
ATOM 3182 N N . GLU A 1 391 ? -30.055 1.129 25.361 1.00 84.50 391 GLU A N 1
ATOM 3183 C CA . GLU A 1 391 ? -29.318 1.212 24.093 1.00 84.50 391 GLU A CA 1
ATOM 3184 C C . GLU A 1 391 ? -28.110 0.267 24.099 1.00 84.50 391 GLU A C 1
ATOM 3186 O O . GLU A 1 391 ? -27.401 0.180 25.089 1.00 84.50 391 GLU A O 1
ATOM 3191 N N . THR A 1 392 ? -27.802 -0.441 23.016 1.00 84.25 392 THR A N 1
ATOM 3192 C CA . THR A 1 392 ? -26.592 -1.284 22.973 1.00 84.25 392 THR A CA 1
ATOM 3193 C C . THR A 1 392 ? -25.323 -0.426 23.034 1.00 84.25 392 THR A C 1
ATOM 3195 O O . THR A 1 392 ? -25.132 0.465 22.207 1.00 84.25 392 THR A O 1
ATOM 3198 N N . LEU A 1 393 ? -24.418 -0.700 23.979 1.00 87.44 393 LEU A N 1
ATOM 3199 C CA . LEU A 1 393 ? -23.123 -0.027 24.053 1.00 87.44 393 LEU A CA 1
ATOM 3200 C C . LEU A 1 393 ? -22.247 -0.433 22.863 1.00 87.44 393 LEU A C 1
ATOM 3202 O O . LEU A 1 393 ? -22.035 -1.621 22.586 1.00 87.44 393 LEU A O 1
ATOM 3206 N N . TYR A 1 394 ? -21.665 0.554 22.199 1.00 81.50 394 TYR A N 1
ATOM 3207 C CA . TYR A 1 394 ? -20.706 0.322 21.134 1.00 81.50 394 TYR A CA 1
ATOM 3208 C C . TYR A 1 394 ? -19.429 -0.284 21.710 1.00 81.50 394 TYR A C 1
ATOM 3210 O O . TYR A 1 394 ? -18.944 0.124 22.767 1.00 81.50 394 TYR A O 1
ATOM 3218 N N . SER A 1 395 ? -18.849 -1.244 20.987 1.00 73.81 395 SER A N 1
ATOM 3219 C CA . SER A 1 395 ? -17.568 -1.866 21.343 1.00 73.81 395 SER A CA 1
ATOM 3220 C C . SER A 1 395 ? -16.445 -0.835 21.496 1.00 73.81 395 SER A C 1
ATOM 3222 O O . SER A 1 395 ? -15.456 -1.085 22.183 1.00 73.81 395 SER A O 1
ATOM 3224 N N . GLN A 1 396 ? -16.615 0.343 20.891 1.00 74.94 396 GLN A N 1
ATOM 3225 C CA . GLN A 1 396 ? -15.755 1.506 21.036 1.00 74.94 396 GLN A CA 1
ATOM 3226 C C . GLN A 1 396 ? -16.621 2.728 21.339 1.00 74.94 396 GLN A C 1
ATOM 3228 O O . GLN A 1 396 ? -17.469 3.113 20.534 1.00 74.94 396 GLN A O 1
ATOM 3233 N N . THR A 1 397 ? -16.413 3.343 22.498 1.00 82.25 397 THR A N 1
ATOM 3234 C CA . THR A 1 397 ? -17.247 4.451 22.962 1.00 82.25 397 THR A CA 1
ATOM 3235 C C . THR A 1 397 ? -16.405 5.584 23.527 1.00 82.25 397 THR A C 1
ATOM 3237 O O . THR A 1 397 ? -15.535 5.390 24.377 1.00 82.25 397 THR A O 1
ATOM 3240 N N . ARG A 1 398 ? -16.693 6.817 23.115 1.00 82.31 398 ARG A N 1
ATOM 3241 C CA . ARG A 1 398 ? -16.266 7.994 23.866 1.00 82.31 398 ARG A CA 1
ATOM 3242 C C . ARG A 1 398 ? -17.199 8.199 25.047 1.00 82.31 398 ARG A C 1
ATOM 3244 O O . ARG A 1 398 ? -18.416 8.129 24.902 1.00 82.31 398 ARG A O 1
ATOM 3251 N N . VAL A 1 399 ? -16.612 8.494 26.195 1.00 89.50 399 VAL A N 1
ATOM 3252 C CA . VAL A 1 399 ? -17.325 8.964 27.374 1.00 89.50 399 VAL A CA 1
ATOM 3253 C C . VAL A 1 399 ? -17.365 10.483 27.317 1.00 89.50 399 VAL A C 1
ATOM 3255 O O . VAL A 1 399 ? -16.336 11.162 27.403 1.00 89.50 399 VAL A O 1
ATOM 3258 N N . GLY A 1 400 ? -18.561 11.010 27.096 1.00 86.12 400 GLY A N 1
ATOM 3259 C CA . GLY A 1 400 ? -18.851 12.435 27.122 1.00 86.12 400 GLY A CA 1
ATOM 3260 C C . GLY A 1 400 ? -19.393 12.874 28.478 1.00 86.12 400 GLY A C 1
ATOM 3261 O O . GLY A 1 400 ? -19.869 12.067 29.274 1.00 86.12 400 GLY A O 1
ATOM 3262 N N . LEU A 1 401 ? -19.331 14.181 28.727 1.00 86.19 401 LEU A N 1
ATOM 3263 C CA . LEU A 1 401 ? -20.109 14.835 29.773 1.00 86.19 401 LEU A CA 1
ATOM 3264 C C . LEU A 1 401 ? -20.937 15.939 29.129 1.00 86.19 401 LEU A C 1
ATOM 3266 O O . LEU A 1 401 ? -20.398 16.986 28.771 1.00 86.19 401 LEU A O 1
ATOM 3270 N N . ILE A 1 402 ? -22.238 15.712 29.002 1.00 83.38 402 ILE A N 1
ATOM 3271 C CA . ILE A 1 402 ? -23.184 16.694 28.478 1.00 83.38 402 ILE A CA 1
ATOM 3272 C C . ILE A 1 402 ? -24.073 17.107 29.648 1.00 83.38 402 ILE A C 1
ATOM 3274 O O . ILE A 1 402 ? -24.737 16.279 30.262 1.00 83.38 402 ILE A O 1
ATOM 3278 N N . ASN A 1 403 ? -24.008 18.385 30.032 1.00 85.56 403 ASN A N 1
ATOM 3279 C CA . ASN A 1 403 ? -24.752 18.943 31.174 1.00 85.56 403 ASN A CA 1
ATOM 3280 C C . ASN A 1 403 ? -24.520 18.200 32.493 1.00 85.56 403 ASN A C 1
ATOM 3282 O O . ASN A 1 403 ? -25.445 17.943 33.256 1.00 85.56 403 ASN A O 1
ATOM 3286 N N . ASN A 1 404 ? -23.256 17.851 32.751 1.00 86.94 404 ASN A N 1
ATOM 3287 C CA . ASN A 1 404 ? -22.835 17.046 33.901 1.00 86.94 404 ASN A CA 1
ATOM 3288 C C . ASN A 1 404 ? -23.453 15.640 33.959 1.00 86.94 404 ASN A C 1
ATOM 3290 O O . ASN A 1 404 ? -23.430 15.030 35.025 1.00 86.94 404 ASN A O 1
ATOM 3294 N N . MET A 1 405 ? -23.951 15.108 32.840 1.00 88.19 405 MET A N 1
ATOM 3295 C CA . MET A 1 405 ? -2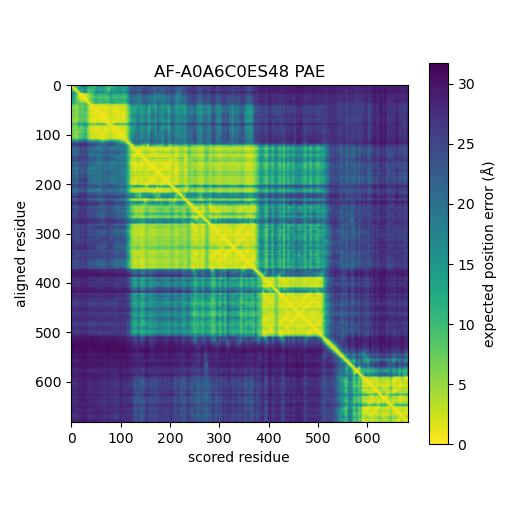4.335 13.705 32.718 1.00 88.19 405 MET A CA 1
ATOM 3296 C C . MET A 1 405 ? -23.386 12.957 31.785 1.00 88.19 405 MET A C 1
ATOM 3298 O O . MET A 1 405 ? -22.983 13.483 30.748 1.00 88.19 405 MET A O 1
ATOM 3302 N N . ILE A 1 406 ? -23.016 11.740 32.174 1.00 90.81 406 ILE A N 1
ATOM 3303 C CA . ILE A 1 406 ? -22.218 10.817 31.376 1.00 90.81 406 ILE A CA 1
ATOM 3304 C C . ILE A 1 406 ? -23.032 10.409 30.155 1.00 90.81 406 ILE A C 1
ATOM 3306 O O . ILE A 1 406 ? -24.149 9.909 30.286 1.00 90.81 406 ILE A O 1
ATOM 3310 N N . THR A 1 407 ? -22.438 10.576 28.980 1.00 87.69 407 THR A N 1
ATOM 3311 C CA . THR A 1 407 ? -22.958 10.036 27.723 1.00 87.69 407 THR A CA 1
ATOM 3312 C C . THR A 1 407 ? -21.978 9.012 27.167 1.00 87.69 407 THR A C 1
ATOM 3314 O O . THR A 1 407 ? -20.761 9.157 27.316 1.00 87.69 407 THR A O 1
ATOM 3317 N N . LEU A 1 408 ? -22.507 7.946 26.568 1.00 88.38 408 LEU A N 1
ATOM 3318 C CA . LEU A 1 408 ? -21.735 6.913 25.877 1.00 88.38 408 LEU A CA 1
ATOM 3319 C C . LEU A 1 408 ? -22.135 6.919 24.393 1.00 88.38 408 LEU A C 1
ATOM 3321 O O . LEU A 1 408 ? -22.866 7.802 23.945 1.00 88.38 408 LEU A O 1
ATOM 3325 N N . ASN A 1 409 ? -21.611 5.984 23.605 1.00 82.12 409 ASN A N 1
ATOM 3326 C CA . ASN A 1 409 ? -21.922 5.808 22.186 1.00 82.12 409 ASN A CA 1
ATOM 3327 C C . ASN A 1 409 ? -21.634 7.031 21.303 1.00 82.12 409 ASN A C 1
ATOM 3329 O O . ASN A 1 409 ? -22.241 7.212 20.250 1.00 82.12 409 ASN A O 1
ATOM 3333 N N . ASN A 1 410 ? -20.673 7.866 21.708 1.00 70.00 410 ASN A N 1
ATOM 3334 C CA . ASN A 1 410 ? -20.340 9.111 21.012 1.00 70.00 410 ASN A CA 1
ATOM 3335 C C . ASN A 1 410 ? -21.540 10.065 20.867 1.00 70.00 410 ASN A C 1
ATOM 3337 O O . ASN A 1 410 ? -21.548 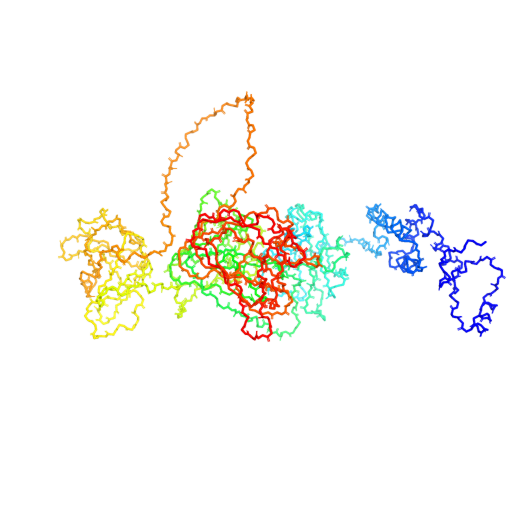10.881 19.943 1.00 70.00 410 ASN A O 1
ATOM 3341 N N . ASP A 1 411 ? -22.542 9.973 21.748 1.00 69.31 411 ASP A N 1
ATOM 3342 C CA . ASP A 1 411 ? -23.729 10.811 21.647 1.00 69.31 411 ASP A CA 1
ATOM 3343 C C . ASP A 1 411 ? -23.370 12.276 21.939 1.00 69.31 411 ASP A C 1
ATOM 3345 O O . ASP A 1 411 ? -23.080 12.662 23.076 1.00 69.31 411 ASP A O 1
ATOM 3349 N N . VAL A 1 412 ? -23.332 13.079 20.870 1.00 57.53 412 VAL A N 1
ATOM 3350 C CA . VAL A 1 412 ? -23.115 14.534 20.900 1.00 57.53 412 VAL A CA 1
ATOM 3351 C C . VAL A 1 412 ? -24.432 15.312 20.944 1.00 57.53 412 VAL A C 1
ATOM 3353 O O . VAL A 1 412 ? -24.407 16.510 21.212 1.00 57.53 412 VAL A O 1
ATOM 3356 N N . ASN A 1 413 ? -25.570 14.648 20.712 1.00 54.75 413 ASN A N 1
ATOM 3357 C CA . ASN A 1 413 ? -26.896 15.257 20.605 1.00 54.75 413 ASN A CA 1
ATOM 3358 C C . ASN A 1 413 ? -27.850 14.645 21.634 1.00 54.75 413 ASN A C 1
ATOM 3360 O O . ASN A 1 413 ? -28.978 14.276 21.302 1.00 54.75 413 ASN A O 1
ATOM 3364 N N . TYR A 1 414 ? -27.395 14.560 22.887 1.00 54.66 414 TYR A N 1
ATOM 3365 C CA . TYR A 1 414 ? -28.201 14.037 23.982 1.00 54.66 414 TYR A CA 1
ATOM 3366 C C . TYR A 1 414 ? -29.505 14.835 24.093 1.00 54.66 414 TYR A C 1
ATOM 3368 O O . TYR A 1 414 ? -29.518 16.006 24.487 1.00 54.66 414 TYR A O 1
ATOM 3376 N N . ASN A 1 415 ? -30.611 14.210 23.691 1.00 55.00 415 ASN A N 1
ATOM 3377 C CA . ASN A 1 415 ? -31.919 14.841 23.695 1.00 55.00 415 ASN A CA 1
ATOM 3378 C C . ASN A 1 415 ? -32.413 14.867 25.146 1.00 55.00 415 ASN A C 1
ATOM 3380 O O . ASN A 1 415 ? -32.782 13.836 25.703 1.00 55.00 415 ASN A O 1
ATOM 3384 N N . TYR A 1 416 ? -32.391 16.051 25.760 1.00 53.69 416 TYR A N 1
ATOM 3385 C CA . TYR A 1 416 ? -32.651 16.320 27.184 1.00 53.69 416 TYR A CA 1
ATOM 3386 C C . TYR A 1 416 ? -33.935 15.711 27.779 1.00 53.69 416 TYR A C 1
ATOM 3388 O O . TYR A 1 416 ? -34.089 15.699 28.998 1.00 53.69 416 TYR A O 1
ATOM 3396 N N . ASN A 1 417 ? -34.857 15.236 26.941 1.00 57.12 417 ASN A N 1
ATOM 3397 C CA . ASN A 1 417 ? -36.169 14.733 27.341 1.00 57.12 417 ASN A CA 1
ATOM 3398 C C . ASN A 1 417 ? -36.244 13.208 27.530 1.00 57.12 417 ASN A C 1
ATOM 3400 O O . ASN A 1 417 ? -37.328 12.701 27.814 1.00 57.12 417 ASN A O 1
ATOM 3404 N N . LEU A 1 418 ? -35.144 12.463 27.381 1.00 54.03 418 LEU A N 1
ATOM 3405 C CA . LEU A 1 418 ? -35.134 11.020 27.631 1.00 54.03 418 LEU A CA 1
ATOM 3406 C C . LEU A 1 418 ? -34.641 10.713 29.053 1.00 54.03 418 LEU A C 1
ATOM 3408 O O . LEU A 1 418 ? -33.596 11.187 29.492 1.00 54.03 418 LEU A O 1
ATOM 3412 N N . THR A 1 419 ? -35.421 9.907 29.780 1.00 57.53 419 THR A N 1
ATOM 3413 C CA . THR A 1 419 ? -35.008 9.229 31.019 1.00 57.53 419 THR A CA 1
ATOM 3414 C C . THR A 1 419 ? -33.660 8.545 30.811 1.00 57.53 419 THR A C 1
ATOM 3416 O O . THR A 1 419 ? -33.456 7.994 29.736 1.00 57.53 419 THR A O 1
ATOM 3419 N N . THR A 1 420 ? -32.779 8.556 31.821 1.00 61.75 420 THR A N 1
ATOM 3420 C CA . THR A 1 420 ? -31.400 8.027 31.769 1.00 61.75 420 THR A CA 1
ATOM 3421 C C . THR A 1 420 ? -31.292 6.747 30.940 1.00 61.75 420 THR A C 1
ATOM 3423 O O . THR A 1 420 ? -31.591 5.662 31.443 1.00 61.75 420 THR A O 1
ATOM 3426 N N . THR A 1 421 ? -30.884 6.886 29.676 1.00 74.25 421 THR A N 1
ATOM 3427 C CA . THR A 1 421 ? -30.642 5.764 28.771 1.00 74.25 421 THR A CA 1
ATOM 3428 C C . THR A 1 421 ? -29.609 4.857 29.420 1.00 74.25 421 THR A C 1
ATOM 3430 O O . THR A 1 421 ? -28.478 5.280 29.667 1.00 74.25 421 THR A O 1
ATOM 3433 N N . GLN A 1 422 ? -30.009 3.636 29.763 1.00 89.69 422 GLN A N 1
ATOM 3434 C CA . GLN A 1 422 ? -29.054 2.612 30.167 1.00 89.69 422 GLN A CA 1
ATOM 3435 C C . GLN A 1 422 ? -28.410 2.031 28.912 1.00 89.69 422 GLN A C 1
ATOM 3437 O O . GLN A 1 422 ? -29.003 2.067 27.837 1.00 89.69 422 GLN A O 1
ATOM 3442 N N . TYR A 1 423 ? -27.220 1.461 29.056 1.00 90.62 423 TYR A N 1
ATOM 3443 C CA . TYR A 1 423 ? -26.493 0.857 27.959 1.00 90.62 423 TYR A CA 1
ATOM 3444 C C . TYR A 1 423 ? -26.338 -0.647 28.165 1.00 90.62 423 TYR A C 1
ATOM 3446 O O . TYR A 1 423 ? -25.731 -1.109 29.134 1.00 90.62 423 TYR A O 1
ATOM 3454 N N . GLY A 1 424 ? -26.910 -1.410 27.246 1.00 90.88 424 GLY A N 1
ATOM 3455 C CA . GLY A 1 424 ? -26.830 -2.853 27.185 1.00 90.88 424 GLY A CA 1
ATOM 3456 C C . GLY A 1 424 ? -25.448 -3.317 26.736 1.00 90.88 424 GLY A C 1
ATOM 3457 O O . GLY A 1 424 ? -24.912 -2.830 25.744 1.00 90.88 424 GLY A O 1
ATOM 3458 N N . VAL A 1 425 ? -24.865 -4.270 27.453 1.00 91.69 425 VAL A N 1
ATOM 3459 C CA . VAL A 1 425 ? -23.583 -4.903 27.118 1.00 91.69 425 VAL A CA 1
ATOM 3460 C C . VAL A 1 425 ? -23.685 -6.417 27.248 1.00 91.69 425 VAL A C 1
ATOM 3462 O O . VAL A 1 425 ? -24.513 -6.937 27.997 1.00 91.69 425 VAL A O 1
ATOM 3465 N N . TYR A 1 426 ? -22.796 -7.131 26.570 1.00 91.19 426 TYR A N 1
ATOM 3466 C CA . TYR A 1 426 ? -22.653 -8.577 26.684 1.00 91.19 426 TYR A CA 1
ATOM 3467 C C . TYR A 1 426 ? -21.197 -8.962 26.976 1.00 91.19 426 TYR A C 1
ATOM 3469 O O . TYR A 1 426 ? -20.338 -8.103 27.182 1.00 91.19 426 TYR A O 1
ATOM 3477 N N . GLN A 1 427 ? -20.918 -10.263 27.066 1.00 86.69 427 GLN A N 1
ATOM 3478 C CA . GLN A 1 427 ? -19.562 -10.776 27.204 1.00 86.69 427 GLN A CA 1
ATOM 3479 C C . GLN A 1 427 ? -18.708 -10.304 26.021 1.00 86.69 427 GLN A C 1
ATOM 3481 O O . GLN A 1 427 ? -19.064 -10.522 24.867 1.00 86.69 427 GLN A O 1
ATOM 3486 N N . GLY A 1 428 ? -17.582 -9.650 26.301 1.00 79.19 428 GLY A N 1
ATOM 3487 C CA . GLY A 1 428 ? -16.791 -9.009 25.256 1.00 79.19 428 GLY A CA 1
ATOM 3488 C C . GLY A 1 428 ? -15.749 -8.032 25.783 1.00 79.19 428 GLY A C 1
ATOM 3489 O O . GLY A 1 428 ? -15.539 -7.892 26.988 1.00 79.19 428 GLY A O 1
ATOM 3490 N N . THR A 1 429 ? -15.071 -7.361 24.855 1.00 77.69 429 THR A N 1
ATOM 3491 C CA . THR A 1 429 ? -14.083 -6.318 25.151 1.00 77.69 429 THR A CA 1
ATOM 3492 C C . THR A 1 429 ? -14.578 -4.987 24.605 1.00 77.69 429 THR A C 1
ATOM 3494 O O . THR A 1 429 ? -14.904 -4.888 23.427 1.00 77.69 429 THR A O 1
ATOM 3497 N N . TYR A 1 430 ? -14.600 -3.974 25.464 1.00 85.44 430 TYR A N 1
ATOM 3498 C CA . TYR A 1 430 ? -15.066 -2.627 25.164 1.00 85.44 430 TYR A CA 1
ATOM 3499 C C . TYR A 1 430 ? -13.924 -1.634 25.365 1.00 85.44 430 TYR A C 1
ATOM 3501 O O . TYR A 1 430 ? -13.218 -1.685 26.376 1.00 85.44 430 TYR A O 1
ATOM 3509 N N . ILE A 1 431 ? -13.741 -0.732 24.408 1.00 79.44 431 ILE A N 1
ATOM 3510 C CA . ILE A 1 431 ? -12.722 0.316 24.445 1.00 79.44 431 ILE A CA 1
ATOM 3511 C C . ILE A 1 431 ? -13.415 1.636 24.737 1.00 79.44 431 ILE A C 1
ATOM 3513 O O . ILE A 1 431 ? -14.327 2.048 24.021 1.00 79.44 431 ILE A O 1
ATOM 3517 N N . PHE A 1 432 ? -12.957 2.307 25.781 1.00 87.50 432 PHE A N 1
ATOM 3518 C CA . PHE A 1 432 ? -13.465 3.608 26.173 1.00 87.50 432 PHE A CA 1
ATOM 3519 C C . PHE A 1 432 ? -12.394 4.660 25.944 1.00 87.50 432 PHE A C 1
ATOM 3521 O O . PHE A 1 432 ? -11.224 4.427 26.242 1.00 87.50 432 PHE A O 1
ATOM 3528 N N . TYR A 1 433 ? -12.811 5.833 25.482 1.00 83.00 433 TYR A N 1
ATOM 3529 C CA . TYR A 1 433 ? -12.004 7.048 25.536 1.00 83.00 433 TYR A CA 1
ATOM 3530 C C . TYR A 1 433 ? -12.703 8.082 26.414 1.00 83.00 433 TYR A C 1
ATOM 3532 O O . TYR A 1 433 ? -13.837 8.462 26.123 1.00 83.00 433 TYR A O 1
ATOM 3540 N N . SER A 1 434 ? -12.047 8.565 27.467 1.00 88.50 434 SER A N 1
ATOM 3541 C CA . SER A 1 434 ? -12.609 9.590 28.350 1.00 88.50 434 SER A CA 1
ATOM 3542 C C . SER A 1 434 ? -11.620 10.714 28.620 1.00 88.50 434 SER A C 1
ATOM 3544 O O . SER A 1 434 ? -10.514 10.484 29.100 1.00 88.50 434 SER A O 1
ATOM 3546 N N . VAL A 1 435 ? -12.047 11.957 28.395 1.00 84.50 435 VAL A N 1
ATOM 3547 C CA . VAL A 1 435 ? -11.278 13.146 28.809 1.00 84.50 435 VAL A CA 1
ATOM 3548 C C . VAL A 1 435 ? -11.395 13.415 30.312 1.00 84.50 435 VAL A C 1
ATOM 3550 O O . VAL A 1 435 ? -10.541 14.074 30.892 1.00 84.50 435 VAL A O 1
ATOM 3553 N N . THR A 1 436 ? -12.455 12.916 30.954 1.00 89.94 436 THR A N 1
ATOM 3554 C CA . THR A 1 436 ? -12.649 13.029 32.406 1.00 89.94 436 THR A CA 1
ATOM 3555 C C . THR A 1 436 ? -12.275 11.707 33.069 1.00 89.94 436 THR A C 1
ATOM 3557 O O . THR A 1 436 ? -12.754 10.673 32.609 1.00 89.94 436 THR A O 1
ATOM 3560 N N . PRO A 1 437 ? -11.485 11.691 34.154 1.00 96.44 437 PRO A N 1
ATOM 3561 C CA . PRO A 1 437 ? -11.214 10.455 34.874 1.00 96.44 437 PRO A CA 1
ATOM 3562 C C . PRO A 1 437 ? -12.512 9.810 35.381 1.00 96.44 437 PRO A C 1
ATOM 3564 O O . PRO A 1 437 ? -13.270 10.431 36.139 1.00 96.44 437 PRO A O 1
ATOM 3567 N N . ILE A 1 438 ? -12.777 8.575 34.958 1.00 97.50 438 ILE A N 1
ATOM 3568 C CA . ILE A 1 438 ? -13.945 7.790 35.376 1.00 97.50 438 ILE A CA 1
ATOM 3569 C C . ILE A 1 438 ? -13.530 6.406 35.853 1.00 97.50 438 ILE A C 1
ATOM 3571 O O . ILE A 1 438 ? -12.495 5.873 35.465 1.00 97.50 438 ILE A O 1
ATOM 3575 N N . THR A 1 439 ? -14.379 5.781 36.649 1.00 97.94 439 THR A N 1
ATOM 3576 C CA . THR A 1 439 ? -14.246 4.380 37.022 1.00 97.94 439 THR A CA 1
ATOM 3577 C C . THR A 1 439 ? -15.571 3.653 36.841 1.00 97.94 439 THR A C 1
ATOM 3579 O O . THR A 1 439 ? -16.633 4.277 36.767 1.00 97.94 439 THR A O 1
ATOM 3582 N N . PHE A 1 440 ? -15.508 2.327 36.790 1.00 97.75 440 PHE A N 1
ATOM 3583 C CA . PHE A 1 440 ? -16.682 1.467 36.842 1.00 97.75 440 PHE A CA 1
ATOM 3584 C C . PHE A 1 440 ? -16.689 0.821 38.216 1.00 97.75 440 PHE A C 1
ATOM 3586 O O . PHE A 1 440 ? -15.693 0.223 38.618 1.00 97.75 440 PHE A O 1
ATOM 3593 N N . LEU A 1 441 ? -17.799 0.946 38.935 1.00 97.81 441 LEU A N 1
ATOM 3594 C CA . LEU A 1 441 ? -17.920 0.480 40.316 1.00 97.81 441 LEU A CA 1
ATOM 3595 C C . LEU A 1 441 ? -18.072 -1.049 40.363 1.00 97.81 441 LEU A C 1
ATOM 3597 O O . LEU A 1 441 ? -19.165 -1.573 40.575 1.00 97.81 441 LEU A O 1
ATOM 3601 N N . ASN A 1 442 ? -16.982 -1.766 40.079 1.00 97.69 442 ASN A N 1
ATOM 3602 C CA . ASN A 1 442 ? -16.927 -3.220 39.920 1.00 97.69 442 ASN A CA 1
ATOM 3603 C C . ASN A 1 442 ? -16.449 -3.969 41.179 1.00 97.69 442 ASN A C 1
ATOM 3605 O O . ASN A 1 442 ? -16.081 -5.140 41.069 1.00 97.69 442 ASN A O 1
ATOM 3609 N N . LYS A 1 443 ? -16.450 -3.343 42.365 1.00 97.75 443 LYS A N 1
ATOM 3610 C CA . LYS A 1 443 ? -16.080 -4.025 43.614 1.00 97.75 443 LYS A CA 1
ATOM 3611 C C . LYS A 1 443 ? -17.004 -5.215 43.884 1.00 97.75 443 LYS A C 1
ATOM 3613 O O . LYS A 1 443 ? -18.225 -5.101 43.780 1.00 97.75 443 LYS A O 1
ATOM 3618 N N . GLY A 1 444 ? -16.419 -6.367 44.204 1.00 97.19 444 GLY A N 1
ATOM 3619 C CA . GLY A 1 444 ? -17.132 -7.642 44.342 1.00 97.19 444 GLY A CA 1
ATOM 3620 C C . GLY A 1 444 ? -17.547 -8.282 43.008 1.00 97.19 444 GLY A C 1
ATOM 3621 O O . GLY A 1 444 ? -18.192 -9.329 43.009 1.00 97.19 444 GLY A O 1
ATOM 3622 N N . LYS A 1 445 ? -17.202 -7.667 41.870 1.00 97.88 445 LYS A N 1
ATOM 3623 C CA . LYS A 1 445 ? -17.496 -8.126 40.502 1.00 97.88 445 LYS A CA 1
ATOM 3624 C C . LYS A 1 445 ? -16.233 -8.204 39.639 1.00 97.88 445 LYS A C 1
ATOM 3626 O O . LYS A 1 445 ? -16.331 -8.331 38.421 1.00 97.88 445 LYS A O 1
ATOM 3631 N N . GLU A 1 446 ? -15.048 -8.156 40.238 1.00 96.69 446 GLU A N 1
ATOM 3632 C CA . GLU A 1 446 ? -13.758 -8.087 39.541 1.00 96.69 446 GLU A CA 1
ATOM 3633 C C . GLU A 1 446 ? -13.492 -9.330 38.672 1.00 96.69 446 GLU A C 1
ATOM 3635 O O . GLU A 1 446 ? -12.890 -9.226 37.607 1.00 96.69 446 GLU A O 1
ATOM 3640 N N . ASN A 1 447 ? -14.016 -10.494 39.073 1.00 95.81 447 ASN A N 1
ATOM 3641 C CA . ASN A 1 447 ? -13.946 -11.735 38.287 1.00 95.81 447 ASN A CA 1
ATOM 3642 C C . ASN A 1 447 ? -14.885 -11.739 37.065 1.00 95.81 447 ASN A C 1
ATOM 3644 O O . ASN A 1 447 ? -14.764 -12.599 36.197 1.00 95.81 447 ASN A O 1
ATOM 3648 N N . LEU A 1 448 ? -15.839 -10.805 37.005 1.00 96.69 448 LEU A N 1
ATOM 3649 C CA . LEU A 1 448 ? -16.838 -10.688 35.939 1.00 96.69 448 LEU A CA 1
ATOM 3650 C C . LEU A 1 448 ? -16.562 -9.493 35.025 1.00 96.69 448 LEU A C 1
ATOM 3652 O O . LEU A 1 448 ? -16.939 -9.529 33.857 1.00 96.69 448 LEU A O 1
ATOM 3656 N N . VAL A 1 449 ? -15.925 -8.439 35.542 1.00 96.81 449 VAL A N 1
ATOM 3657 C CA . VAL A 1 449 ? -15.571 -7.232 34.790 1.00 96.81 449 VAL A CA 1
ATOM 3658 C C . VAL A 1 449 ? -14.178 -6.762 35.191 1.00 96.81 449 VAL A C 1
ATOM 3660 O O . VAL A 1 449 ? -13.961 -6.369 36.339 1.00 96.81 449 VAL A O 1
ATOM 3663 N N . THR A 1 450 ? -13.252 -6.738 34.233 1.00 93.62 450 THR A N 1
ATOM 3664 C CA . THR A 1 450 ? -11.894 -6.209 34.427 1.00 93.62 450 THR A CA 1
ATOM 3665 C C . THR A 1 450 ? -11.703 -4.922 33.638 1.00 93.62 450 THR A C 1
ATOM 3667 O O . THR A 1 450 ? -12.213 -4.791 32.527 1.00 93.62 450 THR A O 1
ATOM 3670 N N . ILE A 1 451 ? -10.989 -3.953 34.217 1.00 96.06 451 ILE A N 1
ATOM 3671 C CA . ILE A 1 451 ? -10.683 -2.673 33.567 1.00 96.06 451 ILE A CA 1
ATOM 3672 C C . ILE A 1 451 ? -9.176 -2.458 33.613 1.00 96.06 451 ILE A C 1
ATOM 3674 O O . ILE A 1 451 ? -8.568 -2.568 34.679 1.00 96.06 451 ILE A O 1
ATOM 3678 N N . THR A 1 452 ? -8.584 -2.138 32.467 1.00 85.88 452 THR A N 1
ATOM 3679 C CA . THR A 1 452 ? -7.148 -1.885 32.315 1.00 85.88 452 THR A CA 1
ATOM 3680 C C . THR A 1 452 ? -6.919 -0.626 31.492 1.00 85.88 452 THR A C 1
ATOM 3682 O O . THR A 1 452 ? -7.493 -0.487 30.414 1.00 85.88 452 THR A O 1
ATOM 3685 N N . GLY A 1 453 ? -6.043 0.257 31.958 1.00 80.25 453 GLY A N 1
ATOM 3686 C CA . GLY A 1 453 ? -5.634 1.473 31.257 1.00 80.25 453 GLY A CA 1
ATOM 3687 C C . GLY A 1 453 ? -4.336 2.016 31.847 1.00 80.25 453 GLY A C 1
ATOM 3688 O O . GLY A 1 453 ? -4.021 1.732 33.003 1.00 80.25 453 GLY A O 1
ATOM 3689 N N . GLU A 1 454 ? -3.576 2.762 31.049 1.00 76.25 454 GLU A N 1
ATOM 3690 C CA . GLU A 1 454 ? -2.251 3.258 31.448 1.00 76.25 454 GLU A CA 1
ATOM 3691 C C . GLU A 1 454 ? -2.337 4.512 32.323 1.00 76.25 454 GLU A C 1
ATOM 3693 O O . GLU A 1 454 ? -1.570 4.667 33.268 1.00 76.25 454 GLU A O 1
ATOM 3698 N N . THR A 1 455 ? -3.292 5.401 32.039 1.00 83.50 455 THR A N 1
ATOM 3699 C CA . THR A 1 455 ? -3.472 6.657 32.776 1.00 83.50 455 THR A CA 1
ATOM 3700 C C . THR A 1 455 ? -4.648 6.550 33.739 1.00 83.50 455 THR A C 1
ATOM 3702 O O . THR A 1 455 ? -5.801 6.448 33.313 1.00 83.50 455 THR A O 1
ATOM 3705 N N . TYR A 1 456 ? -4.368 6.591 35.043 1.00 93.94 456 TYR A N 1
ATOM 3706 C CA . TYR A 1 456 ? -5.397 6.628 36.079 1.00 93.94 456 TYR A CA 1
ATOM 3707 C C . TYR A 1 456 ? -4.952 7.383 37.332 1.00 93.94 456 TYR A C 1
ATOM 3709 O O . TYR A 1 456 ? -3.767 7.446 37.648 1.00 93.94 456 TYR A O 1
ATOM 3717 N N . ASN A 1 457 ? -5.936 7.883 38.079 1.00 94.88 457 ASN A N 1
ATOM 3718 C CA . ASN A 1 457 ? -5.773 8.338 39.460 1.00 94.88 457 ASN A CA 1
ATOM 3719 C C . ASN A 1 457 ? -6.454 7.346 40.407 1.00 94.88 457 ASN A C 1
ATOM 3721 O O . ASN A 1 457 ? -7.472 6.757 40.048 1.00 94.88 457 ASN A O 1
ATOM 3725 N N . GLU A 1 458 ? -5.940 7.167 41.620 1.00 97.00 458 GLU A N 1
ATOM 3726 C CA . GLU A 1 458 ? -6.663 6.422 42.655 1.00 97.00 458 GLU A CA 1
ATOM 3727 C C . GLU A 1 458 ? -7.622 7.348 43.406 1.00 97.00 458 GLU A C 1
ATOM 3729 O O . GLU A 1 458 ? -7.294 8.497 43.702 1.00 97.00 458 GLU A O 1
ATOM 3734 N N . GLY A 1 459 ? -8.828 6.864 43.696 1.00 96.56 459 GLY A N 1
ATOM 3735 C CA . GLY A 1 459 ? -9.851 7.631 44.403 1.00 96.56 459 GLY A CA 1
ATOM 3736 C C . GLY A 1 459 ? -10.839 6.738 45.143 1.00 96.56 459 GLY A C 1
ATOM 3737 O O . GLY A 1 459 ? -10.901 5.534 44.902 1.00 96.56 459 GLY A O 1
ATOM 3738 N N . ILE A 1 460 ? -11.619 7.335 46.044 1.00 97.50 460 ILE A N 1
ATOM 3739 C CA . ILE A 1 460 ? -12.620 6.623 46.846 1.00 97.50 460 ILE A CA 1
ATOM 3740 C C . ILE A 1 460 ? -13.975 6.679 46.133 1.00 97.50 460 ILE A C 1
ATOM 3742 O O . ILE A 1 460 ? -14.469 7.756 45.794 1.00 97.50 460 ILE A O 1
ATOM 3746 N N . GLY A 1 461 ? -14.565 5.511 45.894 1.00 96.38 461 GLY A N 1
ATOM 3747 C CA . GLY A 1 461 ? -15.910 5.366 45.350 1.00 96.38 461 GLY A CA 1
ATOM 3748 C C . GLY A 1 461 ? -17.006 5.600 46.401 1.00 96.38 461 GLY A C 1
ATOM 3749 O O . GLY A 1 461 ? -16.737 5.689 47.600 1.00 96.38 461 GLY A O 1
ATOM 3750 N N . PRO A 1 462 ? -18.278 5.667 45.979 1.00 96.00 462 PRO A N 1
ATOM 3751 C CA . PRO A 1 462 ? -19.411 5.906 46.879 1.00 96.00 462 PRO A CA 1
ATOM 3752 C C . PRO A 1 462 ? -19.683 4.755 47.865 1.00 96.00 462 PRO A C 1
ATOM 3754 O O . PRO A 1 462 ? -20.457 4.922 48.800 1.00 96.00 462 PRO A O 1
ATOM 3757 N N . ASP A 1 463 ? -19.059 3.597 47.662 1.00 96.62 463 ASP A N 1
ATOM 3758 C CA . ASP A 1 463 ? -19.068 2.418 48.537 1.00 96.62 463 ASP A CA 1
ATOM 3759 C C . ASP A 1 463 ? -17.858 2.376 49.497 1.00 96.62 463 ASP A C 1
ATOM 3761 O O . ASP A 1 463 ? -17.564 1.335 50.081 1.00 96.62 463 ASP A O 1
ATOM 3765 N N . SER A 1 464 ? -17.120 3.487 49.616 1.00 97.19 464 SER A N 1
ATOM 3766 C CA . SER A 1 464 ? -15.882 3.608 50.401 1.00 97.19 464 SER A CA 1
ATOM 3767 C C . SER A 1 464 ? -14.721 2.711 49.944 1.00 97.19 464 SER A C 1
ATOM 3769 O O . SER A 1 464 ? -13.710 2.627 50.641 1.00 97.19 464 SER A O 1
ATOM 3771 N N . SER A 1 465 ? -14.814 2.073 48.774 1.00 98.00 465 SER A N 1
ATOM 3772 C CA . SER A 1 465 ? -13.707 1.308 48.191 1.00 98.00 465 SER A CA 1
ATOM 3773 C C . SER A 1 465 ? -12.777 2.200 47.368 1.00 98.00 465 SER A C 1
ATOM 3775 O O . SER A 1 465 ? -13.198 3.210 46.806 1.00 98.00 465 SER A O 1
ATOM 3777 N N . VAL A 1 466 ? -11.501 1.819 47.273 1.00 97.50 466 VAL A N 1
ATOM 3778 C CA . VAL A 1 466 ? -10.524 2.495 46.405 1.00 97.50 466 VAL A CA 1
ATOM 3779 C C . VAL A 1 466 ? -10.635 1.947 44.983 1.00 97.50 466 VAL A C 1
ATOM 3781 O O . VAL A 1 466 ? -10.606 0.733 44.778 1.00 97.50 466 VAL A O 1
ATOM 3784 N N . TYR A 1 467 ? -10.729 2.846 44.007 1.00 98.12 467 TYR A N 1
ATOM 3785 C CA . TYR A 1 467 ? -10.807 2.543 42.582 1.00 98.12 467 TYR A CA 1
ATOM 3786 C C . TYR A 1 467 ? -9.744 3.293 41.789 1.00 98.12 467 TYR A C 1
ATOM 3788 O O . TYR A 1 467 ? -9.303 4.377 42.171 1.00 98.12 467 TYR A O 1
ATOM 3796 N N . LYS A 1 468 ? -9.411 2.741 40.621 1.00 98.12 468 LYS A N 1
ATOM 3797 C CA . LYS A 1 468 ? -8.659 3.438 39.576 1.00 98.12 468 LYS A CA 1
ATOM 3798 C C . LYS A 1 468 ? -9.630 4.201 38.678 1.00 98.12 468 LYS A C 1
ATOM 3800 O O . LYS A 1 468 ? -10.550 3.607 38.111 1.00 98.12 468 LYS A O 1
ATOM 3805 N N . PHE A 1 469 ? -9.428 5.506 38.565 1.00 97.94 469 PHE A N 1
ATOM 3806 C CA . PHE A 1 469 ? -10.179 6.414 37.709 1.00 97.94 469 PHE A CA 1
ATOM 3807 C C . PHE A 1 469 ? -9.378 6.691 36.447 1.00 97.94 469 PHE A C 1
ATOM 3809 O O . PHE A 1 469 ? -8.440 7.486 36.462 1.00 97.94 469 PHE A O 1
ATOM 3816 N N . TYR A 1 470 ? -9.748 6.009 35.372 1.00 96.31 470 TYR A N 1
ATOM 3817 C CA . TYR A 1 470 ? -9.062 6.036 34.094 1.00 96.31 470 TYR A CA 1
ATOM 3818 C C . TYR A 1 470 ? -9.447 7.264 33.266 1.00 96.31 470 TYR A C 1
ATOM 3820 O O . TYR A 1 470 ? -10.616 7.655 33.207 1.00 96.31 470 TYR A O 1
ATOM 3828 N N . SER A 1 471 ? -8.459 7.840 32.590 1.00 88.50 471 SER A N 1
ATOM 3829 C CA . SER A 1 471 ? -8.608 8.882 31.566 1.00 88.50 471 SER A CA 1
ATOM 3830 C C . SER A 1 471 ? -7.802 8.502 30.324 1.00 88.50 471 SER A C 1
ATOM 3832 O O . SER A 1 471 ? -6.942 7.628 30.387 1.00 88.50 471 SER A O 1
ATOM 3834 N N . GLY A 1 472 ? -8.069 9.143 29.190 1.00 79.56 472 GLY A N 1
ATOM 3835 C CA . GLY A 1 472 ? -7.544 8.695 27.903 1.00 79.56 472 GLY A CA 1
ATOM 3836 C C . GLY A 1 472 ? -8.243 7.411 27.468 1.00 79.56 472 GLY A C 1
ATOM 3837 O O . GLY A 1 472 ? -9.456 7.281 27.653 1.00 79.56 472 GLY A O 1
ATOM 3838 N N . VAL A 1 473 ? -7.496 6.474 26.888 1.00 77.56 473 VAL A N 1
ATOM 3839 C CA . VAL A 1 473 ? -8.035 5.180 26.462 1.00 77.56 473 VAL A CA 1
ATOM 3840 C C . VAL A 1 473 ? -7.828 4.111 27.520 1.00 77.56 473 VAL A C 1
ATOM 3842 O O . VAL A 1 473 ? -6.741 3.950 28.073 1.00 77.56 473 VAL A O 1
ATOM 3845 N N . PHE A 1 474 ? -8.868 3.323 27.753 1.00 86.81 474 PHE A N 1
ATOM 3846 C CA . PHE A 1 474 ? -8.801 2.139 28.593 1.00 86.81 474 PHE A CA 1
ATOM 3847 C C . PHE A 1 474 ? -9.773 1.071 28.086 1.00 86.81 474 PHE A C 1
ATOM 3849 O O . PHE A 1 474 ? -10.680 1.325 27.290 1.00 86.81 474 PHE A O 1
ATOM 3856 N N . VAL A 1 475 ? -9.550 -0.157 28.532 1.00 82.25 475 VAL A N 1
ATOM 3857 C CA . VAL A 1 475 ? -10.251 -1.352 28.073 1.00 82.25 475 VAL A CA 1
ATOM 3858 C C . VAL A 1 475 ? -11.035 -1.947 29.230 1.00 82.25 475 VAL A C 1
ATOM 3860 O O . VAL A 1 475 ? -10.479 -2.163 30.305 1.00 82.25 475 VAL A O 1
ATOM 3863 N N . MET A 1 476 ? -12.306 -2.255 28.996 1.00 93.44 476 MET A N 1
ATOM 3864 C CA . MET A 1 476 ? -13.153 -3.034 29.893 1.00 93.44 476 MET A CA 1
ATOM 3865 C C . MET A 1 476 ? -13.416 -4.402 29.262 1.00 93.44 476 MET A C 1
ATOM 3867 O O . MET A 1 476 ? -13.921 -4.480 28.143 1.00 93.44 476 MET A O 1
ATOM 3871 N N . ARG A 1 477 ? -13.106 -5.491 29.966 1.00 84.69 477 ARG A N 1
ATOM 3872 C CA . ARG A 1 477 ? -13.489 -6.848 29.558 1.00 84.69 477 ARG A CA 1
ATOM 3873 C C . ARG A 1 477 ? -14.625 -7.336 30.436 1.00 84.69 477 ARG A C 1
ATOM 3875 O O . ARG A 1 477 ? -14.488 -7.369 31.657 1.00 84.69 477 ARG A O 1
ATOM 3882 N N . ILE A 1 478 ? -15.715 -7.748 29.807 1.00 93.31 478 ILE A N 1
ATOM 3883 C CA . ILE A 1 478 ? -16.859 -8.379 30.457 1.00 93.31 478 ILE A CA 1
ATOM 3884 C C . ILE A 1 478 ? -16.722 -9.884 30.251 1.00 93.31 478 ILE A C 1
ATOM 3886 O O . ILE A 1 478 ? -16.756 -10.369 29.123 1.00 93.31 478 ILE A O 1
ATOM 3890 N N . LEU A 1 479 ? -16.537 -10.603 31.353 1.00 87.25 479 LEU A N 1
ATOM 3891 C CA . LEU A 1 479 ? -16.284 -12.043 31.425 1.00 87.25 479 LEU A CA 1
ATOM 3892 C C . LEU A 1 479 ? -17.535 -12.834 31.830 1.00 87.25 479 LEU A C 1
ATOM 3894 O O . LEU A 1 479 ? -17.589 -14.041 31.625 1.00 87.25 479 LEU A O 1
ATOM 3898 N N . GLY A 1 480 ? -18.538 -12.168 32.403 1.00 91.12 480 GLY A N 1
ATOM 3899 C CA . GLY A 1 480 ? -19.775 -12.809 32.831 1.00 91.12 480 GLY A CA 1
ATOM 3900 C C . GLY A 1 480 ? -20.862 -11.814 33.225 1.00 91.12 480 GLY A C 1
ATOM 3901 O O . GLY A 1 480 ? -20.681 -10.597 33.151 1.00 91.12 480 GLY A O 1
ATOM 3902 N N . ASN A 1 481 ? -22.009 -12.348 33.643 1.00 96.44 481 ASN A N 1
ATOM 3903 C CA . ASN A 1 481 ? -23.179 -11.550 33.993 1.00 96.44 481 ASN A CA 1
ATOM 3904 C C . ASN A 1 481 ? -22.975 -10.786 35.308 1.00 96.44 481 ASN A C 1
ATOM 3906 O O . ASN A 1 481 ? -23.047 -11.363 36.390 1.00 96.44 481 ASN A O 1
ATOM 3910 N N . PHE A 1 482 ? -22.771 -9.474 35.210 1.00 97.00 482 PHE A N 1
ATOM 3911 C CA . PHE A 1 482 ? -22.606 -8.586 36.362 1.00 97.00 482 PHE A CA 1
ATOM 3912 C C . PHE A 1 482 ? -23.918 -7.916 36.822 1.00 97.00 482 PHE A C 1
ATOM 3914 O O . PHE A 1 482 ? -23.899 -7.126 37.773 1.00 97.00 482 PHE A O 1
ATOM 3921 N N . GLY A 1 483 ? -25.050 -8.190 36.163 1.00 97.06 483 GLY A N 1
ATOM 3922 C CA . GLY A 1 483 ? -26.325 -7.502 36.373 1.00 97.06 483 GLY A CA 1
ATOM 3923 C C . GLY A 1 483 ? -26.259 -6.055 35.886 1.00 97.06 483 GLY A C 1
ATOM 3924 O O . GLY A 1 483 ? -26.340 -5.796 34.689 1.00 97.06 483 GLY A O 1
ATOM 3925 N N . THR A 1 484 ? -26.074 -5.112 36.812 1.00 96.44 484 THR A N 1
ATOM 3926 C CA . THR A 1 484 ? -25.856 -3.692 36.504 1.00 96.44 484 THR A CA 1
ATOM 3927 C C . THR A 1 484 ? -24.496 -3.205 36.990 1.00 96.44 484 THR A C 1
ATOM 3929 O O . THR A 1 484 ? -23.960 -3.685 37.996 1.00 96.44 484 THR A O 1
ATOM 3932 N N . LEU A 1 485 ? -23.928 -2.233 36.286 1.00 97.38 485 LEU A N 1
ATOM 3933 C CA . LEU A 1 485 ? -22.664 -1.602 36.645 1.00 97.38 485 LEU A CA 1
ATOM 3934 C C . LEU A 1 485 ? -22.804 -0.088 36.521 1.00 97.38 485 LEU A C 1
ATOM 3936 O O . LEU A 1 485 ? -23.365 0.429 35.556 1.00 97.38 485 LEU A O 1
ATOM 3940 N N . SER A 1 486 ? -22.332 0.625 37.540 1.00 97.31 486 SER A N 1
ATOM 3941 C CA . SER A 1 486 ? -22.359 2.085 37.552 1.00 97.31 486 SER A CA 1
ATOM 3942 C C . SER A 1 486 ? -21.032 2.648 37.070 1.00 97.31 486 SER A C 1
ATOM 3944 O O . SER A 1 486 ? -19.978 2.092 37.381 1.00 97.31 486 SER A O 1
ATOM 3946 N N . ILE A 1 487 ? -21.093 3.783 36.383 1.00 96.81 487 ILE A N 1
ATOM 3947 C CA . ILE A 1 487 ? -19.933 4.610 36.062 1.00 96.81 487 ILE A CA 1
ATOM 3948 C C . ILE A 1 487 ? -19.902 5.782 37.043 1.00 96.81 487 ILE A C 1
ATOM 3950 O O . ILE A 1 487 ? -20.936 6.379 37.354 1.00 96.81 487 ILE A O 1
ATOM 3954 N N . PHE A 1 488 ? -18.719 6.091 37.561 1.00 97.25 488 PHE A N 1
ATOM 3955 C CA . PHE A 1 488 ? -18.506 7.155 38.532 1.00 97.25 488 PHE A CA 1
ATOM 3956 C C . PHE A 1 488 ? -17.345 8.035 38.077 1.00 97.25 488 PHE A C 1
ATOM 3958 O O . PHE A 1 488 ? -16.288 7.542 37.693 1.00 97.25 488 PHE A O 1
ATOM 3965 N N . THR A 1 489 ? -17.543 9.346 38.089 1.00 96.75 489 THR A N 1
ATOM 3966 C CA . THR A 1 489 ? -16.511 10.321 37.721 1.00 96.75 489 THR A CA 1
ATOM 3967 C C . THR A 1 489 ? -15.711 10.733 38.949 1.00 96.75 489 THR A C 1
ATOM 3969 O O . THR A 1 489 ? -16.256 10.813 40.049 1.00 96.75 489 THR A O 1
ATOM 3972 N N . PHE A 1 490 ? -14.431 11.050 38.762 1.00 95.56 490 PHE A N 1
ATOM 3973 C CA . PHE A 1 490 ? -13.560 11.456 39.868 1.00 95.56 490 PHE A CA 1
ATOM 3974 C C . PHE A 1 490 ? -13.996 12.784 40.512 1.00 95.56 490 PHE A C 1
ATOM 3976 O O . PHE A 1 490 ? -13.855 12.963 41.715 1.00 95.56 490 PHE A O 1
ATOM 3983 N N . TYR A 1 491 ? -14.558 13.711 39.723 1.00 93.19 491 TYR A N 1
ATOM 3984 C CA . TYR A 1 491 ? -14.876 15.074 40.179 1.00 93.19 491 TYR A CA 1
ATOM 3985 C C . TYR A 1 491 ? -16.373 15.385 40.311 1.00 93.19 491 TYR A C 1
ATOM 3987 O O . TYR A 1 491 ? -16.732 16.379 40.936 1.00 93.19 491 TYR A O 1
ATOM 3995 N N . LYS A 1 492 ? -17.264 14.604 39.687 1.00 91.06 492 LYS A N 1
ATOM 3996 C CA . LYS A 1 492 ? -18.703 14.926 39.565 1.00 91.06 492 LYS A CA 1
ATOM 3997 C C . LYS A 1 492 ? -19.610 13.793 40.048 1.00 91.06 492 LYS A C 1
ATOM 3999 O O . LYS A 1 492 ? -20.771 13.699 39.648 1.00 91.06 492 LYS A O 1
ATOM 4004 N N . ASN A 1 493 ? -19.087 12.933 40.920 1.00 93.56 493 ASN A N 1
ATOM 4005 C CA . ASN A 1 493 ? -19.779 11.758 41.438 1.00 93.56 493 ASN A CA 1
ATOM 4006 C C . ASN A 1 493 ? -20.353 10.897 40.296 1.00 93.56 493 ASN A C 1
ATOM 4008 O O . ASN A 1 493 ? -19.694 10.699 39.275 1.00 93.56 493 ASN A O 1
ATOM 4012 N N . TYR A 1 494 ? -21.586 10.398 40.434 1.00 94.25 494 TYR A N 1
ATOM 4013 C CA . TYR A 1 494 ? -22.217 9.562 39.414 1.00 94.25 494 TYR A CA 1
ATOM 4014 C C . TYR A 1 494 ? -22.415 10.281 38.083 1.00 94.25 494 TYR A C 1
ATOM 4016 O O . TYR A 1 494 ? -22.299 9.624 37.059 1.00 94.25 494 TYR A O 1
ATOM 4024 N N . ALA A 1 495 ? -22.729 11.584 38.073 1.00 92.75 495 ALA A N 1
ATOM 4025 C CA . ALA A 1 495 ? -23.034 12.312 36.838 1.00 92.75 495 ALA A CA 1
ATOM 4026 C C . ALA A 1 495 ? -24.014 11.526 35.929 1.00 92.75 495 ALA A C 1
ATOM 4028 O O . ALA A 1 495 ? -23.727 11.263 34.772 1.00 92.75 495 ALA A O 1
ATOM 4029 N N . GLY A 1 496 ? -25.129 11.020 36.469 1.00 90.06 496 GLY A N 1
ATOM 4030 C CA . GLY A 1 496 ? -26.072 10.167 35.716 1.00 90.06 496 GLY A CA 1
ATOM 4031 C C . GLY A 1 496 ? -25.616 8.718 35.461 1.00 90.06 496 GLY A C 1
ATOM 4032 O O . GLY A 1 496 ? -26.394 7.911 34.973 1.00 90.06 496 GLY A O 1
ATOM 4033 N N . GLY A 1 497 ? -24.401 8.338 35.856 1.00 93.25 497 GLY A N 1
ATOM 4034 C CA . GLY A 1 497 ? -23.811 7.013 35.646 1.00 93.25 497 GLY A CA 1
ATOM 4035 C C . GLY A 1 497 ? -24.292 5.892 36.575 1.00 93.25 497 GLY A C 1
ATOM 4036 O O . GLY A 1 497 ? -23.737 4.792 36.544 1.00 93.25 497 GLY A O 1
ATOM 4037 N N . ARG A 1 498 ? -25.297 6.123 37.426 1.00 94.62 498 ARG A N 1
ATOM 4038 C CA . ARG A 1 498 ? -25.798 5.097 38.356 1.00 94.62 498 ARG A CA 1
ATOM 4039 C C . ARG A 1 498 ? -26.564 4.017 37.589 1.00 94.62 498 ARG A C 1
ATOM 4041 O O . ARG A 1 498 ? -27.551 4.321 36.936 1.00 94.62 498 ARG A O 1
ATOM 4048 N N . ASN A 1 499 ? -26.139 2.758 37.723 1.00 94.56 499 ASN A N 1
ATOM 4049 C CA . ASN A 1 499 ? -26.671 1.600 36.989 1.00 94.56 499 ASN A CA 1
ATOM 4050 C C . ASN A 1 499 ? -26.707 1.814 35.468 1.00 94.56 499 ASN A C 1
ATOM 4052 O O . ASN A 1 499 ? -27.641 1.371 34.801 1.00 94.56 499 ASN A O 1
ATOM 4056 N N . LEU A 1 500 ? -25.711 2.527 34.938 1.00 93.44 500 LEU A N 1
ATOM 4057 C CA . LEU A 1 500 ? -25.701 2.942 33.543 1.00 93.44 500 LEU A CA 1
ATOM 4058 C C . LEU A 1 500 ? -25.482 1.771 32.586 1.00 93.44 500 LEU A C 1
ATOM 4060 O O . LEU A 1 500 ? -26.041 1.793 31.502 1.00 93.44 500 LEU A O 1
ATOM 4064 N N . LEU A 1 501 ? -24.708 0.753 32.969 1.00 95.44 501 LEU A N 1
ATOM 4065 C CA . LEU A 1 501 ? -24.499 -0.438 32.147 1.00 95.44 501 LEU A CA 1
ATOM 4066 C C . LEU A 1 501 ? -25.358 -1.602 32.640 1.00 95.44 501 LEU A C 1
ATOM 4068 O O . LEU A 1 501 ? -25.408 -1.869 33.845 1.00 95.44 501 LEU A O 1
ATOM 4072 N N . VAL A 1 502 ? -25.975 -2.324 31.710 1.00 95.00 502 VAL A N 1
ATOM 4073 C CA . VAL A 1 502 ? -26.825 -3.491 31.973 1.00 95.00 502 VAL A CA 1
ATOM 4074 C C . VAL A 1 502 ? -26.311 -4.672 31.161 1.00 95.00 502 VAL A C 1
ATOM 4076 O O . VAL A 1 502 ? -26.196 -4.589 29.943 1.00 95.00 502 VAL A O 1
ATOM 4079 N N . TYR A 1 503 ? -26.010 -5.785 31.822 1.00 94.31 503 TYR A N 1
ATOM 4080 C CA . TYR A 1 503 ? -25.630 -7.009 31.128 1.00 94.31 503 TYR A CA 1
ATOM 4081 C C . TYR A 1 503 ? -26.858 -7.703 30.523 1.00 94.31 503 TYR A C 1
ATOM 4083 O O . TYR A 1 503 ? -27.866 -7.899 31.203 1.00 94.31 503 TYR A O 1
ATOM 4091 N N . GLY A 1 504 ? -26.752 -8.166 29.280 1.00 90.31 504 GLY A N 1
ATOM 4092 C CA . GLY A 1 504 ? -27.758 -9.026 28.663 1.00 90.31 504 GLY A CA 1
ATOM 4093 C C . GLY A 1 504 ? -27.267 -9.649 27.361 1.00 90.31 504 GLY A C 1
ATOM 4094 O O . GLY A 1 504 ? -26.669 -8.973 26.533 1.00 90.31 504 GLY A O 1
ATOM 4095 N N . SER A 1 505 ? -27.565 -10.934 27.151 1.00 81.94 505 SER A N 1
ATOM 4096 C CA . SER A 1 505 ? -27.239 -11.655 25.905 1.00 81.94 505 SER A CA 1
ATOM 4097 C C . SER A 1 505 ? -27.944 -11.117 24.669 1.00 81.94 505 SER A C 1
ATOM 4099 O O . SER A 1 505 ? -27.528 -11.397 23.553 1.00 81.94 505 SER A O 1
ATOM 4101 N N . ALA A 1 506 ? -28.997 -10.326 24.860 1.00 79.56 506 ALA A N 1
ATOM 4102 C CA . ALA A 1 506 ? -29.688 -9.648 23.778 1.00 79.56 506 ALA A CA 1
ATOM 4103 C C . ALA A 1 506 ? -28.915 -8.418 23.251 1.00 79.56 506 ALA A C 1
ATOM 4105 O O . ALA A 1 506 ? -29.217 -7.940 22.165 1.00 79.56 506 ALA A O 1
ATOM 4106 N N . TYR A 1 507 ? -27.901 -7.947 23.990 1.00 77.75 507 TYR A N 1
ATOM 4107 C CA . TYR A 1 507 ? -26.992 -6.859 23.600 1.00 77.75 507 TYR A CA 1
ATOM 4108 C C . TYR A 1 507 ? -25.646 -7.394 23.101 1.00 77.75 507 TYR A C 1
ATOM 4110 O O . TYR A 1 507 ? -24.614 -6.733 23.249 1.00 77.75 507 TYR A O 1
ATOM 4118 N N . ASP A 1 508 ? -25.643 -8.628 22.589 1.00 68.00 508 ASP A N 1
ATOM 4119 C CA . ASP A 1 508 ? -24.471 -9.242 21.980 1.00 68.00 508 ASP A CA 1
ATOM 4120 C C . ASP A 1 508 ? -24.020 -8.374 20.806 1.00 68.00 508 ASP A C 1
ATOM 4122 O O . ASP A 1 508 ? -24.616 -8.379 19.728 1.00 68.00 508 ASP A O 1
ATOM 4126 N N . ASN A 1 509 ? -22.979 -7.577 21.048 1.00 57.97 509 ASN A N 1
ATOM 4127 C CA . ASN A 1 509 ? -22.322 -6.781 20.030 1.00 57.97 509 ASN A CA 1
ATOM 4128 C C . ASN A 1 509 ? -21.461 -7.744 19.204 1.00 57.97 509 ASN A C 1
ATOM 4130 O O . ASN A 1 509 ? -20.237 -7.795 19.354 1.00 57.97 509 ASN A O 1
ATOM 4134 N N . LYS A 1 510 ? -22.135 -8.583 18.405 1.00 46.53 510 LYS A N 1
ATOM 4135 C CA . LYS A 1 510 ? -21.525 -9.560 17.505 1.00 46.53 510 LYS A CA 1
ATOM 4136 C C . LYS A 1 510 ? -20.725 -8.828 16.438 1.00 46.53 510 LYS A C 1
ATOM 4138 O O . LYS A 1 510 ? -21.187 -8.625 15.322 1.00 46.53 510 LYS A O 1
ATOM 4143 N N . ILE A 1 511 ? -19.486 -8.496 16.762 1.00 48.47 511 ILE A N 1
ATOM 4144 C CA . ILE A 1 511 ? -18.421 -8.467 15.766 1.00 48.47 511 ILE A CA 1
ATOM 4145 C C . ILE A 1 511 ? -17.833 -9.889 15.720 1.00 48.47 511 ILE A C 1
ATOM 4147 O O . ILE A 1 511 ? -17.717 -10.535 16.768 1.00 48.47 511 ILE A O 1
ATOM 4151 N N . PRO A 1 512 ? -17.545 -10.451 14.531 1.00 37.06 512 PRO A N 1
ATOM 4152 C CA . PRO A 1 512 ? -17.359 -11.884 14.364 1.00 37.06 512 PRO A CA 1
ATOM 4153 C C . PRO A 1 512 ? -16.063 -12.357 15.027 1.00 37.06 512 PRO A C 1
ATOM 4155 O O . PRO A 1 512 ? -14.984 -11.878 14.705 1.00 37.06 512 PRO A O 1
ATOM 4158 N N . HIS A 1 513 ? -16.175 -13.414 15.827 1.00 33.78 513 HIS A N 1
ATOM 4159 C CA . HIS A 1 513 ? -15.076 -14.222 16.360 1.00 33.78 513 HIS A CA 1
ATOM 4160 C C . HIS A 1 513 ? -14.260 -13.550 17.470 1.00 33.78 513 HIS A C 1
ATOM 4162 O O . HIS A 1 513 ? -13.172 -13.010 17.273 1.00 33.78 513 HIS A O 1
ATOM 4168 N N . SER A 1 514 ? -14.708 -13.776 18.703 1.00 28.94 514 SER A N 1
ATOM 4169 C CA . SER A 1 514 ? -13.782 -14.046 19.795 1.00 28.94 514 SER A CA 1
ATOM 4170 C C . SER A 1 514 ? -12.864 -15.209 19.388 1.00 28.94 514 SER A C 1
ATOM 4172 O O . SER A 1 514 ? -13.193 -16.376 19.600 1.00 28.94 514 SER A O 1
ATOM 4174 N N . TYR A 1 515 ? -11.714 -14.917 18.785 1.00 30.44 515 TYR A N 1
ATOM 4175 C CA . TYR A 1 515 ? -10.605 -15.859 18.806 1.00 30.44 515 TYR A CA 1
ATOM 4176 C C . TYR A 1 515 ? -10.125 -15.905 20.253 1.00 30.44 515 TYR A C 1
ATOM 4178 O O . TYR A 1 515 ? -9.484 -14.979 20.751 1.00 30.44 515 TYR A O 1
ATOM 4186 N N . THR A 1 516 ? -10.484 -16.971 20.961 1.00 25.45 516 THR A N 1
ATOM 4187 C CA . THR A 1 516 ? -9.773 -17.365 22.172 1.00 25.45 516 THR A CA 1
ATOM 4188 C C . THR A 1 516 ? -8.332 -17.645 21.766 1.00 25.45 516 THR A C 1
ATOM 4190 O O . THR A 1 516 ? -8.036 -18.701 21.210 1.00 25.45 516 THR A O 1
ATOM 4193 N N . PHE A 1 517 ? -7.439 -16.689 22.013 1.00 27.28 517 PHE A N 1
ATOM 4194 C CA . PHE A 1 517 ? -6.011 -16.962 22.043 1.00 27.28 517 PHE A CA 1
ATOM 4195 C C . PHE A 1 517 ? -5.778 -17.927 23.201 1.00 27.28 517 PHE A C 1
ATOM 4197 O O . PHE A 1 517 ? -5.841 -17.545 24.369 1.00 27.28 517 PHE A O 1
ATOM 4204 N N . THR A 1 518 ? -5.561 -19.201 22.889 1.00 25.72 518 THR A N 1
ATOM 4205 C CA . THR A 1 518 ? -4.854 -20.079 23.813 1.00 25.72 518 THR A CA 1
ATOM 4206 C C . THR A 1 518 ? -3.409 -19.608 23.775 1.00 25.72 518 THR A C 1
ATOM 4208 O O . THR A 1 518 ? -2.651 -19.988 22.883 1.00 25.72 518 THR A O 1
ATOM 4211 N N . ASP A 1 519 ? -3.037 -18.742 24.718 1.00 26.67 519 ASP A N 1
ATOM 4212 C CA . ASP A 1 519 ? -1.638 -18.552 25.094 1.00 26.67 519 ASP A CA 1
ATOM 4213 C C . ASP A 1 519 ? -1.137 -19.888 25.645 1.00 26.67 519 ASP A C 1
ATOM 4215 O O . ASP A 1 519 ? -1.084 -20.136 26.848 1.00 26.67 519 ASP A O 1
ATOM 4219 N N . THR A 1 520 ? -0.799 -20.798 24.735 1.00 26.30 520 THR A N 1
ATOM 4220 C CA . THR A 1 520 ? 0.053 -21.924 25.074 1.00 26.30 520 THR A CA 1
ATOM 4221 C C . THR A 1 520 ? 1.455 -21.347 25.074 1.00 26.30 520 THR A C 1
ATOM 4223 O O . THR A 1 520 ? 2.141 -21.319 24.052 1.00 26.30 520 THR A O 1
ATOM 4226 N N . ILE A 1 521 ? 1.857 -20.810 26.225 1.00 27.92 521 ILE A N 1
ATOM 4227 C CA . ILE A 1 521 ? 3.264 -20.586 26.534 1.00 27.92 521 ILE A CA 1
ATOM 4228 C C . ILE A 1 521 ? 3.899 -21.980 26.545 1.00 27.92 521 ILE A C 1
ATOM 4230 O O . ILE A 1 521 ? 3.974 -22.639 27.577 1.00 27.92 521 ILE A O 1
ATOM 4234 N N . ASN A 1 522 ? 4.319 -22.464 25.376 1.00 29.16 522 ASN A N 1
ATOM 4235 C CA . ASN A 1 522 ? 5.278 -23.550 25.308 1.00 29.16 522 ASN A CA 1
ATOM 4236 C C . ASN A 1 522 ? 6.599 -22.962 25.793 1.00 29.16 522 ASN A C 1
ATOM 4238 O O . ASN A 1 522 ? 7.310 -22.280 25.054 1.00 29.16 522 ASN A O 1
ATOM 4242 N N . THR A 1 523 ? 6.903 -23.200 27.063 1.00 28.47 523 THR A N 1
ATOM 4243 C CA . THR A 1 523 ? 8.258 -23.104 27.589 1.00 28.47 523 THR A CA 1
ATOM 4244 C C . THR A 1 523 ? 9.133 -24.058 26.783 1.00 28.47 523 THR A C 1
ATOM 4246 O O . THR A 1 523 ? 9.156 -25.260 27.040 1.00 28.47 523 THR A O 1
ATOM 4249 N N . ILE A 1 524 ? 9.819 -23.533 25.769 1.00 27.92 524 ILE A N 1
ATOM 4250 C CA . ILE A 1 524 ? 10.892 -24.248 25.082 1.00 27.92 524 ILE A CA 1
ATOM 4251 C C . ILE A 1 524 ? 12.068 -24.280 26.058 1.00 27.92 524 ILE A C 1
ATOM 4253 O O . ILE A 1 524 ? 12.829 -23.321 26.176 1.00 27.92 524 ILE A O 1
ATOM 4257 N N . THR A 1 525 ? 12.183 -25.374 26.804 1.00 27.58 525 THR A N 1
ATOM 4258 C CA . THR A 1 525 ? 13.438 -25.769 27.436 1.00 27.58 525 THR A CA 1
ATOM 4259 C C . THR A 1 525 ? 14.337 -26.365 26.362 1.00 27.58 525 THR A C 1
ATOM 4261 O O . THR A 1 525 ? 13.936 -27.279 25.643 1.00 27.58 525 THR A O 1
ATOM 4264 N N . ASN A 1 526 ? 15.538 -25.805 26.246 1.00 34.50 526 ASN A N 1
ATOM 4265 C CA . ASN A 1 526 ? 16.609 -26.289 25.389 1.00 34.50 526 ASN A CA 1
ATOM 4266 C C . ASN A 1 526 ? 16.956 -27.744 25.729 1.00 34.50 526 ASN A C 1
ATOM 4268 O O . ASN A 1 526 ? 17.464 -27.987 26.817 1.00 34.50 526 ASN A O 1
ATOM 4272 N N . ASP A 1 527 ? 16.741 -28.668 24.791 1.00 29.77 527 ASP A N 1
ATOM 4273 C CA . ASP A 1 527 ? 17.611 -29.834 24.622 1.00 29.77 527 ASP A CA 1
ATOM 4274 C C . ASP A 1 527 ? 17.508 -30.412 23.193 1.00 29.77 527 ASP A C 1
ATOM 4276 O O . ASP A 1 527 ? 16.457 -30.305 22.550 1.00 29.77 527 ASP A O 1
ATOM 4280 N N . PRO A 1 528 ? 18.601 -30.983 22.649 1.00 30.12 528 PRO A N 1
ATOM 4281 C CA . PRO A 1 528 ? 18.711 -31.352 21.244 1.00 30.12 528 PRO A CA 1
ATOM 4282 C C . PRO A 1 528 ? 18.116 -32.743 20.997 1.00 30.12 528 PRO A C 1
ATOM 4284 O O . PRO A 1 528 ? 18.619 -33.745 21.503 1.00 30.12 528 PRO A O 1
ATOM 4287 N N . ILE A 1 529 ? 17.073 -32.833 20.168 1.00 28.59 529 ILE A N 1
ATOM 4288 C CA . ILE A 1 529 ? 16.537 -34.129 19.737 1.00 28.59 529 ILE A CA 1
ATOM 4289 C C . ILE A 1 529 ? 17.206 -34.572 18.434 1.00 28.59 529 ILE A C 1
ATOM 4291 O O . ILE A 1 529 ? 17.172 -33.901 17.403 1.00 28.59 529 ILE A O 1
ATOM 4295 N N . VAL A 1 530 ? 17.817 -35.747 18.552 1.00 26.08 530 VAL A N 1
ATOM 4296 C CA . VAL A 1 530 ? 18.498 -36.568 17.555 1.00 26.08 530 VAL A CA 1
ATOM 4297 C C . VAL A 1 530 ? 17.592 -36.890 16.363 1.00 26.08 530 VAL A C 1
ATOM 4299 O O . VAL A 1 530 ? 16.462 -37.349 16.517 1.00 26.08 530 VAL A O 1
ATOM 4302 N N . VAL A 1 531 ? 18.135 -36.704 15.159 1.00 25.39 531 VAL A N 1
ATOM 4303 C CA . VAL A 1 531 ? 17.542 -37.148 13.893 1.00 25.39 531 VAL A CA 1
ATOM 4304 C C . VAL A 1 531 ? 17.579 -38.676 13.825 1.00 25.39 531 VAL A C 1
ATOM 4306 O O . VAL A 1 531 ? 18.654 -39.268 13.746 1.00 25.39 531 VAL A O 1
ATOM 4309 N N . LEU A 1 532 ? 16.408 -39.311 13.785 1.00 25.48 532 LEU A N 1
ATOM 4310 C CA . LEU A 1 532 ? 16.251 -40.698 13.351 1.00 25.48 532 LEU A CA 1
ATOM 4311 C C . LEU A 1 532 ? 15.381 -40.746 12.093 1.00 25.48 532 LEU A C 1
ATOM 4313 O O . LEU A 1 532 ? 14.168 -40.559 12.129 1.00 25.48 532 LEU A O 1
ATOM 4317 N N . ASN A 1 533 ? 16.043 -41.031 10.972 1.00 26.81 533 ASN A N 1
ATOM 4318 C CA . ASN A 1 533 ? 15.423 -41.531 9.754 1.00 26.81 533 ASN A CA 1
ATOM 4319 C C . ASN A 1 533 ? 14.771 -42.888 10.031 1.00 26.81 533 ASN A C 1
ATOM 4321 O O . ASN A 1 533 ? 15.482 -43.823 10.384 1.00 26.81 533 ASN A O 1
ATOM 4325 N N . THR A 1 534 ? 13.478 -43.043 9.745 1.00 24.44 534 THR A N 1
ATOM 4326 C CA . THR A 1 534 ? 12.957 -44.283 9.147 1.00 24.44 534 THR A CA 1
ATOM 4327 C C . THR A 1 534 ? 11.738 -44.006 8.274 1.00 24.44 534 THR A C 1
ATOM 4329 O O . THR A 1 534 ? 10.890 -43.162 8.546 1.00 24.44 534 THR A O 1
ATOM 4332 N N . SER A 1 535 ? 11.716 -44.734 7.169 1.00 24.67 535 SER A N 1
ATOM 4333 C CA . SER A 1 535 ? 10.815 -44.647 6.032 1.00 24.67 535 SER A CA 1
ATOM 4334 C C . SER A 1 535 ? 9.635 -45.614 6.194 1.00 24.67 535 SER A C 1
ATOM 4336 O O . SER A 1 535 ? 9.873 -46.766 6.546 1.00 24.67 535 SER A O 1
ATOM 4338 N N . LYS A 1 536 ? 8.410 -45.201 5.818 1.00 22.66 536 LYS A N 1
ATOM 4339 C CA . LYS A 1 536 ? 7.512 -45.856 4.825 1.00 22.66 536 LYS A CA 1
ATOM 4340 C C . LYS A 1 536 ? 6.014 -45.527 5.023 1.00 22.66 536 LYS A C 1
ATOM 4342 O O . LYS A 1 536 ? 5.407 -45.922 6.002 1.00 22.66 536 LYS A O 1
ATOM 4347 N N . VAL A 1 537 ? 5.460 -44.922 3.962 1.00 22.44 537 VAL A N 1
ATOM 4348 C CA . VAL A 1 537 ? 4.194 -45.231 3.252 1.00 22.44 537 VAL A CA 1
ATOM 4349 C C . VAL A 1 537 ? 2.850 -45.132 3.997 1.00 22.44 537 VAL A C 1
ATOM 4351 O O . VAL A 1 537 ? 2.484 -46.019 4.754 1.00 22.44 537 VAL A O 1
ATOM 4354 N N . ALA A 1 538 ? 2.020 -44.180 3.549 1.00 22.45 538 ALA A N 1
ATOM 4355 C CA . ALA A 1 538 ? 0.639 -44.447 3.128 1.00 22.45 538 ALA A CA 1
ATOM 4356 C C . ALA A 1 538 ? 0.197 -43.415 2.069 1.00 22.45 538 ALA A C 1
ATOM 4358 O O . ALA A 1 538 ? 0.204 -42.211 2.318 1.00 22.45 538 ALA A O 1
ATOM 4359 N N . LEU A 1 539 ? -0.166 -43.901 0.876 1.00 23.84 539 LEU A N 1
ATOM 4360 C CA . LEU A 1 539 ? -0.953 -43.154 -0.105 1.00 23.84 539 LEU A CA 1
ATOM 4361 C C . LEU A 1 539 ? -2.337 -42.862 0.489 1.00 23.84 539 LEU A C 1
ATOM 4363 O O . LEU A 1 539 ? -2.990 -43.785 0.960 1.00 23.84 539 LEU A O 1
ATOM 4367 N N . ASN A 1 540 ? -2.803 -41.621 0.363 1.00 24.30 540 ASN A N 1
ATOM 4368 C CA . ASN A 1 540 ? -4.214 -41.303 0.150 1.00 24.30 540 ASN A CA 1
ATOM 4369 C C . ASN A 1 540 ? -4.303 -39.959 -0.580 1.00 24.30 540 ASN A C 1
ATOM 4371 O O . ASN A 1 540 ? -4.211 -38.886 0.009 1.00 24.30 540 ASN A O 1
ATOM 4375 N N . SER A 1 541 ? -4.457 -40.035 -1.899 1.00 25.59 541 SER A N 1
ATOM 4376 C CA . SER A 1 541 ? -4.905 -38.931 -2.738 1.00 25.59 541 SER A CA 1
ATOM 4377 C C . SER A 1 541 ? -6.401 -38.716 -2.502 1.00 25.59 541 SER A C 1
ATOM 4379 O O . SER A 1 541 ? -7.222 -39.451 -3.048 1.00 25.59 541 SER A O 1
ATOM 4381 N N . TYR A 1 542 ? -6.752 -37.716 -1.696 1.00 23.38 542 TYR A N 1
ATOM 4382 C CA . TYR A 1 542 ? -8.098 -37.147 -1.659 1.00 23.38 542 TYR A CA 1
ATOM 4383 C C . TYR A 1 542 ? -8.048 -35.784 -2.349 1.00 23.38 542 TYR A C 1
ATOM 4385 O O . TYR A 1 542 ? -7.419 -34.842 -1.871 1.00 23.38 542 TYR A O 1
ATOM 4393 N N . THR A 1 543 ? -8.663 -35.709 -3.526 1.00 28.62 543 THR A N 1
ATOM 4394 C CA . THR A 1 543 ? -8.867 -34.476 -4.289 1.00 28.62 543 THR A CA 1
ATOM 4395 C C . THR A 1 543 ? -9.718 -33.504 -3.480 1.00 28.62 543 THR A C 1
ATOM 4397 O O . THR A 1 543 ? -10.781 -33.875 -2.983 1.00 28.62 543 THR A O 1
ATOM 4400 N N . GLY A 1 544 ? -9.224 -32.273 -3.338 1.00 26.16 544 GLY A N 1
ATOM 4401 C CA . GLY A 1 544 ? -9.798 -31.237 -2.489 1.00 26.16 544 GLY A CA 1
ATOM 4402 C C . GLY A 1 544 ? -11.270 -30.955 -2.781 1.00 26.16 544 GLY A C 1
ATOM 4403 O O . GLY A 1 544 ? -11.620 -30.442 -3.840 1.00 26.16 544 GLY A O 1
ATOM 4404 N N . GLN A 1 545 ? -12.119 -31.242 -1.796 1.00 26.88 545 GLN A N 1
ATOM 4405 C CA . GLN A 1 545 ? -13.407 -30.579 -1.654 1.00 26.88 545 GLN A CA 1
ATOM 4406 C C . GLN A 1 545 ? -13.164 -29.173 -1.098 1.00 26.88 545 GLN A C 1
ATOM 4408 O O . GLN A 1 545 ? -12.728 -29.013 0.039 1.00 26.88 545 GLN A O 1
ATOM 4413 N N . THR A 1 546 ? -13.472 -28.143 -1.881 1.00 25.67 546 THR A N 1
ATOM 4414 C CA . THR A 1 546 ? -13.771 -26.815 -1.337 1.00 25.67 546 THR A CA 1
ATOM 4415 C C . THR A 1 546 ? -15.213 -26.821 -0.839 1.00 25.67 546 THR A C 1
ATOM 4417 O O . THR A 1 546 ? -16.142 -26.583 -1.609 1.00 25.67 546 THR A O 1
ATOM 4420 N N . SER A 1 547 ? -15.424 -27.129 0.438 1.00 24.75 547 SER A N 1
ATOM 4421 C CA . SER A 1 547 ? -16.701 -26.903 1.116 1.00 24.75 547 SER A CA 1
ATOM 4422 C C . SER A 1 547 ? -16.789 -25.428 1.513 1.00 24.75 547 SER A C 1
ATOM 4424 O O . SER A 1 547 ? -16.074 -24.962 2.396 1.00 24.75 547 SER A O 1
ATOM 4426 N N . VAL A 1 548 ? -17.658 -24.671 0.839 1.00 29.66 548 VAL A N 1
ATOM 4427 C CA . VAL A 1 548 ? -18.024 -23.310 1.252 1.00 29.66 548 VAL A CA 1
ATOM 4428 C C . VAL A 1 548 ? -19.276 -23.423 2.120 1.00 29.66 548 VAL A C 1
ATOM 4430 O O . VAL A 1 548 ? -20.354 -23.741 1.625 1.00 29.66 548 VAL A O 1
ATOM 4433 N N . LEU A 1 549 ? -19.119 -23.205 3.426 1.00 23.30 549 LEU A N 1
ATOM 4434 C CA . LEU A 1 549 ? -20.227 -23.006 4.363 1.00 23.30 549 LEU A CA 1
ATOM 4435 C C . LEU A 1 549 ? -20.787 -21.590 4.162 1.00 23.30 549 LEU A C 1
ATOM 4437 O O . LEU A 1 549 ? -20.030 -20.624 4.229 1.00 23.30 549 LEU A O 1
ATOM 4441 N N . VAL A 1 550 ? -22.094 -21.466 3.914 1.00 29.66 550 VAL A N 1
ATOM 4442 C CA . VAL A 1 550 ? -22.778 -20.175 3.718 1.00 29.66 550 VAL A CA 1
ATOM 4443 C C . VAL A 1 550 ? -23.966 -20.081 4.675 1.00 29.66 550 VAL A C 1
ATOM 4445 O O . VAL A 1 550 ? -24.760 -21.016 4.765 1.00 29.66 550 VAL A O 1
ATOM 4448 N N . SER A 1 551 ? -24.042 -18.968 5.411 1.00 25.20 551 SER A N 1
ATOM 4449 C CA . SER A 1 551 ? -25.065 -18.674 6.418 1.00 25.20 551 SER A CA 1
ATOM 4450 C C . SER A 1 551 ? -26.348 -18.075 5.829 1.00 25.20 551 SER A C 1
ATOM 4452 O O . SER A 1 551 ? -26.377 -17.587 4.704 1.00 25.20 551 SER A O 1
ATOM 4454 N N . ASP A 1 552 ? -27.392 -18.137 6.651 1.00 30.64 552 ASP A N 1
ATOM 4455 C CA . ASP A 1 552 ? -28.821 -17.985 6.375 1.00 30.64 552 ASP A CA 1
ATOM 4456 C C . ASP A 1 552 ? -29.283 -16.570 5.940 1.00 30.64 552 ASP A C 1
ATOM 4458 O O . ASP A 1 552 ? -28.747 -15.563 6.397 1.00 30.64 552 ASP A O 1
ATOM 4462 N N . GLN A 1 553 ? -30.345 -16.544 5.119 1.00 31.05 553 GLN A N 1
ATOM 4463 C CA . GLN A 1 553 ? -31.215 -15.416 4.717 1.00 31.05 553 GLN A CA 1
ATOM 4464 C C . GLN A 1 553 ? -30.611 -14.254 3.884 1.00 31.05 553 GLN A C 1
ATOM 4466 O O . GLN A 1 553 ? -30.160 -13.251 4.429 1.00 31.05 553 GLN A O 1
ATOM 4471 N N . SER A 1 554 ? -30.750 -14.336 2.547 1.00 31.91 554 SER A N 1
ATOM 4472 C CA . SER A 1 554 ? -31.162 -13.280 1.576 1.00 31.91 554 SER A CA 1
ATOM 4473 C C . SER A 1 554 ? -30.572 -13.592 0.190 1.00 31.91 554 SER A C 1
ATOM 4475 O O . SER A 1 554 ? -29.371 -13.774 0.074 1.00 31.91 554 SER A O 1
ATOM 4477 N N . TYR A 1 555 ? -31.422 -13.696 -0.840 1.00 30.89 555 TYR A N 1
ATOM 4478 C CA . TYR A 1 555 ? -31.138 -14.008 -2.259 1.00 30.89 555 TYR A CA 1
ATOM 4479 C C . TYR A 1 555 ? -29.661 -14.155 -2.697 1.00 30.89 555 TYR A C 1
ATOM 4481 O O . TYR A 1 555 ? -28.912 -13.182 -2.749 1.00 30.89 555 TYR A O 1
ATOM 4489 N N . ASN A 1 556 ? -29.283 -15.350 -3.169 1.00 43.91 556 ASN A N 1
ATOM 4490 C CA . ASN A 1 556 ? -27.978 -15.587 -3.794 1.00 43.91 556 ASN A CA 1
ATOM 4491 C C . ASN A 1 556 ? -28.002 -15.134 -5.269 1.00 43.91 556 ASN A C 1
ATOM 4493 O O . ASN A 1 556 ? -28.558 -15.826 -6.127 1.00 43.91 556 ASN A O 1
ATOM 4497 N N . LEU A 1 557 ? -27.421 -13.968 -5.572 1.00 32.91 557 LEU A N 1
ATOM 4498 C CA . LEU A 1 557 ? -27.282 -13.448 -6.939 1.00 32.91 557 LEU A CA 1
ATOM 4499 C C . LEU A 1 557 ? -26.139 -14.178 -7.669 1.00 32.91 557 LEU A C 1
ATOM 4501 O O . LEU A 1 557 ? -25.033 -14.168 -7.148 1.00 32.91 557 LEU A O 1
ATOM 4505 N N . ILE A 1 558 ? -26.350 -14.773 -8.852 1.00 39.31 558 ILE A N 1
ATOM 4506 C CA . ILE A 1 558 ? -25.277 -15.253 -9.754 1.00 39.31 558 ILE A CA 1
ATOM 4507 C C . ILE A 1 558 ? -25.389 -14.569 -11.103 1.00 39.31 558 ILE A C 1
ATOM 4509 O O . ILE A 1 558 ? -26.248 -14.941 -11.886 1.00 39.31 558 ILE A O 1
ATOM 4513 N N . GLN A 1 559 ? -24.537 -13.563 -11.362 1.00 34.44 559 GLN A N 1
ATOM 4514 C CA . GLN A 1 559 ? -24.573 -12.670 -12.532 1.00 34.44 559 GLN A CA 1
ATOM 4515 C C . GLN A 1 559 ? -23.660 -13.137 -13.682 1.00 34.44 559 GLN A C 1
ATOM 4517 O O . GLN A 1 559 ? -22.513 -13.516 -13.468 1.00 34.44 559 GLN A O 1
ATOM 4522 N N . PHE A 1 560 ? -24.151 -13.045 -14.924 1.00 36.12 560 PHE A N 1
ATOM 4523 C CA . PHE A 1 560 ? -23.431 -13.441 -16.139 1.00 36.12 560 PHE A CA 1
ATOM 4524 C C . PHE A 1 560 ? -23.463 -12.281 -17.143 1.00 36.12 560 PHE A C 1
ATOM 4526 O O . PHE A 1 560 ? -24.538 -11.773 -17.472 1.00 36.12 560 PHE A O 1
ATOM 4533 N N . ILE A 1 561 ? -22.295 -11.828 -17.612 1.00 31.03 561 ILE A N 1
ATOM 4534 C CA . ILE A 1 561 ? -22.164 -10.743 -18.599 1.00 31.03 561 ILE A CA 1
ATOM 4535 C C . ILE A 1 561 ? -21.057 -11.097 -19.593 1.00 31.03 561 ILE A C 1
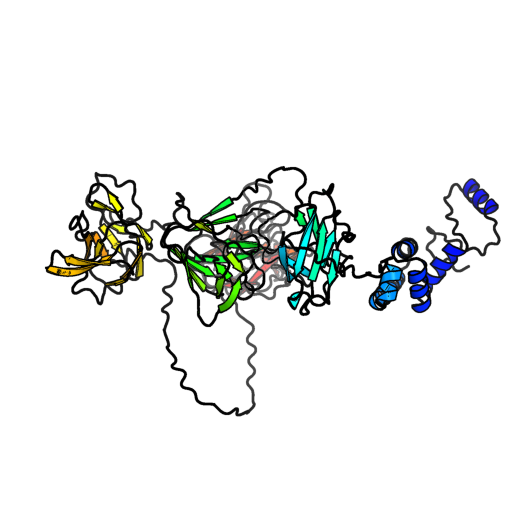ATOM 4537 O O . ILE A 1 561 ? -19.934 -11.364 -19.176 1.00 31.03 561 ILE A O 1
ATOM 4541 N N . ASN A 1 562 ? -21.352 -11.012 -20.893 1.00 33.41 562 ASN A N 1
ATOM 4542 C CA . ASN A 1 562 ? -20.342 -10.780 -21.923 1.00 33.41 562 ASN A CA 1
ATOM 4543 C C . ASN A 1 562 ? -20.633 -9.435 -22.610 1.00 33.41 562 ASN A C 1
ATOM 4545 O O . ASN A 1 562 ? -21.750 -9.196 -23.063 1.00 33.41 562 ASN A O 1
ATOM 4549 N N . ASN A 1 563 ? -19.580 -8.613 -22.682 1.00 29.34 563 ASN A N 1
ATOM 4550 C CA . ASN A 1 563 ? -19.435 -7.249 -23.217 1.00 29.34 563 ASN A CA 1
ATOM 4551 C C . ASN A 1 563 ? -19.726 -6.065 -22.252 1.00 29.34 563 ASN A C 1
ATOM 4553 O O . ASN A 1 563 ? -20.777 -5.951 -21.634 1.00 29.34 563 ASN A O 1
ATOM 4557 N N . VAL A 1 564 ? -18.694 -5.219 -22.120 1.00 27.62 564 VAL A N 1
ATOM 4558 C CA . VAL A 1 564 ? -18.367 -4.149 -21.137 1.00 27.62 564 VAL A CA 1
ATOM 4559 C C . VAL A 1 564 ? -19.090 -2.812 -21.460 1.00 27.62 564 VAL A C 1
ATOM 4561 O O . VAL A 1 564 ? -19.384 -2.641 -22.642 1.00 27.62 564 VAL A O 1
ATOM 4564 N N . PRO A 1 565 ? -19.295 -1.806 -20.553 1.00 34.03 565 PRO A N 1
ATOM 4565 C CA . PRO A 1 565 ? -19.034 -1.685 -19.101 1.00 34.03 565 PRO A CA 1
ATOM 4566 C C . PRO A 1 565 ? -20.267 -1.343 -18.214 1.00 34.03 565 PRO A C 1
ATOM 4568 O O . PRO A 1 565 ? -21.285 -0.849 -18.681 1.00 34.03 565 PRO A O 1
ATOM 4571 N N . ASN A 1 566 ? -20.043 -1.465 -16.896 1.00 29.77 566 ASN A N 1
ATOM 4572 C CA . ASN A 1 566 ? -20.787 -0.936 -15.736 1.00 29.77 566 ASN A CA 1
ATOM 4573 C C . ASN A 1 566 ? -21.901 -1.801 -15.091 1.00 29.77 566 ASN A C 1
ATOM 4575 O O . ASN A 1 566 ? -22.881 -2.186 -15.716 1.00 29.77 566 ASN A O 1
ATOM 4579 N N . ILE A 1 567 ? -21.739 -1.940 -13.760 1.00 26.77 567 ILE A N 1
ATOM 4580 C CA . ILE A 1 567 ? -22.652 -2.399 -12.685 1.00 26.77 567 ILE A CA 1
ATOM 4581 C C . ILE A 1 567 ? -22.536 -3.873 -12.200 1.00 26.77 567 ILE A C 1
ATOM 4583 O O . ILE A 1 567 ? -23.138 -4.788 -12.752 1.00 26.77 567 ILE A O 1
ATOM 4587 N N . ILE A 1 568 ? -21.733 -4.019 -11.126 1.00 28.94 568 ILE A N 1
ATOM 4588 C CA . ILE A 1 568 ? -21.955 -4.612 -9.775 1.00 28.94 568 ILE A CA 1
ATOM 4589 C C . ILE A 1 568 ? -22.818 -5.888 -9.630 1.00 28.94 568 ILE A C 1
ATOM 4591 O O . ILE A 1 568 ? -24.010 -5.871 -9.918 1.00 28.94 568 ILE A O 1
ATOM 4595 N N . GLY A 1 569 ? -22.239 -6.904 -8.968 1.00 26.94 569 GLY A N 1
ATOM 4596 C CA . GLY A 1 569 ? -22.956 -7.986 -8.276 1.00 26.94 569 GLY A CA 1
ATOM 4597 C C . GLY A 1 569 ? -22.173 -9.304 -8.236 1.00 26.94 569 GLY A C 1
ATOM 4598 O O . GLY A 1 569 ? -21.927 -9.915 -9.267 1.00 26.94 569 GLY A O 1
ATOM 4599 N N . SER A 1 570 ? -21.749 -9.749 -7.053 1.00 36.34 570 SER A N 1
ATOM 4600 C CA . SER A 1 570 ? -20.992 -10.992 -6.833 1.00 36.34 570 SER A CA 1
ATOM 4601 C C . SER A 1 570 ? -21.729 -12.247 -7.310 1.00 36.34 570 SER A C 1
ATOM 4603 O O . SER A 1 570 ? -22.876 -12.423 -6.924 1.00 36.34 570 SER A O 1
ATOM 4605 N N . SER A 1 571 ? -21.052 -13.157 -8.019 1.00 34.44 571 SER A N 1
ATOM 4606 C CA . SER A 1 571 ? -20.737 -14.535 -7.570 1.00 34.44 571 SER A CA 1
ATOM 4607 C C . SER A 1 571 ? -20.175 -15.378 -8.735 1.00 34.44 571 SER A C 1
ATOM 4609 O O . SER A 1 571 ? -19.958 -14.856 -9.828 1.00 34.44 571 SER A O 1
ATOM 4611 N N . ASN A 1 572 ? -19.818 -16.642 -8.470 1.00 38.62 572 ASN A N 1
ATOM 4612 C CA . ASN A 1 572 ? -19.122 -17.554 -9.387 1.00 38.62 572 ASN A CA 1
ATOM 4613 C C . ASN A 1 572 ? -19.709 -17.533 -10.812 1.00 38.62 572 ASN A C 1
ATOM 4615 O O . ASN A 1 572 ? -20.823 -17.989 -11.046 1.00 38.62 572 ASN A O 1
ATOM 4619 N N . ILE A 1 573 ? -18.934 -17.011 -11.765 1.00 44.78 573 ILE A N 1
ATOM 4620 C CA . ILE A 1 573 ? -19.368 -16.799 -13.148 1.00 44.78 573 ILE A CA 1
ATOM 4621 C C . ILE A 1 573 ? -19.207 -18.112 -13.928 1.00 44.78 573 ILE A C 1
ATOM 4623 O O . ILE A 1 573 ? -18.075 -18.548 -14.123 1.00 44.78 573 ILE A O 1
ATOM 4627 N N . ILE A 1 574 ? -20.302 -18.714 -14.411 1.00 46.81 574 ILE A N 1
ATOM 4628 C CA . ILE A 1 574 ? -20.262 -19.820 -15.390 1.00 46.81 574 ILE A CA 1
ATOM 4629 C C . ILE A 1 574 ? -20.528 -19.258 -16.798 1.00 46.81 574 ILE A C 1
ATOM 4631 O O . ILE A 1 574 ? -21.638 -19.308 -17.310 1.00 46.81 574 ILE A O 1
ATOM 4635 N N . THR A 1 575 ? -19.540 -18.661 -17.458 1.00 47.50 575 THR A N 1
ATOM 4636 C CA . THR A 1 575 ? -19.745 -18.190 -18.838 1.00 47.50 575 THR A CA 1
ATOM 4637 C C . THR A 1 575 ? -19.887 -19.356 -19.815 1.00 47.50 575 THR A C 1
ATOM 4639 O O .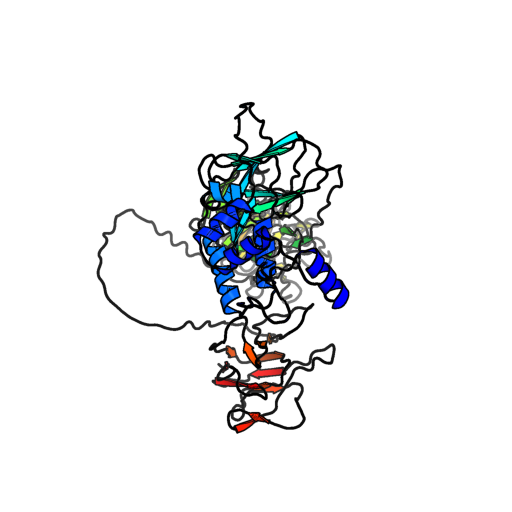 THR A 1 575 ? -19.441 -20.464 -19.551 1.00 47.50 575 THR A O 1
ATOM 4642 N N . LEU A 1 576 ? -20.510 -19.121 -20.968 1.00 43.94 576 LEU A N 1
ATOM 4643 C CA . LEU A 1 576 ? -20.336 -19.991 -22.129 1.00 43.94 576 LEU A CA 1
ATOM 4644 C C . LEU A 1 576 ? -19.225 -19.387 -22.992 1.00 43.94 576 LEU A C 1
ATOM 4646 O O . LEU A 1 576 ? -19.271 -18.191 -23.293 1.00 43.94 576 LEU A O 1
ATOM 4650 N N . ASP A 1 577 ? -18.208 -20.174 -23.345 1.00 46.28 577 ASP A N 1
ATOM 4651 C CA . ASP A 1 577 ? -17.170 -19.728 -24.280 1.00 46.28 577 ASP A CA 1
ATOM 4652 C C . ASP A 1 577 ? -17.721 -19.589 -25.712 1.00 46.28 577 ASP A C 1
ATOM 4654 O O . ASP A 1 577 ? -18.877 -19.908 -26.003 1.00 46.28 577 ASP A O 1
ATOM 4658 N N . SER A 1 578 ? -16.880 -19.133 -26.643 1.00 43.59 578 SER A N 1
ATOM 4659 C CA . SER A 1 578 ? -17.238 -19.009 -28.064 1.00 43.59 578 SER A CA 1
ATOM 4660 C C . SER A 1 578 ? -17.592 -20.343 -28.747 1.00 43.59 578 SER A C 1
ATOM 4662 O O . SER A 1 578 ? -18.034 -20.339 -29.894 1.00 43.59 578 SER A O 1
ATOM 4664 N N . LEU A 1 579 ? -17.426 -21.479 -28.061 1.00 42.59 579 LEU A N 1
ATOM 4665 C CA . LEU A 1 579 ? -17.767 -22.834 -28.505 1.00 42.59 579 LEU A CA 1
ATOM 4666 C C . LEU A 1 579 ? -18.992 -23.407 -27.756 1.00 42.59 579 LEU A C 1
ATOM 4668 O O . LEU A 1 579 ? -19.311 -24.604 -27.884 1.00 42.59 579 LEU A O 1
ATOM 4672 N N . ASN A 1 580 ? -19.696 -22.555 -27.004 1.00 47.53 580 ASN A N 1
ATOM 4673 C CA . ASN A 1 580 ? -20.810 -22.877 -26.119 1.00 47.53 580 ASN A CA 1
ATOM 4674 C C . ASN A 1 580 ? -20.445 -23.859 -24.998 1.00 47.53 580 ASN A C 1
ATOM 4676 O O . ASN A 1 580 ? -21.312 -24.630 -24.610 1.00 47.53 580 ASN A O 1
ATOM 4680 N N . LYS A 1 581 ? -19.203 -23.904 -24.501 1.00 42.62 581 LYS A N 1
ATOM 4681 C CA . LYS A 1 581 ? -18.827 -24.696 -23.312 1.00 42.62 581 LYS A CA 1
ATOM 4682 C C . LYS A 1 581 ? -18.994 -23.883 -22.040 1.00 42.62 581 LYS A C 1
ATOM 4684 O O . LYS A 1 581 ? -18.587 -22.728 -22.017 1.00 42.62 581 LYS A O 1
ATOM 4689 N N . PHE A 1 582 ? -19.551 -24.480 -20.989 1.00 47.53 582 PHE A N 1
ATOM 4690 C CA . PHE A 1 582 ? -19.607 -23.858 -19.668 1.00 47.53 582 PHE A CA 1
ATOM 4691 C C . PHE A 1 582 ? -18.174 -23.719 -19.128 1.00 47.53 582 PHE A C 1
ATOM 4693 O O . PHE A 1 582 ? -17.489 -24.712 -18.889 1.00 47.53 582 PHE A O 1
ATOM 4700 N N . VAL A 1 583 ? -17.707 -22.484 -18.981 1.00 46.38 583 VAL A N 1
ATOM 4701 C CA . VAL A 1 583 ? -16.393 -22.102 -18.468 1.00 46.38 583 VAL A CA 1
ATOM 4702 C C . VAL A 1 583 ? -16.586 -21.299 -17.195 1.00 46.38 583 VAL A C 1
ATOM 4704 O O . VAL A 1 583 ? -17.297 -20.300 -17.163 1.00 46.38 583 VAL A O 1
ATOM 4707 N N . ILE A 1 584 ? -15.896 -21.711 -16.139 1.00 50.06 584 ILE A N 1
ATOM 4708 C CA . ILE A 1 584 ? -15.849 -20.974 -14.878 1.00 50.06 584 ILE A CA 1
ATOM 4709 C C . ILE A 1 584 ? -14.450 -20.405 -14.783 1.00 50.06 584 ILE A C 1
ATOM 4711 O O . ILE A 1 584 ? -13.506 -21.165 -14.589 1.00 50.06 584 ILE A O 1
ATOM 4715 N N . ASN A 1 585 ? -14.327 -19.097 -15.043 1.00 41.97 585 ASN A N 1
ATOM 4716 C CA . ASN A 1 585 ? -13.080 -18.319 -15.070 1.00 41.97 585 ASN A CA 1
ATOM 4717 C C . ASN A 1 585 ? -11.803 -19.160 -15.283 1.00 41.97 585 ASN A C 1
ATOM 4719 O O . ASN A 1 585 ? -11.063 -19.449 -14.345 1.00 41.97 585 ASN A O 1
ATOM 4723 N N . GLY A 1 586 ? -11.532 -19.520 -16.540 1.00 36.84 586 GLY A N 1
ATOM 4724 C CA . GLY A 1 586 ? -10.215 -20.007 -16.962 1.00 36.84 586 GLY A CA 1
ATOM 4725 C C . GLY A 1 586 ? -9.971 -21.517 -16.897 1.00 36.84 586 GLY A C 1
ATOM 4726 O O . GLY A 1 586 ? -8.876 -21.936 -17.259 1.00 36.84 586 GLY A O 1
ATOM 4727 N N . TYR A 1 587 ? -10.956 -22.342 -16.523 1.00 33.69 587 TYR A N 1
ATOM 4728 C CA . TYR A 1 587 ? -10.813 -23.805 -16.541 1.00 33.69 587 TYR A CA 1
ATOM 4729 C C . TYR A 1 587 ? -12.024 -24.504 -17.180 1.00 33.69 587 TYR A C 1
ATOM 4731 O O . TYR A 1 587 ? -13.172 -24.136 -16.931 1.00 33.69 587 TYR A O 1
ATOM 4739 N N . ASN A 1 588 ? -11.766 -25.555 -17.973 1.00 44.47 588 ASN A N 1
ATOM 4740 C CA . ASN A 1 588 ? -12.764 -26.580 -18.307 1.00 44.47 588 ASN A CA 1
ATOM 4741 C C . ASN A 1 588 ? -13.107 -27.306 -16.996 1.00 44.47 588 ASN A C 1
ATOM 4743 O O . ASN A 1 588 ? -12.350 -28.176 -16.567 1.00 44.47 588 ASN A O 1
ATOM 4747 N N . SER A 1 589 ? -14.161 -26.898 -16.291 1.00 46.34 589 SER A N 1
ATOM 4748 C CA . SER A 1 589 ? -14.364 -27.356 -14.917 1.00 46.34 589 SER A CA 1
ATOM 4749 C C . SER A 1 589 ? -15.022 -28.736 -14.859 1.00 46.34 589 SER A C 1
ATOM 4751 O O . SER A 1 589 ? -16.182 -28.887 -15.227 1.00 46.34 589 SER A O 1
ATOM 4753 N N . THR A 1 590 ? -14.319 -29.711 -14.284 1.00 54.06 590 THR A N 1
ATOM 4754 C CA . THR A 1 590 ? -14.884 -30.920 -13.650 1.00 54.06 590 THR A CA 1
ATOM 4755 C C . THR A 1 590 ? -15.426 -30.627 -12.240 1.00 54.06 590 THR A C 1
ATOM 4757 O O . THR A 1 590 ? -15.566 -31.537 -11.428 1.00 54.06 590 THR A O 1
ATOM 4760 N N . ASN A 1 591 ? -15.644 -29.354 -11.899 1.00 59.47 591 ASN A N 1
ATOM 4761 C CA . ASN A 1 591 ? -15.971 -28.935 -10.539 1.00 59.47 591 ASN A CA 1
ATOM 4762 C C . ASN A 1 591 ? -17.462 -29.131 -10.263 1.00 59.47 591 ASN A C 1
ATOM 4764 O O . ASN A 1 591 ? -18.301 -28.734 -11.067 1.00 59.47 591 ASN A O 1
ATOM 4768 N N . LEU A 1 592 ? -17.763 -29.710 -9.103 1.00 71.81 592 LEU A N 1
ATOM 4769 C CA . LEU A 1 592 ? -19.113 -29.906 -8.588 1.00 71.81 592 LEU A CA 1
ATOM 4770 C C . LEU A 1 592 ? -19.544 -28.693 -7.752 1.00 71.81 592 LEU A C 1
ATOM 4772 O O . LEU A 1 592 ? -18.799 -28.261 -6.872 1.00 71.81 592 LEU A O 1
ATOM 4776 N N . PHE A 1 593 ? -20.750 -28.176 -7.984 1.00 79.06 593 PHE A N 1
ATOM 4777 C CA . PHE A 1 593 ? -21.322 -27.050 -7.243 1.00 79.06 593 PHE A CA 1
ATOM 4778 C C . PHE A 1 593 ? -22.386 -27.516 -6.266 1.00 79.06 593 PHE A C 1
ATOM 4780 O O . PHE A 1 593 ? -23.432 -28.019 -6.667 1.00 79.06 593 PHE A O 1
ATOM 4787 N N . THR A 1 594 ? -22.149 -27.289 -4.981 1.00 79.75 594 THR A N 1
ATOM 4788 C CA . THR A 1 594 ? -23.121 -27.619 -3.943 1.00 79.75 594 THR A CA 1
ATOM 4789 C C . THR A 1 594 ? -24.192 -26.536 -3.814 1.00 79.75 594 THR A C 1
ATOM 4791 O O . THR A 1 594 ? -23.868 -25.358 -3.662 1.00 79.75 594 THR A O 1
ATOM 4794 N N . MET A 1 595 ? -25.464 -26.933 -3.818 1.00 82.88 595 MET A N 1
ATOM 4795 C CA . MET A 1 595 ? -26.613 -26.077 -3.524 1.00 82.88 595 MET A CA 1
ATOM 4796 C C . MET A 1 595 ? -27.301 -26.569 -2.246 1.00 82.88 595 MET A C 1
ATOM 4798 O O . MET A 1 595 ? -27.632 -27.745 -2.113 1.00 82.88 595 MET A O 1
ATOM 4802 N N . LEU A 1 596 ? -27.507 -25.660 -1.301 1.00 82.00 596 LEU A N 1
ATOM 4803 C CA . LEU A 1 596 ? -28.304 -25.884 -0.099 1.00 82.00 596 LEU A CA 1
ATOM 4804 C C . LEU A 1 596 ? -29.765 -25.498 -0.373 1.00 82.00 596 LEU A C 1
ATOM 4806 O O . LEU A 1 596 ? -30.091 -24.900 -1.399 1.00 82.00 596 LEU A O 1
ATOM 4810 N N . LYS A 1 597 ? -30.665 -25.816 0.560 1.00 83.50 597 LYS A N 1
ATOM 4811 C CA . LYS A 1 597 ? -32.047 -25.325 0.518 1.00 83.50 597 LYS A CA 1
ATOM 4812 C C . LYS A 1 597 ? -32.062 -23.793 0.438 1.00 83.50 597 LYS A C 1
ATOM 4814 O O . LYS A 1 597 ? -31.516 -23.125 1.313 1.00 83.50 597 LYS A O 1
ATOM 4819 N N . GLY A 1 598 ? -32.699 -23.235 -0.589 1.00 82.19 598 GLY A N 1
ATOM 4820 C CA . GLY A 1 598 ? -32.718 -21.790 -0.815 1.00 82.19 598 GLY A CA 1
ATOM 4821 C C . GLY A 1 598 ? -33.100 -21.387 -2.235 1.00 82.19 598 GLY A C 1
ATOM 4822 O O . GLY A 1 598 ? -33.432 -22.224 -3.073 1.00 82.19 598 GLY A O 1
ATOM 4823 N N . THR A 1 599 ? -33.047 -20.082 -2.500 1.00 79.69 599 THR A N 1
ATOM 4824 C CA . THR A 1 599 ? -33.312 -19.501 -3.821 1.00 79.69 599 THR A CA 1
ATOM 4825 C C . THR A 1 599 ? -32.027 -18.935 -4.417 1.00 79.69 599 THR A C 1
ATOM 4827 O O . THR A 1 599 ? -31.290 -18.192 -3.764 1.00 79.69 599 THR A O 1
ATOM 4830 N N . TYR A 1 600 ? -31.787 -19.282 -5.674 1.00 83.75 600 TYR A N 1
ATOM 4831 C CA . TYR A 1 600 ? -30.609 -18.957 -6.464 1.00 83.75 600 TYR A CA 1
ATOM 4832 C C . TYR A 1 600 ? -31.031 -18.223 -7.730 1.00 83.75 600 TYR A C 1
ATOM 4834 O O . TYR A 1 600 ? -32.075 -18.515 -8.308 1.00 83.75 600 TYR A O 1
ATOM 4842 N N . ILE A 1 601 ? -30.224 -17.269 -8.172 1.00 80.06 601 ILE A N 1
ATOM 4843 C CA . ILE A 1 601 ? -30.499 -16.464 -9.362 1.00 80.06 601 ILE A CA 1
ATOM 4844 C C . ILE A 1 601 ? -29.413 -16.765 -10.384 1.00 80.06 601 ILE A C 1
ATOM 4846 O O . ILE A 1 601 ? -28.247 -16.570 -10.075 1.00 80.06 601 ILE A O 1
ATOM 4850 N N . PHE A 1 602 ? -29.780 -17.191 -11.589 1.00 83.69 602 PHE A N 1
ATOM 4851 C CA . PHE A 1 602 ? -28.875 -17.408 -12.717 1.00 83.69 602 PHE A CA 1
ATOM 4852 C C . PHE A 1 602 ? -29.163 -16.386 -13.821 1.00 83.69 602 PHE A C 1
ATOM 4854 O O . PHE A 1 602 ? -30.321 -16.047 -14.068 1.00 83.69 602 PHE A O 1
ATOM 4861 N N . TYR A 1 603 ? -28.129 -15.946 -14.541 1.00 78.44 603 TYR A N 1
ATOM 4862 C CA . TYR A 1 603 ? -28.304 -15.269 -15.827 1.00 78.44 603 TYR A CA 1
ATOM 4863 C C . TYR A 1 603 ? -27.709 -16.108 -16.953 1.00 78.44 603 TYR A C 1
ATOM 4865 O O . TYR A 1 603 ? -26.664 -16.720 -16.800 1.00 78.44 603 TYR A O 1
ATOM 4873 N N . SER A 1 604 ? -28.348 -16.156 -18.114 1.00 81.31 604 SER A N 1
ATOM 4874 C CA . SER A 1 604 ? -27.759 -16.858 -19.254 1.00 81.31 604 SER A CA 1
ATOM 4875 C C . SER A 1 604 ? -28.142 -16.185 -20.555 1.00 81.31 604 SER A C 1
ATOM 4877 O O . SER A 1 604 ? -29.326 -16.026 -20.847 1.00 81.31 604 SER A O 1
ATOM 4879 N N . SER A 1 605 ? -27.126 -15.813 -21.342 1.00 77.38 605 SER A N 1
ATOM 4880 C CA . SER A 1 605 ? -27.265 -15.279 -22.706 1.00 77.38 605 SER A CA 1
ATOM 4881 C C . SER A 1 605 ? -27.646 -16.343 -23.727 1.00 77.38 605 SER A C 1
ATOM 4883 O O . SER A 1 605 ? -27.941 -16.011 -24.871 1.00 77.38 605 SER A O 1
ATOM 4885 N N . THR A 1 606 ? -27.638 -17.614 -23.327 1.00 81.44 606 THR A N 1
ATOM 4886 C CA . THR A 1 606 ? -28.157 -18.714 -24.136 1.00 81.44 606 THR A CA 1
ATOM 4887 C C . THR A 1 606 ? -29.229 -19.484 -23.366 1.00 81.44 606 THR A C 1
ATOM 4889 O O . THR A 1 606 ? -29.224 -19.486 -22.133 1.00 81.44 606 THR A O 1
ATOM 4892 N N . PRO A 1 607 ? -30.144 -20.167 -24.058 1.00 87.81 607 PRO A N 1
ATOM 4893 C CA . PRO A 1 607 ? -31.151 -20.980 -23.396 1.00 87.81 607 PRO A CA 1
ATOM 4894 C C . PRO A 1 607 ? -30.521 -22.181 -22.697 1.00 87.81 607 PRO A C 1
ATOM 4896 O O . PRO A 1 607 ? -29.797 -22.960 -23.325 1.00 87.81 607 PRO A O 1
ATOM 4899 N N . ILE A 1 608 ? -30.840 -22.349 -21.416 1.00 91.88 608 ILE A N 1
ATOM 4900 C CA . ILE A 1 608 ? -30.396 -23.466 -20.583 1.00 91.88 608 ILE A CA 1
ATOM 4901 C C . ILE A 1 608 ? -31.584 -24.200 -19.962 1.00 91.88 608 ILE A C 1
ATOM 4903 O O . ILE A 1 608 ? -32.622 -23.602 -19.688 1.00 91.88 608 ILE A O 1
ATOM 4907 N N . ALA A 1 609 ? -31.420 -25.494 -19.715 1.00 92.88 609 ALA A N 1
ATOM 4908 C CA . ALA A 1 609 ? -32.364 -26.313 -18.968 1.00 92.88 609 ALA A CA 1
ATOM 4909 C C . ALA A 1 609 ? -31.663 -26.979 -17.779 1.00 92.88 609 ALA A C 1
ATOM 4911 O O . ALA A 1 609 ? -30.545 -27.489 -17.906 1.00 92.88 609 ALA A O 1
ATOM 4912 N N . PHE A 1 610 ? -32.344 -27.001 -16.632 1.00 92.75 610 PHE A N 1
ATOM 4913 C CA . PHE A 1 610 ? -31.951 -27.797 -15.471 1.00 92.75 610 PHE A CA 1
ATOM 4914 C C . PHE A 1 610 ? -32.596 -29.171 -15.613 1.00 92.75 610 PHE A C 1
ATOM 4916 O O . PHE A 1 610 ? -33.820 -29.287 -15.659 1.00 92.75 610 PHE A O 1
ATOM 4923 N N . MET A 1 611 ? -31.789 -30.224 -15.721 1.00 91.81 611 MET A N 1
ATOM 4924 C CA . MET A 1 611 ? -32.287 -31.554 -16.070 1.00 91.81 611 MET A CA 1
ATOM 4925 C C . MET A 1 611 ? -32.933 -32.251 -14.861 1.00 91.81 611 MET A C 1
ATOM 4927 O O . MET A 1 611 ? -32.367 -33.171 -14.279 1.00 91.81 611 MET A O 1
ATOM 4931 N N . ASN A 1 612 ? -34.133 -31.803 -14.478 1.00 88.25 612 ASN A N 1
ATOM 4932 C CA . ASN A 1 612 ? -34.832 -32.173 -13.241 1.00 88.25 612 ASN A CA 1
ATOM 4933 C C . ASN A 1 612 ? -36.070 -33.070 -13.440 1.00 88.25 612 ASN A C 1
ATOM 4935 O O . ASN A 1 612 ? -36.932 -33.103 -12.570 1.00 88.25 612 ASN A O 1
ATOM 4939 N N . LYS A 1 613 ? -36.202 -33.798 -14.559 1.00 84.50 613 LYS A N 1
ATOM 4940 C CA . LYS A 1 613 ? -37.445 -34.514 -14.935 1.00 84.50 613 LYS A CA 1
ATOM 4941 C C . LYS A 1 613 ? -38.010 -35.431 -13.836 1.00 84.50 613 LYS A C 1
ATOM 4943 O O . LYS A 1 613 ? -39.219 -35.623 -13.769 1.00 84.50 613 LYS A O 1
ATOM 4948 N N . TYR A 1 614 ? -37.148 -35.970 -12.977 1.00 84.12 614 TYR A N 1
ATOM 4949 C CA . TYR A 1 614 ? -37.529 -36.844 -11.861 1.00 84.12 614 TYR A CA 1
ATOM 4950 C C . TYR A 1 614 ? -37.260 -36.223 -10.488 1.00 84.12 614 TYR A C 1
ATOM 4952 O O . TYR A 1 614 ? -37.222 -36.928 -9.484 1.00 84.12 614 TYR A O 1
ATOM 4960 N N . ASN A 1 615 ? -37.036 -34.912 -10.440 1.00 85.06 615 ASN A N 1
ATOM 4961 C CA . ASN A 1 615 ? -36.629 -34.210 -9.242 1.00 85.06 615 ASN A CA 1
ATOM 4962 C C . ASN A 1 615 ? -37.510 -32.986 -8.979 1.00 85.06 615 ASN A C 1
ATOM 4964 O O . ASN A 1 615 ? -37.331 -31.923 -9.571 1.00 85.06 615 ASN A O 1
ATOM 4968 N N . THR A 1 616 ? -38.450 -33.151 -8.050 1.00 90.62 616 THR A N 1
ATOM 4969 C CA . THR A 1 616 ? -39.352 -32.091 -7.577 1.00 90.62 616 THR A CA 1
ATOM 4970 C C . THR A 1 616 ? -38.733 -31.216 -6.487 1.00 90.62 616 THR A C 1
ATOM 4972 O O . THR A 1 616 ? -39.357 -30.251 -6.054 1.00 90.62 616 THR A O 1
ATOM 4975 N N . ASN A 1 617 ? -37.522 -31.547 -6.026 1.00 90.75 617 ASN A N 1
ATOM 4976 C CA . ASN A 1 617 ? -36.833 -30.824 -4.955 1.00 90.75 617 ASN A CA 1
ATOM 4977 C C . ASN A 1 617 ? -36.104 -29.575 -5.475 1.00 90.75 617 ASN A C 1
ATOM 4979 O O . ASN A 1 617 ? -35.541 -28.803 -4.698 1.00 90.75 617 ASN A O 1
ATOM 4983 N N . ILE A 1 618 ? -36.149 -29.356 -6.791 1.00 89.62 618 ILE A N 1
ATOM 4984 C CA . ILE A 1 618 ? -35.751 -28.122 -7.449 1.00 89.62 618 ILE A CA 1
ATOM 4985 C C . ILE A 1 618 ? -36.886 -27.641 -8.357 1.00 89.62 618 ILE A C 1
ATOM 4987 O O . ILE A 1 618 ? -37.524 -28.423 -9.066 1.00 89.62 618 ILE A O 1
ATOM 4991 N N . SER A 1 619 ? -37.114 -26.338 -8.365 1.00 91.06 619 SER A N 1
ATOM 4992 C CA . SER A 1 619 ? -37.997 -25.666 -9.316 1.00 91.06 619 SER A CA 1
ATOM 4993 C C . SER A 1 619 ? -37.282 -24.454 -9.885 1.00 91.06 619 SER A C 1
ATOM 4995 O O . SER A 1 619 ? -36.362 -23.928 -9.260 1.00 91.06 619 SER A O 1
ATOM 4997 N N . TYR A 1 620 ? -37.661 -24.030 -11.083 1.00 90.19 620 TYR A N 1
ATOM 4998 C CA . TYR A 1 620 ? -37.063 -22.862 -11.705 1.00 90.19 620 TYR A CA 1
ATOM 4999 C C . TYR A 1 620 ? -38.071 -22.103 -12.556 1.00 90.19 620 TYR A C 1
ATOM 5001 O O . TYR A 1 620 ? -38.984 -22.687 -13.137 1.00 90.19 620 TYR A O 1
ATOM 5009 N N . VAL A 1 621 ? -37.911 -20.783 -12.591 1.00 85.56 621 VAL A N 1
ATOM 5010 C CA . VAL A 1 621 ? -38.762 -19.844 -13.322 1.00 85.56 621 VAL A CA 1
ATOM 5011 C C . VAL A 1 621 ? -37.863 -18.838 -14.028 1.00 85.56 621 VAL A C 1
ATOM 5013 O O . VAL A 1 621 ? -36.934 -18.301 -13.436 1.00 85.56 621 VAL A O 1
ATOM 5016 N N . GLY A 1 622 ? -38.136 -18.562 -15.296 1.00 85.31 622 GLY A N 1
ATOM 5017 C CA . GLY A 1 622 ? -37.425 -17.561 -16.086 1.00 85.31 622 GLY A CA 1
ATOM 5018 C C . GLY A 1 622 ? -38.208 -17.228 -17.350 1.00 85.31 622 GLY A C 1
ATOM 5019 O O . GLY A 1 622 ? -39.332 -17.702 -17.533 1.00 85.31 622 GLY A O 1
ATOM 5020 N N . SER A 1 623 ? -37.607 -16.459 -18.256 1.00 84.94 623 SER A N 1
ATOM 5021 C CA . SER A 1 623 ? -38.203 -16.256 -19.580 1.00 84.94 623 SER A CA 1
ATOM 5022 C C . SER A 1 623 ? -38.052 -17.541 -20.396 1.00 84.94 623 SER A C 1
ATOM 5024 O O . SER A 1 623 ? -36.945 -18.064 -20.519 1.00 84.94 623 SER A O 1
ATOM 5026 N N . LEU A 1 624 ? -39.155 -18.073 -20.925 1.00 83.25 624 LEU A N 1
ATOM 5027 C CA . LEU A 1 624 ? -39.139 -19.283 -21.749 1.00 83.25 624 LEU A CA 1
ATOM 5028 C C . LEU A 1 624 ? -38.503 -18.985 -23.110 1.00 83.25 624 LEU A C 1
ATOM 5030 O O . LEU A 1 624 ? -38.892 -18.040 -23.803 1.00 83.25 624 LEU A O 1
ATOM 5034 N N . PHE A 1 625 ? -37.524 -19.796 -23.499 1.00 78.31 625 PHE A N 1
ATOM 5035 C CA . PHE A 1 625 ? -36.943 -19.757 -24.830 1.00 78.31 625 PHE A CA 1
ATOM 5036 C C . PHE A 1 625 ? -37.783 -20.602 -25.781 1.00 78.31 625 PHE A C 1
ATOM 5038 O O . PHE A 1 625 ? -37.662 -21.826 -25.803 1.00 78.31 625 PHE A O 1
ATOM 5045 N N . ASN A 1 626 ? -38.576 -19.913 -26.604 1.00 68.38 626 ASN A N 1
ATOM 5046 C CA . ASN A 1 626 ? -39.521 -20.505 -27.547 1.00 68.38 626 ASN A CA 1
ATOM 5047 C C . ASN A 1 626 ? -40.657 -21.264 -26.825 1.00 68.38 626 ASN A C 1
ATOM 5049 O O . ASN A 1 626 ? -40.466 -21.898 -25.794 1.00 68.38 626 ASN A O 1
ATOM 5053 N N . THR A 1 627 ? -41.882 -21.221 -27.344 1.00 62.38 627 THR A N 1
ATOM 5054 C CA . THR A 1 627 ? -43.039 -21.891 -26.705 1.00 62.38 627 THR A CA 1
ATOM 5055 C C . THR A 1 627 ? -43.005 -23.422 -26.824 1.00 62.38 627 THR A C 1
ATOM 5057 O O . THR A 1 627 ? -43.957 -24.097 -26.439 1.00 62.38 627 THR A O 1
ATOM 5060 N N . SER A 1 628 ? -41.922 -23.987 -27.366 1.00 57.88 628 SER A N 1
ATOM 5061 C CA . SER A 1 628 ? -41.750 -25.418 -27.607 1.00 57.88 628 SER A CA 1
ATOM 5062 C C . SER A 1 628 ? -40.650 -25.994 -26.719 1.00 57.88 628 SER A C 1
ATOM 5064 O O . SER A 1 628 ? -39.516 -25.516 -26.698 1.00 57.88 628 SER A O 1
ATOM 5066 N N . LYS A 1 629 ? -41.004 -27.054 -25.988 1.00 81.69 629 LYS A N 1
ATOM 5067 C CA . LYS A 1 629 ? -40.059 -27.850 -25.206 1.00 81.69 629 LYS A CA 1
ATOM 5068 C C . LYS A 1 629 ? -39.055 -28.535 -26.136 1.00 81.69 629 LYS A C 1
ATOM 5070 O O . LYS A 1 629 ? -39.447 -29.014 -27.199 1.00 81.69 629 LYS A O 1
ATOM 5075 N N . ASN A 1 630 ? -37.791 -28.634 -25.728 1.00 85.00 630 ASN A N 1
ATOM 5076 C CA . ASN A 1 630 ? -36.746 -29.297 -26.517 1.00 85.00 630 ASN A CA 1
ATOM 5077 C C . ASN A 1 630 ? -36.245 -30.567 -25.819 1.00 85.00 630 ASN A C 1
ATOM 5079 O O . ASN A 1 630 ? -36.292 -30.676 -24.592 1.00 85.00 630 ASN A O 1
ATOM 5083 N N . ASN A 1 631 ? -35.746 -31.522 -26.606 1.00 88.50 631 ASN A N 1
ATOM 5084 C CA . ASN A 1 631 ? -35.119 -32.730 -26.073 1.00 88.50 631 ASN A CA 1
ATOM 5085 C C . ASN A 1 631 ? -33.743 -32.387 -25.485 1.00 88.50 631 ASN A C 1
ATOM 5087 O O . ASN A 1 631 ? -32.870 -31.872 -26.184 1.00 88.50 631 ASN A O 1
ATOM 5091 N N . GLY A 1 632 ? -33.554 -32.688 -24.205 1.00 88.19 632 GLY A N 1
ATOM 5092 C CA . GLY A 1 632 ? -32.259 -32.694 -23.546 1.00 88.19 632 GLY A CA 1
ATOM 5093 C C . GLY A 1 632 ? -31.392 -33.877 -24.002 1.00 88.19 632 GLY A C 1
ATOM 5094 O O . GLY A 1 632 ? -31.875 -34.799 -24.665 1.00 88.19 632 GLY A O 1
ATOM 5095 N N . PRO A 1 633 ? -30.097 -33.882 -23.641 1.00 84.56 633 PRO A N 1
ATOM 5096 C CA . PRO A 1 633 ? -29.153 -34.930 -24.043 1.00 84.56 633 PRO A CA 1
ATOM 5097 C C . PRO A 1 633 ? -29.489 -36.348 -23.566 1.00 84.56 633 PRO A C 1
ATOM 5099 O O . PRO A 1 633 ? -28.974 -37.316 -24.115 1.00 84.56 633 PRO A O 1
ATOM 5102 N N . ASP A 1 634 ? -30.320 -36.477 -22.537 1.00 88.06 634 ASP A N 1
ATOM 5103 C CA . ASP A 1 634 ? -30.808 -37.748 -21.995 1.00 88.06 634 ASP A CA 1
ATOM 5104 C C . ASP A 1 634 ? -32.104 -38.232 -22.677 1.00 88.06 634 ASP A C 1
ATOM 5106 O O . ASP A 1 634 ? -32.706 -39.217 -22.250 1.00 88.06 634 ASP A O 1
ATOM 5110 N N . GLY A 1 635 ? -32.561 -37.533 -23.722 1.00 90.06 635 GLY A N 1
ATOM 5111 C CA . GLY A 1 635 ? -33.790 -37.837 -24.455 1.00 90.06 635 GLY A CA 1
ATOM 5112 C C . GLY A 1 635 ? -35.074 -37.380 -23.756 1.00 90.06 635 GLY A C 1
ATOM 5113 O O . GLY A 1 635 ? -36.165 -37.602 -24.283 1.00 90.06 635 GLY A O 1
ATOM 5114 N N . ALA A 1 636 ? -34.985 -36.742 -22.588 1.00 91.56 636 ALA A N 1
ATOM 5115 C CA . ALA A 1 636 ? -36.130 -36.142 -21.921 1.00 91.56 636 ALA A CA 1
ATOM 5116 C C . ALA A 1 636 ? -36.449 -34.748 -22.474 1.00 91.56 636 ALA A C 1
ATOM 5118 O O . ALA A 1 636 ? -35.594 -34.054 -23.004 1.00 91.56 636 ALA A O 1
ATOM 5119 N N . VAL A 1 637 ? -37.703 -34.329 -22.336 1.00 90.19 637 VAL A N 1
ATOM 5120 C CA . VAL A 1 637 ? -38.190 -33.038 -22.823 1.00 90.19 637 VAL A CA 1
ATOM 5121 C C . VAL A 1 637 ? -38.127 -32.016 -21.685 1.00 90.19 637 VAL A C 1
ATOM 5123 O O . VAL A 1 637 ? -38.738 -32.248 -20.639 1.00 90.19 637 VAL A O 1
ATOM 5126 N N . TYR A 1 638 ? -37.438 -30.892 -21.900 1.00 91.75 638 TYR A N 1
ATOM 5127 C CA . TYR A 1 638 ? -37.271 -29.818 -20.913 1.00 91.75 638 TYR A CA 1
ATOM 5128 C C . TYR A 1 638 ? -37.727 -28.461 -21.442 1.00 91.75 638 TYR A C 1
ATOM 5130 O O . TYR A 1 638 ? -37.663 -28.180 -22.643 1.00 91.75 638 TYR A O 1
ATOM 5138 N N . ASP A 1 639 ? -38.138 -27.611 -20.507 1.00 91.38 639 ASP A N 1
ATOM 5139 C CA . ASP A 1 639 ? -38.332 -26.188 -20.737 1.00 91.38 639 ASP A CA 1
ATOM 5140 C C . ASP A 1 639 ? -36.964 -25.489 -20.656 1.00 91.38 639 ASP A C 1
ATOM 5142 O O . ASP A 1 639 ? -36.221 -25.648 -19.685 1.00 91.38 639 ASP A O 1
ATOM 5146 N N . PHE A 1 640 ? -36.606 -24.753 -21.710 1.00 90.25 640 PHE A N 1
ATOM 5147 C CA . PHE A 1 640 ? -35.358 -23.996 -21.767 1.00 90.25 640 PHE A CA 1
ATOM 5148 C C . PHE A 1 640 ? -35.628 -22.549 -21.387 1.00 90.25 640 PHE A C 1
ATOM 5150 O O . PHE A 1 640 ? -36.544 -21.914 -21.907 1.00 90.25 640 PHE A O 1
ATOM 5157 N N . TYR A 1 641 ? -34.796 -22.022 -20.502 1.00 90.31 641 TYR A N 1
ATOM 5158 C CA . TYR A 1 641 ? -34.915 -20.677 -19.975 1.00 90.31 641 TYR A CA 1
ATOM 5159 C C . TYR A 1 641 ? -33.685 -19.867 -20.345 1.00 90.31 641 TYR A C 1
ATOM 5161 O O . TYR A 1 641 ? -32.562 -20.368 -20.374 1.00 90.31 641 TYR A O 1
ATOM 5169 N N . TRP A 1 642 ? -33.896 -18.592 -20.618 1.00 85.06 642 TRP A N 1
ATOM 5170 C CA . TRP A 1 642 ? -32.833 -17.624 -20.851 1.00 85.06 642 TRP A CA 1
ATOM 5171 C C . TRP A 1 642 ? -33.143 -16.352 -20.078 1.00 85.06 642 TRP A C 1
ATOM 5173 O O . TRP A 1 642 ? -34.281 -16.125 -19.652 1.00 85.06 642 TRP A O 1
ATOM 5183 N N . SER A 1 643 ? -32.124 -15.528 -19.871 1.00 81.62 643 SER A N 1
ATOM 5184 C CA . SER A 1 643 ? -32.357 -14.201 -19.323 1.00 81.62 643 SER A CA 1
ATOM 5185 C C . SER A 1 643 ? -32.794 -13.266 -20.433 1.00 81.62 643 SER A C 1
ATOM 5187 O O . SER A 1 643 ? -32.132 -13.176 -21.464 1.00 81.62 643 SER A O 1
ATOM 5189 N N . ASP A 1 644 ? -33.901 -12.560 -20.221 1.00 75.56 644 ASP A N 1
ATOM 5190 C CA . ASP A 1 644 ? -34.296 -11.494 -21.133 1.00 75.56 644 ASP A CA 1
ATOM 5191 C C . ASP A 1 644 ? -33.347 -10.303 -20.930 1.00 75.56 644 ASP A C 1
ATOM 5193 O O . ASP A 1 644 ? -33.362 -9.652 -19.883 1.00 75.56 644 ASP A O 1
ATOM 5197 N N . PHE A 1 645 ? -32.484 -10.057 -21.920 1.00 69.31 645 PHE A N 1
ATOM 5198 C CA . PHE A 1 645 ? -31.571 -8.910 -21.956 1.00 69.31 645 PHE A CA 1
ATOM 5199 C C . PHE A 1 645 ? -32.139 -7.723 -22.747 1.00 69.31 645 PHE A C 1
ATOM 5201 O O . PHE A 1 645 ? -31.437 -6.726 -22.913 1.00 69.31 645 PHE A O 1
ATOM 5208 N N . THR A 1 646 ? -33.368 -7.813 -23.269 1.00 67.56 646 THR A N 1
ATOM 5209 C CA . THR A 1 646 ? -33.956 -6.758 -24.112 1.00 67.56 646 THR A CA 1
ATOM 5210 C C . THR A 1 646 ? -34.520 -5.591 -23.301 1.00 67.56 646 THR A C 1
ATOM 5212 O O . THR A 1 646 ? -34.620 -4.482 -23.821 1.00 67.56 646 THR A O 1
ATOM 5215 N N . ASN A 1 647 ? -34.807 -5.800 -22.012 1.00 56.66 647 ASN A N 1
ATOM 5216 C CA . ASN A 1 647 ? -35.287 -4.774 -21.090 1.00 56.66 647 ASN A CA 1
ATOM 5217 C C . ASN A 1 647 ? -34.201 -4.350 -20.088 1.00 56.66 647 ASN A C 1
ATOM 5219 O O . ASN A 1 647 ? -33.367 -5.149 -19.665 1.00 56.66 647 ASN A O 1
ATOM 5223 N N . TYR A 1 648 ? -34.241 -3.079 -19.663 1.00 48.94 648 TYR A N 1
ATOM 5224 C CA . TYR A 1 648 ? -33.309 -2.505 -18.673 1.00 48.94 648 TYR A CA 1
ATOM 5225 C C . TYR A 1 648 ? -33.320 -3.280 -17.337 1.00 48.94 648 TYR A C 1
ATOM 5227 O O . TYR A 1 648 ? -32.323 -3.316 -16.616 1.00 48.94 648 TYR A O 1
ATOM 5235 N N . TYR A 1 649 ? -34.433 -3.962 -17.046 1.00 47.72 649 TYR A N 1
ATOM 5236 C CA . TYR A 1 649 ? -34.575 -4.938 -15.972 1.00 47.72 649 TYR A CA 1
ATOM 5237 C C . TYR A 1 649 ? -34.355 -6.345 -16.535 1.00 47.72 649 TYR A C 1
ATOM 5239 O O . TYR A 1 649 ? -35.233 -6.917 -17.176 1.00 47.72 649 TYR A O 1
ATOM 5247 N N . ARG A 1 650 ? -33.157 -6.895 -16.318 1.00 69.81 650 ARG A N 1
ATOM 5248 C CA . ARG A 1 650 ? -32.805 -8.252 -16.755 1.00 69.81 650 ARG A CA 1
ATOM 5249 C C . ARG A 1 650 ? -33.644 -9.264 -15.979 1.00 69.81 650 ARG A C 1
ATOM 5251 O O . ARG A 1 650 ? -33.445 -9.372 -14.771 1.00 69.81 650 ARG A O 1
ATOM 5258 N N . ASN A 1 651 ? -34.521 -10.019 -16.641 1.00 79.44 651 ASN A N 1
ATOM 5259 C CA . ASN A 1 651 ? -35.280 -11.095 -15.990 1.00 79.44 651 ASN A CA 1
ATOM 5260 C C . ASN A 1 651 ? -34.360 -12.311 -15.781 1.00 79.44 651 ASN A C 1
ATOM 5262 O O . ASN A 1 651 ? -33.984 -12.950 -16.770 1.00 79.44 651 ASN A O 1
ATOM 5266 N N . PRO A 1 652 ? -33.953 -12.641 -14.541 1.00 84.94 652 PRO A N 1
ATOM 5267 C CA . PRO A 1 652 ? -33.091 -13.789 -14.300 1.00 84.94 652 PRO A CA 1
ATOM 5268 C C . PRO A 1 652 ? -33.862 -15.110 -14.379 1.00 84.94 652 PRO A C 1
ATOM 5270 O O . PRO A 1 652 ? -35.092 -15.141 -14.394 1.00 84.94 652 PRO A O 1
ATOM 5273 N N . ILE A 1 653 ? -33.117 -16.211 -14.367 1.00 87.50 653 ILE A N 1
ATOM 5274 C CA . ILE A 1 653 ? -33.647 -17.544 -14.096 1.00 87.50 653 ILE A CA 1
ATOM 5275 C C . ILE A 1 653 ? -33.543 -17.770 -12.585 1.00 87.50 653 ILE A C 1
ATOM 5277 O O . ILE A 1 653 ? -32.448 -17.856 -12.033 1.00 87.50 653 ILE A O 1
ATOM 5281 N N . VAL A 1 654 ? -34.678 -17.827 -11.902 1.00 84.31 654 VAL A N 1
ATOM 5282 C CA . VAL A 1 654 ? -34.767 -18.067 -10.460 1.00 84.31 654 VAL A CA 1
ATOM 5283 C C . VAL A 1 654 ? -34.903 -19.562 -10.230 1.00 84.31 654 VAL A C 1
ATOM 5285 O O . VAL A 1 654 ? -35.808 -20.177 -10.778 1.00 84.31 654 VAL A O 1
ATOM 5288 N N . VAL A 1 655 ? -34.022 -20.143 -9.424 1.00 89.31 655 VAL A N 1
ATOM 5289 C CA . VAL A 1 655 ? -33.985 -21.569 -9.091 1.00 89.31 655 VAL A CA 1
ATOM 5290 C C . VAL A 1 655 ? -34.203 -21.728 -7.591 1.00 89.31 655 VAL A C 1
ATOM 5292 O O . VAL A 1 655 ? -33.425 -21.212 -6.793 1.00 89.31 655 VAL A O 1
ATOM 5295 N N . THR A 1 656 ? -35.240 -22.452 -7.189 1.00 88.31 656 THR A N 1
ATOM 5296 C CA . THR A 1 656 ? -35.564 -22.717 -5.784 1.00 88.31 656 THR A CA 1
ATOM 5297 C C . THR A 1 656 ? -35.323 -24.183 -5.460 1.00 88.31 656 THR A C 1
ATOM 5299 O O . THR A 1 656 ? -35.940 -25.067 -6.055 1.00 88.31 656 THR A O 1
ATOM 5302 N N . VAL A 1 657 ? -34.450 -24.426 -4.487 1.00 90.38 657 VAL A N 1
ATOM 5303 C CA . VAL A 1 657 ? -34.112 -25.738 -3.932 1.00 90.38 657 VAL A CA 1
ATOM 5304 C C . VAL A 1 657 ? -34.885 -25.926 -2.631 1.00 90.38 657 VAL A C 1
ATOM 5306 O O . VAL A 1 657 ? -34.685 -25.176 -1.674 1.00 90.38 657 VAL A O 1
ATOM 5309 N N . THR A 1 658 ? -35.782 -26.907 -2.582 1.00 88.38 658 THR A N 1
ATOM 5310 C CA . THR A 1 658 ? -36.642 -27.172 -1.416 1.00 88.38 658 THR A CA 1
ATOM 5311 C C . THR A 1 658 ? -36.074 -28.250 -0.495 1.00 88.38 658 THR A C 1
ATOM 5313 O O . THR A 1 658 ? -36.315 -28.199 0.716 1.00 88.38 658 THR A O 1
ATOM 5316 N N . SER A 1 659 ? -35.292 -29.182 -1.041 1.00 91.06 659 SER A N 1
ATOM 5317 C CA . SER A 1 659 ? -34.567 -30.233 -0.319 1.00 91.06 659 SER A CA 1
ATOM 5318 C C . SER A 1 659 ? -33.466 -30.840 -1.206 1.00 91.06 659 SER A C 1
ATOM 5320 O O . SER A 1 659 ? -33.260 -30.402 -2.340 1.00 91.06 659 SER A O 1
ATOM 5322 N N . ASN A 1 660 ? -32.750 -31.841 -0.690 1.00 90.19 660 ASN A N 1
ATOM 5323 C CA . ASN A 1 660 ? -31.709 -32.565 -1.413 1.00 90.19 660 ASN A CA 1
ATOM 5324 C C . ASN A 1 660 ? -32.208 -33.075 -2.776 1.00 90.19 660 ASN A C 1
ATOM 5326 O O . ASN A 1 660 ? -33.183 -33.827 -2.848 1.00 90.19 660 ASN A O 1
ATOM 5330 N N . PHE A 1 661 ? -31.523 -32.700 -3.857 1.00 88.94 661 PHE A N 1
ATOM 5331 C CA . PHE A 1 661 ? -31.837 -33.154 -5.212 1.00 88.94 661 PHE A CA 1
ATOM 5332 C C . PHE A 1 661 ? -30.761 -34.068 -5.829 1.00 88.94 661 PHE A C 1
ATOM 5334 O O . PHE A 1 661 ? -30.876 -34.434 -6.998 1.00 88.94 661 PHE A O 1
ATOM 5341 N N . GLY A 1 662 ? -29.735 -34.467 -5.073 1.00 92.38 662 GLY A N 1
ATOM 5342 C CA . GLY A 1 662 ? -28.610 -35.246 -5.587 1.00 92.38 662 GLY A CA 1
ATOM 5343 C C . GLY A 1 662 ? -27.855 -34.509 -6.695 1.00 92.38 662 GLY A C 1
ATOM 5344 O O . GLY A 1 662 ? -27.768 -33.284 -6.681 1.00 92.38 662 GLY A O 1
ATOM 5345 N N . TYR A 1 663 ? -27.307 -35.250 -7.661 1.00 88.81 663 TYR A N 1
ATOM 5346 C CA . TYR A 1 663 ? -26.614 -34.665 -8.811 1.00 88.81 663 TYR A CA 1
ATOM 5347 C C . TYR A 1 663 ? -27.594 -34.167 -9.871 1.00 88.81 663 TYR A C 1
ATOM 5349 O O . TYR A 1 663 ? -28.533 -34.869 -10.248 1.00 88.81 663 TYR A O 1
ATOM 5357 N N . MET A 1 664 ? -27.322 -32.986 -10.416 1.00 92.50 664 MET A N 1
ATOM 5358 C CA . MET A 1 664 ? -28.087 -32.408 -11.509 1.00 92.50 664 MET A CA 1
ATOM 5359 C C . MET A 1 664 ? -27.176 -31.880 -12.607 1.00 92.50 664 MET A C 1
ATOM 5361 O O . MET A 1 664 ? -26.141 -31.262 -12.356 1.00 92.50 664 MET A O 1
ATOM 5365 N N . SER A 1 665 ? -27.596 -32.122 -13.846 1.00 91.44 665 SER A N 1
ATOM 5366 C CA . SER A 1 665 ? -26.940 -31.579 -15.028 1.00 91.44 665 SER A CA 1
ATOM 5367 C C . SER A 1 665 ? -27.647 -30.320 -15.524 1.00 91.44 665 SER A C 1
ATOM 5369 O O . SER A 1 665 ? -28.872 -30.212 -15.438 1.00 91.44 665 SER A O 1
ATOM 5371 N N . ILE A 1 666 ? -26.875 -29.400 -16.094 1.00 91.25 666 ILE A N 1
ATOM 5372 C CA . ILE A 1 666 ? -27.378 -28.261 -16.865 1.00 91.25 666 ILE A CA 1
ATOM 5373 C C . ILE A 1 666 ? -26.998 -28.497 -18.326 1.00 91.25 666 ILE A C 1
ATOM 5375 O O . ILE A 1 666 ? -25.880 -28.927 -18.621 1.00 91.25 666 ILE A O 1
ATOM 5379 N N . CYS A 1 667 ? -27.911 -28.236 -19.254 1.00 88.69 667 CYS A N 1
ATOM 5380 C CA . CYS A 1 667 ? -27.609 -28.301 -20.681 1.00 88.69 667 CYS A CA 1
ATOM 5381 C C . CYS A 1 667 ? -28.081 -27.047 -21.416 1.00 88.69 667 CYS A C 1
ATOM 5383 O O . CYS A 1 667 ? -28.979 -26.343 -20.963 1.00 88.69 667 CYS A O 1
ATOM 5385 N N . SER A 1 668 ? -27.452 -26.773 -22.559 1.00 88.81 668 SER A N 1
ATOM 5386 C CA . SER A 1 668 ? -27.945 -25.808 -23.547 1.00 88.81 668 SER A CA 1
ATOM 5387 C C . SER A 1 668 ? -28.711 -26.538 -24.650 1.00 88.81 668 SER A C 1
ATOM 5389 O O . SER A 1 668 ? -28.670 -27.769 -24.732 1.00 88.81 668 SER A O 1
ATOM 5391 N N . THR A 1 669 ? -29.321 -25.796 -25.576 1.00 83.88 669 THR A N 1
ATOM 5392 C CA . THR A 1 669 ? -29.924 -26.370 -26.798 1.00 83.88 669 THR A CA 1
ATOM 5393 C C . THR A 1 669 ? -28.928 -27.158 -27.662 1.00 83.88 669 THR A C 1
ATOM 5395 O O . THR A 1 669 ? -29.333 -27.913 -28.538 1.00 83.88 669 THR A O 1
ATOM 5398 N N . SER A 1 670 ? -27.623 -27.014 -27.407 1.00 81.38 670 SER A N 1
ATOM 5399 C CA . SER A 1 670 ? -26.539 -27.716 -28.104 1.00 81.38 670 SER A CA 1
ATOM 5400 C C . SER A 1 670 ? -25.890 -28.851 -27.292 1.00 81.38 670 SER A C 1
ATOM 5402 O O . SER A 1 670 ? -24.834 -29.359 -27.677 1.00 81.38 670 SER A O 1
ATOM 5404 N N . GLY A 1 671 ? -26.490 -29.247 -26.165 1.00 83.31 671 GLY A N 1
ATOM 5405 C CA . GLY A 1 671 ? -26.054 -30.370 -25.329 1.00 83.31 671 GLY A CA 1
ATOM 5406 C C . GLY A 1 671 ? -25.465 -29.972 -23.967 1.00 83.31 671 GLY A C 1
ATOM 5407 O O . GLY A 1 671 ? -25.576 -28.819 -23.546 1.00 83.31 671 GLY A O 1
ATOM 5408 N N . TYR A 1 672 ? -24.830 -30.928 -23.268 1.00 76.00 672 TYR A N 1
ATOM 5409 C CA . TYR A 1 672 ? -24.280 -30.725 -21.912 1.00 76.00 672 TYR A CA 1
ATOM 5410 C C . TYR A 1 672 ? -23.197 -29.661 -21.842 1.00 76.00 672 TYR A C 1
ATOM 5412 O O . TYR A 1 672 ? -23.172 -28.876 -20.905 1.00 76.00 672 TYR A O 1
ATOM 5420 N N . LYS A 1 673 ? -22.271 -29.655 -22.809 1.00 75.81 673 LYS A N 1
ATOM 5421 C CA . LYS A 1 673 ? -21.239 -28.617 -22.916 1.00 75.81 673 LYS A CA 1
ATOM 5422 C C . LYS A 1 673 ? -20.402 -28.392 -21.636 1.00 75.81 673 LYS A C 1
ATOM 5424 O O . LYS A 1 673 ? -19.943 -27.285 -21.387 1.00 75.81 673 LYS A O 1
ATOM 5429 N N . GLY A 1 674 ? -20.184 -29.443 -20.840 1.00 72.38 674 GLY A N 1
ATOM 5430 C CA . GLY A 1 674 ? -19.484 -29.375 -19.546 1.00 72.38 674 GLY A CA 1
ATOM 5431 C C . GLY A 1 674 ? -20.406 -29.288 -18.323 1.00 72.38 674 GLY A C 1
ATOM 5432 O O . GLY A 1 674 ? -19.929 -29.385 -17.203 1.00 72.38 674 GLY A O 1
ATOM 5433 N N . GLY A 1 675 ? -21.722 -29.177 -18.516 1.00 75.62 675 GLY A N 1
ATOM 5434 C CA . GLY A 1 675 ? -22.717 -29.127 -17.444 1.00 75.62 675 GLY A CA 1
ATOM 5435 C C . GLY A 1 675 ? -23.194 -30.487 -16.922 1.00 75.62 675 GLY A C 1
ATOM 5436 O O . GLY A 1 675 ? -24.215 -30.543 -16.241 1.00 75.62 675 GLY A O 1
ATOM 5437 N N . GLN A 1 676 ? -22.508 -31.590 -17.243 1.00 85.12 676 GLN A N 1
ATOM 5438 C CA . GLN A 1 676 ? -22.888 -32.920 -16.755 1.00 85.12 676 GLN A CA 1
ATOM 5439 C C . GLN A 1 676 ? -22.541 -33.055 -15.266 1.00 85.12 676 GLN A C 1
ATOM 5441 O O . GLN A 1 676 ? -21.385 -32.885 -14.892 1.00 85.12 676 GLN A O 1
ATOM 5446 N N . ASN A 1 677 ? -23.536 -33.381 -14.433 1.00 84.44 677 ASN A N 1
ATOM 5447 C CA . ASN A 1 677 ? -23.415 -33.489 -12.970 1.00 84.44 677 ASN A CA 1
ATOM 5448 C C . ASN A 1 677 ? -22.782 -32.249 -12.322 1.00 84.44 677 ASN A C 1
ATOM 5450 O O . ASN A 1 677 ? -22.012 -32.362 -11.375 1.00 84.44 677 ASN A O 1
ATOM 5454 N N . LEU A 1 678 ? -23.088 -31.069 -12.860 1.00 82.19 678 LEU A N 1
ATOM 5455 C CA . LEU A 1 678 ? -22.480 -29.817 -12.429 1.00 82.19 678 LEU A CA 1
ATOM 5456 C C . LEU A 1 678 ? -22.965 -29.385 -11.041 1.00 82.19 678 LEU A C 1
ATOM 5458 O O . LEU A 1 678 ? -22.211 -28.762 -10.305 1.00 82.19 678 LEU A O 1
ATOM 5462 N N . LEU A 1 679 ? -24.208 -29.706 -10.676 1.00 86.94 679 LEU A N 1
ATOM 5463 C CA . LEU A 1 679 ? -24.819 -29.294 -9.413 1.00 86.94 679 LEU A CA 1
ATOM 5464 C C . LEU A 1 679 ? -25.036 -30.498 -8.490 1.00 86.94 679 LEU A C 1
ATOM 5466 O O . LEU A 1 679 ? -25.376 -31.581 -8.964 1.00 86.94 679 LEU A O 1
ATOM 5470 N N . TYR A 1 680 ? -24.911 -30.295 -7.181 1.00 86.31 680 TYR A N 1
ATOM 5471 C CA . TYR A 1 680 ? -25.240 -31.270 -6.145 1.00 86.31 680 TYR A CA 1
ATOM 5472 C C . TYR A 1 680 ? -26.058 -30.624 -5.024 1.00 86.31 680 TYR A C 1
ATOM 5474 O O . TYR A 1 680 ? -25.598 -29.674 -4.394 1.00 86.31 680 TYR A O 1
ATOM 5482 N N . GLY A 1 681 ? -27.263 -31.124 -4.766 1.00 84.56 681 GLY A N 1
ATOM 5483 C CA . GLY A 1 681 ? -28.104 -30.662 -3.659 1.00 84.56 681 GLY A CA 1
ATOM 5484 C C . GLY A 1 681 ? -27.804 -31.413 -2.362 1.00 84.56 681 GLY A C 1
ATOM 5485 O O . GLY A 1 681 ? -27.766 -32.642 -2.396 1.00 84.56 681 GLY A O 1
ATOM 5486 N N . PHE A 1 682 ? -27.639 -30.707 -1.236 1.00 68.25 682 PHE A N 1
ATOM 5487 C CA . PHE A 1 682 ? -27.560 -31.319 0.104 1.00 68.25 682 PHE A CA 1
ATOM 5488 C C . PHE A 1 682 ? -28.884 -31.280 0.863 1.00 68.25 682 PHE A C 1
ATOM 5490 O O . PHE A 1 682 ? -29.600 -30.255 0.783 1.00 68.25 682 PHE A O 1
#

Radius of gyration: 35.85 Å; Cα contacts (8 Å, |Δi|>4): 1312; chains: 1; bounding box: 80×72×121 Å

Nearest PDB structures (foldseek):
  6xc2-assembly2_X  TM=2.918E-01  e=5.156E-01  Homo sapiens
  4hjj-assembly1_H  TM=1.824E-01  e=1.331E-01  Homo sapiens
  7ysw-assembly1_E  TM=2.944E-01  e=1.346E+00  Homo sapiens
  1igt-assembly1_D  TM=2.126E-01  e=6.108E-01  Mus musculus
  6w05-assembly1_H  TM=2.715E-01  e=1.687E+00  Homo sapiens

Sequence (682 aa):
MKKICNTNCVYNLQQSGISKKMLISQMLRSRTNISYDNSRTSSYYITILSLDYANNKALLLILKYKVYMLYFNKLVSCGKTGKQIADLYDMIESILGNLTTEEYNIVYGITTKDITIVTSSLTITKVFYVVTMLITNNPYFIIKNYQGEYLSAFLNYEFNLEDPSNLNTKFCLSINKDGTPFNNLIYNGIPGTTGSNVVLQMDKFPNYYCLYIYNLISLNNQYYWGYYNKFIPVVTNIVNYIFSYTTLAVNQDCYLVTYENEGPSYSISNTLYTRFSGSINYKYMFNYGTYYLRVPKTFAVALLNNGQQNSIQYTGNQLFRYSSNVVSTVSDGSYFFYYDIVKITIYEPFTPISLYSYSYGYLKSFNSVIFGQGPSQPEIHKEHNLNGTIETLYSQTRVGLINNMITLNNDVNYNYNLTTTQYGVYQGTYIFYSVTPITFLNKGKENLVTITGETYNEGIGPDSSVYKFYSGVFVMRILGNFGTLSIFTFYKNYAGGRNLLVYGSAYDNKIPHSYTFTDTINTITNDPIVVLNTSKVALNSYTGQTSVLVSDQSYNLIQFINNVPNIIGSSNIITLDSLNKFVINGYNSTNLFTMLKGTYIFYSSTPIAFMNKYNTNISYVGSLFNTSKNNGPDGAVYDFYWSDFTNYYRNPIVVTVTSNFGYMSICSTSGYKGGQNLLYGF

Solvent-accessible surface area (backbone atoms only — not comparable to full-atom values): 39634 Å² total; per-residue (Å²): 132,85,77,84,40,42,96,88,39,72,73,66,61,92,74,79,87,69,49,74,70,55,51,53,52,46,28,70,70,66,75,45,92,72,73,81,60,52,76,65,57,40,47,54,51,52,42,60,72,63,72,43,66,68,61,40,46,53,48,31,52,72,52,16,49,76,56,37,50,55,57,50,53,58,56,60,69,36,63,61,56,72,65,61,46,47,55,51,50,55,49,51,52,54,47,66,75,67,51,50,75,68,54,44,28,52,23,72,67,54,77,80,68,81,78,74,82,71,85,66,86,75,70,69,74,46,79,37,47,38,35,41,45,73,56,97,85,42,73,27,51,35,53,26,61,62,77,82,65,63,47,55,54,72,40,27,37,33,36,38,23,36,41,62,58,24,46,96,54,37,88,40,40,12,74,78,77,72,80,53,71,48,90,47,62,46,80,37,75,54,45,26,33,85,82,8,30,35,38,38,54,30,86,52,81,56,101,51,60,38,36,24,28,29,42,65,85,50,72,90,45,96,78,40,46,10,42,48,50,47,45,47,42,31,64,56,84,88,70,83,80,77,79,74,67,49,80,41,74,53,44,49,59,28,29,54,45,77,44,59,96,73,15,61,28,70,40,83,31,73,49,99,72,75,77,82,84,71,95,68,44,56,29,43,29,39,56,78,40,67,32,37,37,37,26,52,71,89,53,16,35,28,73,49,38,62,98,38,59,82,20,37,44,73,49,49,49,84,90,37,52,47,77,49,72,48,69,82,56,100,43,51,47,82,46,63,20,27,19,46,57,30,41,36,37,32,63,45,88,49,76,62,26,25,43,32,26,74,78,54,23,24,35,80,18,60,57,14,40,29,55,46,94,56,92,69,56,57,84,70,78,86,67,64,82,64,72,95,53,41,44,57,53,47,56,59,21,40,48,42,71,60,94,69,25,61,32,54,65,62,55,84,74,76,63,87,85,60,75,83,67,24,27,22,32,36,76,44,69,33,39,38,35,19,89,58,38,28,30,65,69,40,84,97,35,56,90,25,40,44,77,52,57,88,43,62,46,81,46,73,46,98,84,75,44,81,44,64,22,36,28,50,48,34,39,38,37,31,72,47,87,64,54,58,36,26,38,34,34,78,87,60,50,45,25,74,15,68,57,26,34,34,54,37,79,89,28,56,76,80,65,89,72,86,75,79,77,77,81,73,78,75,80,82,73,90,76,90,82,78,90,75,90,81,88,83,90,80,92,77,92,74,83,84,77,85,82,80,90,81,85,86,90,77,80,49,55,31,53,64,85,86,87,86,86,90,85,90,72,70,48,87,42,71,44,63,47,102,84,60,31,48,29,46,86,91,38,88,51,90,61,70,41,80,42,62,65,43,55,39,34,40,43,35,98,54,44,34,26,72,67,42,95,91,37,86,28,50,47,73,52,50,42,70,46,64,102,59,68,45,72,44,86,86,72,47,78,40,69,30,31,23,32,44,76,88,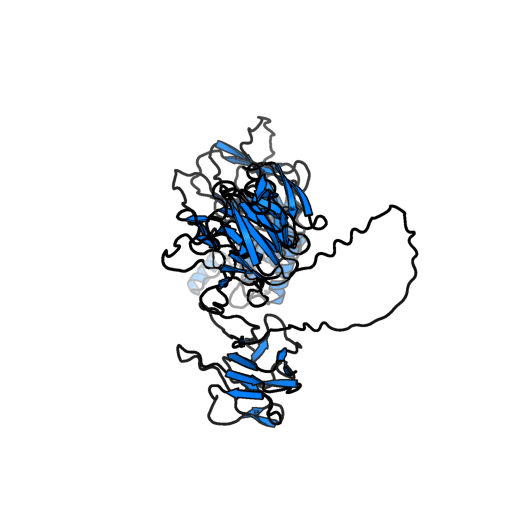46,98,69,62,41,46,31,39,36,39,29,76,41,57,53,45,70,31,30,37,28,41,92,89,32,44,44,60,20,66,55,28,34,33,33,83